Protein AF-A0A352Z6Q2-F1 (afdb_monomer_lite)

Structure (mmCIF, N/CA/C/O backbone):
data_AF-A0A352Z6Q2-F1
#
_entry.id   AF-A0A352Z6Q2-F1
#
loop_
_atom_site.group_PDB
_atom_site.id
_atom_site.type_symbol
_atom_site.label_atom_id
_atom_site.label_alt_id
_atom_site.label_comp_id
_atom_site.label_asym_id
_atom_site.label_entity_id
_atom_site.label_seq_id
_atom_site.pdbx_PDB_ins_code
_atom_site.Cartn_x
_atom_site.Cartn_y
_atom_site.Cartn_z
_atom_site.occupancy
_atom_site.B_iso_or_equiv
_atom_site.auth_seq_id
_atom_site.auth_comp_id
_atom_site.auth_asym_id
_atom_site.auth_atom_id
_atom_site.pdbx_PDB_model_num
ATOM 1 N N . MET A 1 1 ? 33.307 3.683 -34.546 1.00 83.19 1 MET A N 1
ATOM 2 C CA . MET A 1 1 ? 32.969 3.056 -33.263 1.00 83.19 1 MET A CA 1
ATOM 3 C C . MET A 1 1 ? 31.679 3.659 -32.751 1.00 83.19 1 MET A C 1
ATOM 5 O O . MET A 1 1 ? 31.590 4.873 -32.621 1.00 83.19 1 MET A O 1
ATOM 9 N N . SER A 1 2 ? 30.677 2.824 -32.515 1.00 89.19 2 SER A N 1
ATOM 10 C CA . SER A 1 2 ? 29.418 3.243 -31.893 1.00 89.19 2 SER A CA 1
ATOM 11 C C . SER A 1 2 ? 29.536 3.167 -30.368 1.00 89.19 2 SER A C 1
ATOM 13 O O . SER A 1 2 ? 30.314 2.363 -29.847 1.00 89.19 2 SER A O 1
ATOM 15 N N . ALA A 1 3 ? 28.764 3.975 -29.651 1.00 94.12 3 ALA A N 1
ATOM 16 C CA . ALA A 1 3 ? 28.702 4.002 -28.196 1.00 94.12 3 ALA A CA 1
ATOM 17 C C . ALA A 1 3 ? 27.255 4.154 -27.725 1.00 94.12 3 ALA A C 1
ATOM 19 O O . ALA A 1 3 ? 26.456 4.836 -28.367 1.00 94.12 3 ALA A O 1
ATOM 20 N N . ILE A 1 4 ? 26.941 3.520 -26.598 1.00 97.00 4 ILE A N 1
ATOM 21 C CA . ILE A 1 4 ? 25.665 3.678 -25.910 1.00 97.00 4 ILE A CA 1
ATOM 22 C C . ILE A 1 4 ? 25.861 3.560 -24.402 1.00 97.00 4 ILE A C 1
ATOM 24 O O . ILE A 1 4 ? 26.670 2.750 -23.943 1.00 97.00 4 ILE A O 1
ATOM 28 N N . LEU A 1 5 ? 25.111 4.354 -23.646 1.00 97.94 5 LEU A N 1
ATOM 29 C CA . LEU A 1 5 ? 25.008 4.263 -22.196 1.00 97.94 5 LEU A CA 1
ATOM 30 C C . LEU A 1 5 ? 23.563 4.533 -21.774 1.00 97.94 5 LEU A C 1
ATOM 32 O O . LEU A 1 5 ? 23.086 5.659 -21.895 1.00 97.94 5 LEU A O 1
ATOM 36 N N . ILE A 1 6 ? 22.877 3.515 -21.253 1.00 97.88 6 ILE A N 1
ATOM 37 C CA . ILE A 1 6 ? 21.560 3.693 -20.638 1.00 97.88 6 ILE A CA 1
ATOM 38 C C . ILE A 1 6 ? 21.746 4.472 -19.333 1.00 97.88 6 ILE A C 1
ATOM 40 O O . ILE A 1 6 ? 22.473 4.042 -18.437 1.00 97.88 6 ILE A O 1
ATOM 44 N N . ARG A 1 7 ? 21.081 5.623 -19.224 1.00 95.81 7 ARG A N 1
ATOM 45 C CA . ARG A 1 7 ? 21.057 6.455 -18.015 1.00 95.81 7 ARG A CA 1
ATOM 46 C C . ARG A 1 7 ? 19.914 6.053 -17.094 1.00 95.81 7 ARG A C 1
ATOM 48 O O . ARG A 1 7 ? 20.094 6.010 -15.879 1.00 95.81 7 ARG A O 1
ATOM 55 N N . LYS A 1 8 ? 18.744 5.760 -17.666 1.00 93.12 8 LYS A N 1
ATOM 56 C CA . LYS A 1 8 ? 17.529 5.446 -16.911 1.00 93.12 8 LYS A CA 1
ATOM 57 C C . LYS A 1 8 ? 16.537 4.670 -17.771 1.00 93.12 8 LYS A C 1
ATOM 59 O O . LYS A 1 8 ? 16.432 4.911 -18.965 1.00 93.12 8 LYS A O 1
ATOM 64 N N . ALA A 1 9 ? 15.759 3.792 -17.151 1.00 94.00 9 ALA A N 1
ATOM 65 C CA . ALA A 1 9 ? 14.580 3.193 -17.767 1.00 94.00 9 ALA A CA 1
ATOM 66 C C . ALA A 1 9 ? 13.431 3.194 -16.756 1.00 94.00 9 ALA A C 1
ATOM 68 O O . ALA A 1 9 ? 13.629 2.861 -15.586 1.00 94.00 9 ALA A O 1
ATOM 69 N N . ARG A 1 10 ? 12.244 3.633 -17.180 1.00 92.50 10 ARG A N 1
ATOM 70 C CA . ARG A 1 10 ? 11.051 3.731 -16.323 1.00 92.50 10 ARG A CA 1
ATOM 71 C C . ARG A 1 10 ? 9.778 3.647 -17.150 1.00 92.50 10 ARG A C 1
ATOM 73 O O . ARG A 1 10 ? 9.796 3.949 -18.340 1.00 92.50 10 ARG A O 1
ATOM 80 N N . MET A 1 11 ? 8.669 3.290 -16.514 1.00 92.88 11 MET A N 1
ATOM 81 C CA . MET A 1 11 ? 7.361 3.465 -17.141 1.00 92.88 11 MET A CA 1
ATOM 82 C C . MET A 1 11 ? 7.107 4.959 -17.339 1.00 92.88 11 MET A C 1
ATOM 84 O O . MET A 1 11 ? 7.291 5.749 -16.413 1.00 92.88 11 MET A O 1
ATOM 88 N N . VAL A 1 12 ? 6.740 5.334 -18.560 1.00 91.19 12 VAL A N 1
ATOM 89 C CA . VAL A 1 12 ? 6.422 6.720 -18.945 1.00 91.19 12 VAL A CA 1
ATOM 90 C C . VAL A 1 12 ? 4.980 6.873 -19.410 1.00 91.19 12 VAL A C 1
ATOM 92 O O . VAL A 1 12 ? 4.495 7.986 -19.518 1.00 91.19 12 VAL A O 1
ATOM 95 N N . LEU A 1 13 ? 4.306 5.756 -19.682 1.00 91.25 13 LEU A N 1
ATOM 96 C CA . LEU A 1 13 ? 2.865 5.619 -19.888 1.00 91.25 13 LEU A CA 1
ATOM 97 C C . LEU A 1 13 ? 2.448 4.266 -19.298 1.00 91.25 13 LEU A C 1
ATOM 99 O O . LEU A 1 13 ? 3.320 3.419 -19.095 1.00 91.25 13 LEU A O 1
ATOM 103 N N . PRO A 1 14 ? 1.148 3.986 -19.093 1.00 91.94 14 PRO A N 1
ATOM 104 C CA . PRO A 1 14 ? 0.707 2.701 -18.557 1.00 91.94 14 PRO A CA 1
ATOM 105 C C . PRO A 1 14 ? 1.245 1.488 -19.321 1.00 91.94 14 PRO A C 1
ATOM 107 O O . PRO A 1 14 ? 1.466 0.460 -18.705 1.00 91.94 14 PRO A O 1
ATOM 110 N N . THR A 1 15 ? 1.494 1.594 -20.629 1.00 94.69 15 THR A N 1
ATOM 111 C CA . THR A 1 15 ? 1.946 0.480 -21.481 1.00 94.69 15 THR A CA 1
ATOM 112 C C . THR A 1 15 ? 3.366 0.637 -22.023 1.00 94.69 15 THR A C 1
ATOM 114 O O . THR A 1 15 ? 3.835 -0.246 -22.738 1.00 94.69 15 THR A O 1
ATOM 117 N N . VAL A 1 16 ? 4.057 1.741 -21.718 1.00 94.88 16 VAL A N 1
ATOM 118 C CA . VAL A 1 16 ? 5.328 2.095 -22.366 1.00 94.88 16 VAL A CA 1
ATOM 119 C C . VAL A 1 16 ? 6.435 2.262 -21.336 1.00 94.88 16 VAL A C 1
ATOM 121 O O . VAL A 1 16 ? 6.352 3.112 -20.445 1.00 94.88 16 VAL A O 1
ATOM 124 N N . LEU A 1 17 ? 7.504 1.489 -21.514 1.00 95.19 17 LEU A N 1
ATOM 125 C CA . LEU A 1 17 ? 8.783 1.696 -20.849 1.00 95.19 17 LEU A CA 1
ATOM 126 C C . LEU A 1 17 ? 9.616 2.661 -21.700 1.00 95.19 17 LEU A C 1
ATOM 128 O O . LEU A 1 17 ? 9.941 2.337 -22.840 1.00 95.19 17 LEU A O 1
ATOM 132 N N . GLY A 1 18 ? 9.942 3.834 -21.161 1.00 94.94 18 GLY A N 1
ATOM 133 C CA . GLY A 1 18 ? 10.827 4.819 -21.782 1.00 94.94 18 GLY A CA 1
ATOM 134 C C . GLY A 1 18 ? 12.268 4.642 -21.308 1.00 94.94 18 GLY A C 1
ATOM 135 O O . GLY A 1 18 ? 12.503 4.307 -20.141 1.00 94.94 18 GLY A O 1
ATOM 136 N N . ILE A 1 19 ? 13.220 4.851 -22.215 1.00 96.06 19 ILE A N 1
ATOM 137 C CA . ILE A 1 19 ? 14.650 4.667 -21.980 1.00 96.06 19 ILE A CA 1
ATOM 138 C C . ILE A 1 19 ? 15.366 5.987 -22.264 1.00 96.06 19 ILE A C 1
ATOM 140 O O . ILE A 1 19 ? 15.330 6.487 -23.385 1.00 96.06 19 ILE A O 1
ATOM 144 N N . ASP A 1 20 ? 16.064 6.496 -21.254 1.00 96.00 20 ASP A N 1
ATOM 145 C CA . ASP A 1 20 ? 16.974 7.626 -21.381 1.00 96.00 20 ASP A CA 1
ATOM 146 C C . ASP A 1 20 ? 18.387 7.084 -21.629 1.00 96.00 20 ASP A C 1
ATOM 148 O O . ASP A 1 20 ? 18.885 6.262 -20.846 1.00 96.00 20 ASP A O 1
ATOM 152 N N . ALA A 1 21 ? 19.047 7.517 -22.703 1.00 97.44 21 ALA A N 1
ATOM 153 C CA . ALA A 1 21 ? 20.374 7.021 -23.062 1.00 97.44 21 ALA A CA 1
ATOM 154 C C . ALA A 1 21 ? 21.241 8.063 -23.773 1.00 97.44 21 ALA A C 1
ATOM 156 O O . ALA A 1 21 ? 20.760 8.889 -24.546 1.00 97.44 21 ALA A O 1
ATOM 157 N N . GLU A 1 22 ? 22.549 7.956 -23.565 1.00 97.44 22 GLU A N 1
ATOM 158 C CA . GLU A 1 22 ? 23.548 8.604 -24.410 1.00 97.44 22 GLU A CA 1
ATOM 159 C C . GLU A 1 22 ? 23.894 7.681 -25.568 1.00 97.44 22 GLU A C 1
ATOM 161 O O . GLU A 1 22 ? 24.211 6.511 -25.352 1.00 97.44 22 GLU A O 1
ATOM 166 N N . VAL A 1 23 ? 23.846 8.199 -26.792 1.00 96.00 23 VAL A N 1
ATOM 167 C CA . VAL A 1 23 ? 24.106 7.431 -28.011 1.00 96.00 23 VAL A CA 1
ATOM 168 C C . VAL A 1 23 ? 25.077 8.207 -28.887 1.00 96.00 23 VAL A C 1
ATOM 170 O O . VAL A 1 23 ? 24.869 9.390 -29.138 1.00 96.00 23 VAL A O 1
ATOM 173 N N . GLY A 1 24 ? 26.131 7.550 -29.373 1.00 93.62 24 GLY A N 1
ATOM 174 C CA . GLY A 1 24 ? 27.141 8.187 -30.217 1.00 93.62 24 GLY A CA 1
ATOM 175 C C . GLY A 1 24 ? 27.662 7.287 -31.331 1.00 93.62 24 GLY A C 1
ATOM 176 O O . GLY A 1 24 ? 27.724 6.064 -31.195 1.00 93.62 24 GLY A O 1
ATOM 177 N N . PHE A 1 25 ? 28.065 7.899 -32.445 1.00 90.38 25 PHE A N 1
ATOM 178 C CA . PHE A 1 25 ? 28.589 7.195 -33.620 1.00 90.38 25 PHE A CA 1
ATOM 179 C C . PHE A 1 25 ? 29.856 7.884 -34.141 1.00 90.38 25 PHE A C 1
ATOM 181 O O . PHE A 1 25 ? 29.796 8.794 -34.965 1.00 90.38 25 PHE A O 1
ATOM 188 N N . PHE A 1 26 ? 31.023 7.423 -33.689 1.00 82.88 26 PHE A N 1
ATOM 189 C CA . PHE A 1 26 ? 32.322 8.021 -34.005 1.00 82.88 26 PHE A CA 1
ATOM 190 C C . PHE A 1 26 ? 32.936 7.388 -35.259 1.00 82.88 26 PHE A C 1
ATOM 192 O O . PHE A 1 26 ? 33.360 6.232 -35.226 1.00 82.88 26 PHE A O 1
ATOM 199 N N . HIS A 1 27 ? 33.027 8.116 -36.367 1.00 69.31 27 HIS A N 1
ATOM 200 C CA . HIS A 1 27 ? 33.820 7.696 -37.525 1.00 69.31 27 HIS A CA 1
ATOM 201 C C . HIS A 1 27 ? 34.501 8.903 -38.178 1.00 69.31 27 HIS A C 1
ATOM 203 O O . HIS A 1 27 ? 34.038 10.030 -38.027 1.00 69.31 27 HIS A O 1
ATOM 209 N N . SER A 1 28 ? 35.607 8.659 -38.884 1.00 55.22 28 SER A N 1
ATOM 210 C CA . SER A 1 28 ? 36.425 9.681 -39.553 1.00 55.22 28 SER A CA 1
ATOM 211 C C . SER A 1 28 ? 35.853 10.171 -40.890 1.00 55.22 28 SER A C 1
ATOM 213 O O . SER A 1 28 ? 36.372 11.136 -41.439 1.00 55.22 28 SER A O 1
ATOM 215 N N . GLU A 1 29 ? 34.798 9.538 -41.417 1.00 52.66 29 GLU A N 1
ATOM 216 C CA . GLU A 1 29 ? 34.097 9.988 -42.626 1.00 52.66 29 GLU A CA 1
ATOM 217 C C . GLU A 1 29 ? 32.654 10.434 -42.312 1.00 52.66 29 GLU A C 1
ATOM 219 O O . GLU A 1 29 ? 31.918 9.694 -41.656 1.00 52.66 29 GLU A O 1
ATOM 224 N N . PRO A 1 30 ? 32.208 11.601 -42.818 1.00 57.59 30 PRO A N 1
ATOM 225 C CA . PRO A 1 30 ? 30.941 12.252 -42.463 1.00 57.59 30 PRO A CA 1
ATOM 226 C C . PRO A 1 30 ? 29.698 11.658 -43.150 1.00 57.59 30 PRO A C 1
ATOM 228 O O . PRO A 1 30 ? 28.664 12.320 -43.223 1.00 57.59 30 PRO A O 1
ATOM 231 N N . LYS A 1 31 ? 29.763 10.444 -43.712 1.00 61.84 31 LYS A N 1
ATOM 232 C CA . LYS A 1 31 ? 28.645 9.927 -44.514 1.00 61.84 31 LYS A CA 1
ATOM 233 C C . LYS A 1 31 ? 27.431 9.634 -43.634 1.00 61.84 31 LYS A C 1
ATOM 235 O O . LYS A 1 31 ? 27.479 8.806 -42.722 1.00 61.84 31 LYS A O 1
ATOM 240 N N . GLU A 1 32 ? 26.326 10.308 -43.940 1.00 66.69 32 GLU A N 1
ATOM 241 C CA . GLU A 1 32 ? 25.013 9.944 -43.427 1.00 66.69 32 GLU A CA 1
ATOM 242 C C . GLU A 1 32 ? 24.686 8.504 -43.830 1.00 66.69 32 GLU A C 1
ATOM 244 O O . GLU A 1 32 ? 24.854 8.095 -44.977 1.00 66.69 32 GLU A O 1
ATOM 249 N N . GLY A 1 33 ? 24.266 7.708 -42.854 1.00 79.12 33 GLY A N 1
ATOM 250 C CA . GLY A 1 33 ? 23.955 6.300 -43.032 1.00 79.12 33 GLY A CA 1
ATOM 251 C C . GLY A 1 33 ? 23.054 5.827 -41.899 1.00 79.12 33 GLY A C 1
ATOM 252 O O . GLY A 1 33 ? 22.996 6.489 -40.859 1.00 79.12 33 GLY A O 1
ATOM 253 N N . PRO A 1 34 ? 22.336 4.711 -42.083 1.00 89.44 34 PRO A N 1
ATOM 254 C CA . PRO A 1 34 ? 21.351 4.263 -41.114 1.00 89.44 34 PRO A CA 1
ATOM 255 C C . PRO A 1 34 ? 22.017 3.887 -39.785 1.00 89.44 34 PRO A C 1
ATOM 257 O O . PRO A 1 34 ? 23.014 3.160 -39.751 1.00 89.44 34 PRO A O 1
ATOM 260 N N . ARG A 1 35 ? 21.455 4.393 -38.687 1.00 92.00 35 ARG A N 1
ATOM 261 C CA . ARG A 1 35 ? 21.899 4.161 -37.308 1.00 92.00 35 ARG A CA 1
ATOM 262 C C . ARG A 1 35 ? 20.748 3.562 -36.520 1.00 92.00 35 ARG A C 1
ATOM 264 O O . ARG A 1 35 ? 19.605 3.997 -36.671 1.00 92.00 35 ARG A O 1
ATOM 271 N N . TYR A 1 36 ? 21.053 2.593 -35.671 1.00 95.81 36 TYR A N 1
ATOM 272 C CA . TYR A 1 36 ? 20.055 1.888 -34.879 1.00 95.81 36 TYR A CA 1
ATOM 273 C C . TYR A 1 36 ? 20.491 1.774 -33.426 1.00 95.81 36 TYR A C 1
ATOM 275 O O . TYR A 1 36 ? 21.682 1.665 -33.134 1.00 95.81 36 TYR A O 1
ATOM 283 N N . VAL A 1 37 ? 19.503 1.730 -32.543 1.00 97.38 37 VAL A N 1
ATOM 284 C CA . VAL A 1 37 ? 19.633 1.218 -31.182 1.00 97.38 37 VAL A CA 1
ATOM 285 C C . VAL A 1 37 ? 18.770 -0.028 -31.078 1.00 97.38 37 VAL A C 1
ATOM 287 O O . VAL A 1 37 ? 17.604 -0.017 -31.459 1.00 97.38 37 VAL A O 1
ATOM 290 N N . GLU A 1 38 ? 19.356 -1.108 -30.592 1.00 98.19 38 GLU A N 1
ATOM 291 C CA . GLU A 1 38 ? 18.676 -2.361 -30.302 1.00 98.19 38 GLU A CA 1
ATOM 292 C C . GLU A 1 38 ? 18.503 -2.482 -28.789 1.00 98.19 38 GLU A C 1
ATOM 294 O O . GLU A 1 38 ? 19.484 -2.344 -28.061 1.00 98.19 38 GLU A O 1
ATOM 299 N N . LEU A 1 39 ? 17.275 -2.703 -28.322 1.00 98.31 39 LEU A N 1
ATOM 300 C CA . LEU A 1 39 ? 16.926 -2.898 -26.916 1.00 98.31 39 LEU A CA 1
ATOM 301 C C . LEU A 1 39 ? 16.496 -4.346 -26.691 1.00 98.31 39 LEU A C 1
ATOM 303 O O . LEU A 1 39 ? 15.625 -4.838 -27.408 1.00 98.31 39 LEU A O 1
ATOM 307 N N . LYS A 1 40 ? 17.060 -5.005 -25.677 1.00 98.31 40 LYS A N 1
ATOM 308 C CA . LYS A 1 40 ? 16.773 -6.399 -25.314 1.00 98.31 40 LYS A CA 1
ATOM 309 C C . LYS A 1 40 ? 16.423 -6.533 -23.846 1.00 98.31 40 LYS A C 1
ATOM 311 O O . LYS A 1 40 ? 17.122 -5.991 -22.993 1.00 98.31 40 LYS A O 1
ATOM 316 N N . ALA A 1 41 ? 15.375 -7.291 -23.553 1.00 98.25 41 ALA A N 1
ATOM 317 C CA . ALA A 1 41 ? 14.992 -7.640 -22.189 1.00 98.25 41 ALA A CA 1
ATOM 318 C C . ALA A 1 41 ? 14.197 -8.952 -22.163 1.00 98.25 41 ALA A C 1
ATOM 320 O O . ALA A 1 41 ? 13.660 -9.387 -23.178 1.00 98.25 41 ALA A O 1
ATOM 321 N N . THR A 1 42 ? 14.085 -9.569 -20.988 1.00 97.94 42 THR A N 1
ATOM 322 C CA . THR A 1 42 ? 13.052 -10.579 -20.710 1.00 97.94 42 THR A CA 1
ATOM 323 C C . THR A 1 42 ? 12.132 -10.018 -19.638 1.00 97.94 42 THR A C 1
ATOM 325 O O . THR A 1 42 ? 12.540 -9.882 -18.488 1.00 97.94 42 THR A O 1
ATOM 328 N N . ILE A 1 43 ? 10.909 -9.659 -20.018 1.00 97.38 43 ILE A N 1
ATOM 329 C CA . ILE A 1 43 ? 9.944 -8.975 -19.152 1.00 97.38 43 ILE A CA 1
ATOM 330 C C . ILE A 1 43 ? 8.785 -9.930 -18.895 1.00 97.38 43 ILE A C 1
ATOM 332 O O . ILE A 1 43 ? 8.162 -10.412 -19.839 1.00 97.38 43 ILE A O 1
ATOM 336 N N . ASN A 1 44 ? 8.498 -10.223 -17.624 1.00 94.75 44 ASN A N 1
ATOM 337 C CA . ASN A 1 44 ? 7.463 -11.183 -17.226 1.00 94.75 44 ASN A CA 1
ATOM 338 C C . ASN A 1 44 ? 7.596 -12.546 -17.949 1.00 94.75 44 ASN A C 1
ATOM 340 O O . ASN A 1 44 ? 6.628 -13.108 -18.458 1.00 94.75 44 ASN A O 1
ATOM 344 N N . GLY A 1 45 ? 8.838 -13.034 -18.073 1.00 93.94 45 GLY A N 1
ATOM 345 C CA . GLY A 1 45 ? 9.173 -14.285 -18.762 1.00 93.94 45 GLY A CA 1
ATOM 346 C C . GLY A 1 45 ? 9.146 -14.224 -20.295 1.00 93.94 45 GLY A C 1
ATOM 347 O O . GLY A 1 45 ? 9.442 -15.231 -20.935 1.00 93.94 45 GLY A O 1
ATOM 348 N N . GLN A 1 46 ? 8.827 -13.073 -20.893 1.00 97.06 46 GLN A N 1
ATOM 349 C CA . GLN A 1 46 ? 8.735 -12.915 -22.340 1.00 97.06 46 GLN A CA 1
ATOM 350 C C . GLN A 1 46 ? 9.926 -12.125 -22.910 1.00 97.06 46 GLN A C 1
ATOM 352 O O . GLN A 1 46 ? 10.189 -11.012 -22.446 1.00 97.06 46 GLN A O 1
ATOM 357 N N . PRO A 1 47 ? 10.650 -12.662 -23.911 1.00 97.38 47 PRO A N 1
ATOM 358 C CA . PRO A 1 47 ? 11.744 -11.944 -24.551 1.00 97.38 47 PRO A CA 1
ATOM 359 C C . PRO A 1 47 ? 11.222 -10.797 -25.424 1.00 97.38 47 PRO A C 1
ATOM 361 O O . PRO A 1 47 ? 10.226 -10.935 -26.135 1.00 97.38 47 PRO A O 1
ATOM 364 N N . VAL A 1 48 ? 11.935 -9.677 -25.379 1.00 97.56 48 VAL A N 1
ATOM 365 C CA . VAL A 1 48 ? 11.687 -8.450 -26.139 1.00 97.56 48 VAL A CA 1
ATOM 366 C C . VAL A 1 48 ? 12.960 -8.061 -26.874 1.00 97.56 48 VAL A C 1
ATOM 368 O O . VAL A 1 48 ? 14.028 -8.031 -26.261 1.00 97.56 48 VAL A O 1
ATOM 371 N N . GLU A 1 49 ? 12.833 -7.716 -28.156 1.00 97.38 49 GLU A N 1
ATOM 372 C CA . GLU A 1 49 ? 13.921 -7.181 -28.981 1.00 97.38 49 GLU A CA 1
ATOM 373 C C . GLU A 1 49 ? 13.406 -6.052 -29.887 1.00 97.38 49 GLU A C 1
ATOM 375 O O . GLU A 1 49 ? 12.786 -6.294 -30.922 1.00 97.38 49 GLU A O 1
ATOM 380 N N . GLU A 1 50 ? 13.646 -4.799 -29.501 1.00 96.62 50 GLU A N 1
ATOM 381 C CA . GLU A 1 50 ? 13.246 -3.622 -30.279 1.00 96.62 50 GLU A CA 1
ATOM 382 C C . GLU A 1 50 ? 14.435 -3.041 -31.033 1.00 96.62 50 GLU A C 1
ATOM 384 O O . GLU A 1 50 ? 15.422 -2.635 -30.425 1.00 96.62 50 GLU A O 1
ATOM 389 N N . LYS A 1 51 ? 14.325 -2.931 -32.359 1.00 96.62 51 LYS A N 1
ATOM 390 C CA . LYS A 1 51 ? 15.322 -2.262 -33.199 1.00 96.62 51 LYS A CA 1
ATOM 391 C C . LYS A 1 51 ? 14.795 -0.909 -33.659 1.00 96.62 51 LYS A C 1
ATOM 393 O O . LYS A 1 51 ? 13.912 -0.829 -34.510 1.00 96.62 51 LYS A O 1
ATOM 398 N N . ILE A 1 52 ? 15.370 0.156 -33.118 1.00 96.50 52 ILE A N 1
ATOM 399 C CA . ILE A 1 52 ? 14.864 1.522 -33.237 1.00 96.50 52 ILE A CA 1
ATOM 400 C C . ILE A 1 52 ? 15.818 2.343 -34.114 1.00 96.50 52 ILE A C 1
ATOM 402 O O . ILE A 1 52 ? 17.006 2.433 -33.797 1.00 96.50 52 ILE A O 1
ATOM 406 N N . PRO A 1 53 ? 15.347 2.944 -35.221 1.00 95.31 53 PRO A N 1
ATOM 407 C CA . PRO A 1 53 ? 16.169 3.841 -36.026 1.00 95.31 53 PRO A CA 1
ATOM 408 C C . PRO A 1 53 ? 16.423 5.162 -35.285 1.00 95.31 53 PRO A C 1
ATOM 410 O O . PRO A 1 53 ? 15.494 5.780 -34.767 1.00 95.31 53 PRO A O 1
ATOM 413 N N . VAL A 1 54 ? 17.684 5.604 -35.269 1.00 94.00 54 VAL A N 1
ATOM 414 C CA . VAL A 1 54 ? 18.130 6.830 -34.577 1.00 94.00 54 VAL A CA 1
ATOM 415 C C . VAL A 1 54 ? 18.944 7.781 -35.460 1.00 94.00 54 VAL A C 1
ATOM 417 O O . VAL A 1 54 ? 19.615 8.684 -34.968 1.00 94.00 54 VAL A O 1
ATOM 420 N N . THR A 1 55 ? 18.908 7.574 -36.776 1.00 91.88 55 THR A N 1
ATOM 421 C CA . THR A 1 55 ? 19.716 8.316 -37.757 1.00 91.88 55 THR A CA 1
ATOM 422 C C . THR A 1 55 ? 19.549 9.831 -37.660 1.00 91.88 55 THR A C 1
ATOM 424 O O . THR A 1 55 ? 20.534 10.557 -37.714 1.00 91.88 55 THR A O 1
ATOM 427 N N . ASP A 1 56 ? 18.319 10.297 -37.494 1.00 91.00 56 ASP A N 1
ATOM 428 C CA . ASP A 1 56 ? 17.937 11.709 -37.411 1.00 91.00 56 ASP A CA 1
ATOM 429 C C . ASP A 1 56 ? 18.002 12.275 -35.982 1.00 91.00 56 ASP A C 1
ATOM 431 O O . ASP A 1 56 ? 17.711 13.447 -35.774 1.00 91.00 56 ASP A O 1
ATOM 435 N N . MET A 1 57 ? 18.381 11.453 -34.999 1.00 90.38 57 MET A N 1
ATOM 436 C CA . MET A 1 57 ? 18.512 11.860 -33.596 1.00 90.38 57 MET A CA 1
ATOM 437 C C . MET A 1 57 ? 19.968 12.038 -33.155 1.00 90.38 57 MET A C 1
ATOM 439 O O . MET A 1 57 ? 20.220 12.668 -32.133 1.00 90.38 57 MET A O 1
ATOM 443 N N . VAL A 1 58 ? 20.927 11.472 -33.895 1.00 89.12 58 VAL A N 1
ATOM 444 C CA . VAL A 1 58 ? 22.348 11.487 -33.521 1.00 89.12 58 VAL A CA 1
ATOM 445 C C . VAL A 1 58 ? 23.202 11.763 -34.747 1.00 89.12 58 VAL A C 1
ATOM 447 O O . VAL A 1 58 ? 23.294 10.896 -35.616 1.00 89.12 58 VAL A O 1
ATOM 450 N N . SER A 1 59 ? 23.849 12.926 -34.826 1.00 86.88 59 SER A N 1
ATOM 451 C CA . SER A 1 59 ? 24.754 13.268 -35.932 1.00 86.88 59 SER A CA 1
ATOM 452 C C . SER A 1 59 ? 26.034 12.413 -35.913 1.00 86.88 59 SER A C 1
ATOM 454 O O . SER A 1 59 ? 26.455 11.939 -34.852 1.00 86.88 59 SER A O 1
ATOM 456 N N . PRO A 1 60 ? 26.708 12.207 -37.065 1.00 84.44 60 PRO A N 1
ATOM 457 C CA . PRO A 1 60 ? 28.046 11.616 -37.078 1.00 84.44 60 PRO A CA 1
ATOM 458 C C . PRO A 1 60 ? 29.019 12.393 -36.182 1.00 84.44 60 PRO A C 1
ATOM 460 O O . PRO A 1 60 ? 29.085 13.615 -36.258 1.00 84.44 60 PRO A O 1
ATOM 463 N N . GLY A 1 61 ? 29.817 11.682 -35.384 1.00 85.19 61 GLY A N 1
ATOM 464 C CA . GLY A 1 61 ? 30.850 12.286 -34.534 1.00 85.19 61 GLY A CA 1
ATOM 465 C C . GLY A 1 61 ? 30.344 12.905 -33.227 1.00 85.19 61 GLY A C 1
ATOM 466 O O . GLY A 1 61 ? 31.167 13.303 -32.407 1.00 85.19 61 GLY A O 1
ATOM 467 N N . GLU A 1 62 ? 29.032 12.930 -32.997 1.00 88.00 62 GLU A N 1
ATOM 468 C CA . GLU A 1 62 ? 28.420 13.477 -31.785 1.00 88.00 62 GLU A CA 1
ATOM 469 C C . GLU A 1 62 ? 27.919 12.370 -30.847 1.00 88.00 62 GLU A C 1
ATOM 471 O O . GLU A 1 62 ? 27.668 11.233 -31.260 1.00 88.00 62 GLU A O 1
ATOM 476 N N . ILE A 1 63 ? 27.775 12.725 -29.567 1.00 91.94 63 ILE A N 1
ATOM 477 C CA . ILE A 1 63 ? 26.985 11.973 -28.588 1.00 91.94 63 ILE A CA 1
ATOM 478 C C . ILE A 1 63 ? 25.712 12.775 -28.350 1.00 91.94 63 ILE A C 1
ATOM 480 O O . ILE A 1 63 ? 25.785 13.926 -27.921 1.00 91.94 63 ILE A O 1
ATOM 484 N N . ALA A 1 64 ? 24.559 12.167 -28.599 1.00 93.31 64 ALA A N 1
ATOM 485 C CA . ALA A 1 64 ? 23.269 12.744 -28.263 1.00 93.31 64 ALA A CA 1
ATOM 486 C C . ALA A 1 64 ? 22.745 12.132 -26.963 1.00 93.31 64 ALA A C 1
ATOM 488 O O . ALA A 1 64 ? 22.824 10.918 -26.760 1.00 93.31 64 ALA A O 1
ATOM 489 N N . LEU A 1 65 ? 22.174 12.979 -26.111 1.00 95.44 65 LEU A N 1
ATOM 490 C CA . LEU A 1 65 ? 21.388 12.563 -24.959 1.00 95.44 65 LEU A CA 1
ATOM 491 C C . LEU A 1 65 ? 19.921 12.465 -25.389 1.00 95.44 65 LEU A C 1
ATOM 493 O O . LEU A 1 65 ? 19.297 13.469 -25.733 1.00 95.44 65 LEU A O 1
ATOM 497 N N . LEU A 1 66 ? 19.393 11.246 -25.417 1.00 94.50 66 LEU A N 1
ATOM 498 C CA . LEU A 1 66 ? 18.009 10.958 -25.775 1.00 94.50 66 LEU A CA 1
ATOM 499 C C . LEU A 1 66 ? 17.232 10.737 -24.478 1.00 94.50 66 LEU A C 1
ATOM 501 O O . LEU A 1 66 ? 17.398 9.698 -23.846 1.00 94.50 66 LEU A O 1
ATOM 505 N N . GLU A 1 67 ? 16.434 11.724 -24.069 1.00 91.88 67 GLU A N 1
ATOM 506 C CA . GLU A 1 67 ? 15.718 11.733 -22.785 1.00 91.88 67 GLU A CA 1
ATOM 507 C C . GLU A 1 67 ? 14.220 11.993 -22.945 1.00 91.88 67 GLU A C 1
ATOM 509 O O . GLU A 1 67 ? 13.789 12.875 -23.694 1.00 91.88 67 GLU A O 1
ATOM 514 N N . TRP A 1 68 ? 13.414 11.271 -22.173 1.00 85.56 68 TRP A N 1
ATOM 515 C CA . TRP A 1 68 ? 11.975 11.487 -22.078 1.00 85.56 68 TRP A CA 1
ATOM 516 C C . TRP A 1 68 ? 11.634 12.745 -21.255 1.00 85.56 68 TRP A C 1
ATOM 518 O O . TRP A 1 68 ? 12.211 12.930 -20.179 1.00 85.56 68 TRP A O 1
ATOM 528 N N . PRO A 1 69 ? 10.642 13.570 -21.659 1.00 83.00 69 PRO A N 1
ATOM 529 C CA . PRO A 1 69 ? 9.734 13.402 -22.804 1.00 83.00 69 PRO A CA 1
ATOM 530 C C . PRO A 1 69 ? 10.225 14.046 -24.109 1.00 83.00 69 PRO A C 1
ATOM 532 O O . PRO A 1 69 ? 9.498 14.041 -25.097 1.00 83.00 69 PRO A O 1
ATOM 535 N N . LEU A 1 70 ? 11.424 14.634 -24.123 1.00 84.56 70 LEU A N 1
ATOM 536 C CA . LEU A 1 70 ? 11.930 15.401 -25.265 1.00 84.56 70 LEU A CA 1
ATOM 537 C C . LEU A 1 70 ? 12.204 14.516 -26.488 1.00 84.56 70 LEU A C 1
ATOM 539 O O . LEU A 1 70 ? 12.042 14.968 -27.619 1.00 84.56 70 LEU A O 1
ATOM 543 N N . GLN A 1 71 ? 12.613 13.268 -26.261 1.00 85.38 71 GLN A N 1
ATOM 544 C CA . GLN A 1 71 ? 12.857 12.258 -27.287 1.00 85.38 71 GLN A CA 1
ATOM 545 C C . GLN A 1 71 ? 12.148 10.956 -26.910 1.00 85.38 71 GLN A C 1
ATOM 547 O O . GLN A 1 71 ? 12.576 10.216 -26.029 1.00 85.38 71 GLN A O 1
ATOM 552 N N . ASP A 1 72 ? 11.048 10.666 -27.602 1.00 84.75 72 ASP A N 1
ATOM 553 C CA . ASP A 1 72 ? 10.088 9.624 -27.226 1.00 84.75 72 ASP A CA 1
ATOM 554 C C . ASP A 1 72 ? 10.306 8.275 -27.949 1.00 84.75 72 ASP A C 1
ATOM 556 O O . ASP A 1 72 ? 9.485 7.355 -27.857 1.00 84.75 72 ASP A O 1
ATOM 560 N N . ARG A 1 73 ? 11.398 8.163 -28.718 1.00 91.94 73 ARG A N 1
ATOM 561 C CA . ARG A 1 73 ? 11.639 7.033 -29.625 1.00 91.94 73 ARG A CA 1
ATOM 562 C C . ARG A 1 73 ? 12.311 5.834 -28.981 1.00 91.94 73 ARG A C 1
ATOM 564 O O . ARG A 1 73 ? 12.028 4.715 -29.402 1.00 91.94 73 ARG A O 1
ATOM 571 N N . LEU A 1 74 ? 13.167 6.032 -27.979 1.00 95.19 74 LEU A N 1
ATOM 572 C CA . LEU A 1 74 ? 13.749 4.922 -27.225 1.00 95.19 74 LEU A CA 1
ATOM 573 C C . LEU A 1 74 ? 12.723 4.388 -26.222 1.00 95.19 74 LEU A C 1
ATOM 575 O O . LEU A 1 74 ? 12.642 4.841 -25.079 1.00 95.19 74 LEU A O 1
ATOM 579 N N . LYS A 1 75 ? 11.903 3.436 -26.677 1.00 95.81 75 LYS A N 1
ATOM 580 C CA . LYS A 1 75 ? 10.821 2.854 -25.881 1.00 95.81 75 LYS A CA 1
ATOM 581 C C . LYS A 1 75 ? 10.551 1.389 -26.200 1.00 95.81 75 LYS A C 1
ATOM 583 O O . LYS A 1 75 ? 10.805 0.927 -27.310 1.00 95.81 75 LYS A O 1
ATOM 588 N N . ILE A 1 76 ? 9.971 0.692 -25.229 1.00 97.25 76 ILE A N 1
ATOM 589 C CA . ILE A 1 76 ? 9.376 -0.638 -25.381 1.00 97.25 76 ILE A CA 1
ATOM 590 C C . ILE A 1 76 ? 7.878 -0.516 -25.085 1.00 97.25 76 ILE A C 1
ATOM 592 O O . ILE A 1 76 ? 7.493 -0.094 -23.993 1.00 97.25 76 ILE A O 1
ATOM 596 N N . ASP A 1 77 ? 7.037 -0.896 -26.048 1.00 96.81 77 ASP A N 1
ATOM 597 C CA . ASP A 1 77 ? 5.585 -1.000 -25.862 1.00 96.81 77 ASP A CA 1
ATOM 598 C C . ASP A 1 77 ? 5.222 -2.414 -25.400 1.00 96.81 77 ASP A C 1
ATOM 600 O O . ASP A 1 77 ? 5.316 -3.382 -26.156 1.00 96.81 77 ASP A O 1
ATOM 604 N N . LEU A 1 78 ? 4.792 -2.542 -24.149 1.00 97.56 78 LEU A N 1
ATOM 605 C CA . LEU A 1 78 ? 4.507 -3.833 -23.531 1.00 97.56 78 LEU A CA 1
ATOM 606 C C . LEU A 1 78 ? 3.333 -4.561 -24.208 1.00 97.56 78 LEU A C 1
ATOM 608 O O . LEU A 1 78 ? 3.339 -5.791 -24.294 1.00 97.56 78 LEU A O 1
ATOM 612 N N . THR A 1 79 ? 2.355 -3.817 -24.734 1.00 96.75 79 THR A N 1
ATOM 613 C CA . THR A 1 79 ? 1.187 -4.398 -25.412 1.00 96.75 79 THR A CA 1
ATOM 614 C C . THR A 1 79 ? 1.534 -4.911 -26.798 1.00 96.75 79 THR A C 1
ATOM 616 O O . THR A 1 79 ? 1.090 -5.999 -27.162 1.00 96.75 79 THR A O 1
ATOM 619 N N . LYS A 1 80 ? 2.391 -4.191 -27.537 1.00 97.00 80 LYS A N 1
ATOM 620 C CA . LYS A 1 80 ? 2.929 -4.638 -28.832 1.00 97.00 80 LYS A CA 1
ATOM 621 C C . LYS A 1 80 ? 3.611 -5.998 -28.703 1.00 97.00 80 LYS A C 1
ATOM 623 O O . LYS A 1 80 ? 3.455 -6.848 -29.575 1.00 97.00 80 LYS A O 1
ATOM 628 N N . TRP A 1 81 ? 4.339 -6.207 -27.607 1.00 97.25 81 TRP A N 1
ATOM 629 C CA . TRP A 1 81 ? 4.995 -7.480 -27.323 1.00 97.25 81 TRP A CA 1
ATOM 630 C C . TRP A 1 81 ? 4.067 -8.528 -26.719 1.00 97.25 81 TRP A C 1
ATOM 632 O O . TRP A 1 81 ? 4.499 -9.653 -26.535 1.00 97.25 81 TRP A O 1
ATOM 642 N N . GLY A 1 82 ? 2.802 -8.230 -26.421 1.00 96.75 82 GLY A N 1
ATOM 643 C CA . GLY A 1 82 ? 1.894 -9.197 -25.799 1.00 96.75 82 GLY A CA 1
ATOM 644 C C . GLY A 1 82 ? 2.277 -9.567 -24.362 1.00 96.75 82 GLY A C 1
ATOM 645 O O . GLY A 1 82 ? 1.836 -10.602 -23.859 1.00 96.75 82 GLY A O 1
ATOM 646 N N . ILE A 1 83 ? 3.069 -8.724 -23.691 1.00 97.62 83 ILE A N 1
ATOM 647 C CA . ILE A 1 83 ? 3.463 -8.933 -22.298 1.00 97.62 83 ILE A CA 1
ATOM 648 C C . ILE A 1 83 ? 2.212 -8.840 -21.432 1.00 97.62 83 ILE A C 1
ATOM 650 O O . ILE A 1 83 ? 1.480 -7.848 -21.473 1.00 97.62 83 ILE A O 1
ATOM 654 N N . LYS A 1 84 ? 1.966 -9.867 -20.616 1.00 97.38 84 LYS A N 1
ATOM 655 C CA . LYS A 1 84 ? 0.846 -9.860 -19.669 1.00 97.38 84 LYS A CA 1
ATOM 656 C C . LYS A 1 84 ? 1.057 -8.798 -18.592 1.00 97.38 84 LYS A C 1
ATOM 658 O O . LYS A 1 84 ? 2.179 -8.602 -18.121 1.00 97.38 84 LYS A O 1
ATOM 663 N N . ARG A 1 85 ? -0.045 -8.175 -18.166 1.00 97.44 85 ARG A N 1
ATOM 664 C CA . ARG A 1 85 ? -0.071 -7.232 -17.039 1.00 97.44 85 ARG A CA 1
ATOM 665 C C . ARG A 1 85 ? 0.515 -7.864 -15.776 1.00 97.44 85 ARG A C 1
ATOM 667 O O . ARG A 1 85 ? 0.359 -9.062 -15.542 1.00 97.44 85 ARG A O 1
ATOM 674 N N . PHE A 1 86 ? 1.183 -7.050 -14.970 1.00 97.31 86 PHE A N 1
ATOM 675 C CA . PHE A 1 86 ? 2.021 -7.539 -13.877 1.00 97.31 86 PHE A CA 1
ATOM 676 C C . PHE A 1 86 ? 1.208 -7.894 -12.634 1.00 97.31 86 PHE A C 1
ATOM 678 O O . PHE A 1 86 ? 0.498 -7.054 -12.087 1.00 97.31 86 PHE A O 1
ATOM 685 N N . THR A 1 87 ? 1.320 -9.132 -12.164 1.00 96.81 87 THR A N 1
ATOM 686 C CA . THR A 1 87 ? 0.724 -9.579 -10.893 1.00 96.81 87 THR A CA 1
ATOM 687 C C . THR A 1 87 ? 1.673 -9.418 -9.707 1.00 96.81 87 THR A C 1
ATOM 689 O O . THR A 1 87 ? 1.237 -9.539 -8.568 1.00 96.81 87 THR A O 1
ATOM 692 N N . GLU A 1 88 ? 2.948 -9.140 -9.983 1.00 95.31 88 GLU A N 1
ATOM 693 C CA . GLU A 1 88 ? 4.046 -8.969 -9.031 1.00 95.31 88 GLU A CA 1
ATOM 694 C C . GLU A 1 88 ? 4.975 -7.850 -9.522 1.00 95.31 88 GLU A C 1
ATOM 696 O O . GLU A 1 88 ? 4.970 -7.514 -10.713 1.00 95.31 88 GLU A O 1
ATOM 701 N N . ASP A 1 89 ? 5.802 -7.306 -8.627 1.00 93.88 89 ASP A N 1
ATOM 702 C CA . ASP A 1 89 ? 6.901 -6.409 -8.998 1.00 93.88 89 ASP A CA 1
ATOM 703 C C . ASP A 1 89 ? 7.771 -7.056 -10.088 1.00 93.88 89 ASP A C 1
ATOM 705 O O . ASP A 1 89 ? 8.125 -8.232 -10.002 1.00 93.88 89 ASP A O 1
ATOM 709 N N . GLN A 1 90 ? 8.144 -6.284 -11.106 1.00 94.38 90 GLN A N 1
ATOM 710 C CA . GLN A 1 90 ? 9.041 -6.757 -12.158 1.00 94.38 90 GLN A CA 1
ATOM 711 C C . GLN A 1 90 ? 10.452 -6.235 -11.925 1.00 94.38 90 GLN A C 1
ATOM 713 O O . GLN A 1 90 ? 10.645 -5.034 -11.733 1.00 94.38 90 GLN A O 1
ATOM 718 N N . VAL A 1 91 ? 11.429 -7.136 -11.995 1.00 94.69 91 VAL A N 1
ATOM 719 C CA . VAL A 1 91 ? 12.861 -6.824 -11.980 1.00 94.69 91 VAL A CA 1
ATOM 720 C C . VAL A 1 91 ? 13.515 -7.588 -13.125 1.00 94.69 91 VAL A C 1
ATOM 722 O O . VAL A 1 91 ? 13.363 -8.806 -13.215 1.00 94.69 91 VAL A O 1
ATOM 725 N N . PHE A 1 92 ? 14.198 -6.885 -14.024 1.00 96.81 92 PHE A N 1
ATOM 726 C CA . PHE A 1 92 ? 14.843 -7.492 -15.189 1.00 96.81 92 PHE A CA 1
ATOM 727 C C . PHE A 1 92 ? 16.037 -6.667 -15.670 1.00 96.81 92 PHE A C 1
ATOM 729 O O . PHE A 1 92 ? 16.122 -5.467 -15.425 1.00 96.81 92 PHE A O 1
ATOM 736 N N . ALA A 1 93 ? 16.952 -7.308 -16.395 1.00 98.19 93 ALA A N 1
ATOM 737 C CA . ALA A 1 93 ? 18.024 -6.615 -17.097 1.00 98.19 93 ALA A CA 1
ATOM 738 C C . ALA A 1 93 ? 17.515 -6.078 -18.444 1.00 98.19 93 ALA A C 1
ATOM 740 O O . ALA A 1 93 ? 16.898 -6.813 -19.221 1.00 98.19 93 ALA A O 1
ATOM 741 N N . LEU A 1 94 ? 17.794 -4.806 -18.716 1.00 98.50 94 LEU A N 1
ATOM 742 C CA . LEU A 1 94 ? 17.618 -4.172 -20.017 1.00 98.50 94 LEU A CA 1
ATOM 743 C C . LEU A 1 94 ? 18.995 -3.917 -20.619 1.00 98.50 94 LEU A C 1
ATOM 745 O O . LEU A 1 94 ? 19.807 -3.214 -20.018 1.00 98.50 94 LEU A O 1
ATOM 749 N N . THR A 1 95 ? 19.224 -4.441 -21.816 1.00 98.56 95 THR A N 1
ATOM 750 C CA . THR A 1 95 ? 20.469 -4.279 -22.565 1.00 98.56 95 THR A CA 1
ATOM 751 C C . THR A 1 95 ? 20.225 -3.456 -23.820 1.00 98.56 95 THR A C 1
ATOM 753 O O . THR A 1 95 ? 19.234 -3.668 -24.517 1.00 98.56 95 THR A O 1
ATOM 756 N N . ALA A 1 96 ? 21.135 -2.536 -24.130 1.00 98.44 96 ALA A N 1
ATOM 757 C CA . ALA A 1 96 ? 21.107 -1.744 -25.348 1.00 98.44 96 ALA A CA 1
ATOM 758 C C . ALA A 1 96 ? 22.419 -1.844 -26.134 1.00 98.44 96 ALA A C 1
ATOM 760 O O . ALA A 1 96 ? 23.509 -1.837 -25.554 1.00 98.44 96 ALA A O 1
ATOM 761 N N . VAL A 1 97 ? 22.308 -1.883 -27.464 1.00 98.06 97 VAL A N 1
ATOM 762 C CA . VAL A 1 97 ? 23.435 -1.857 -28.407 1.00 98.06 97 VAL A CA 1
ATOM 763 C C . VAL A 1 97 ? 23.159 -0.829 -29.497 1.00 98.06 97 VAL A C 1
ATOM 765 O O . VAL A 1 97 ? 22.149 -0.904 -30.192 1.00 98.06 97 VAL A O 1
ATOM 768 N N . ALA A 1 98 ? 24.069 0.125 -29.685 1.00 96.75 98 ALA A N 1
ATOM 769 C CA . ALA A 1 98 ? 24.035 1.037 -30.822 1.00 96.75 98 ALA A CA 1
ATOM 770 C C . ALA A 1 98 ? 24.831 0.447 -31.988 1.00 96.75 98 ALA A C 1
ATOM 772 O O . ALA A 1 98 ? 25.950 -0.032 -31.807 1.00 96.75 98 ALA A O 1
ATOM 773 N N . SER A 1 99 ? 24.294 0.503 -33.203 1.00 94.38 99 SER A N 1
ATOM 774 C CA . SER A 1 99 ? 24.981 -0.007 -34.390 1.00 94.38 99 SER A CA 1
ATOM 775 C C . SER A 1 99 ? 24.771 0.870 -35.619 1.00 94.38 99 SER A C 1
ATOM 777 O O . SER A 1 99 ? 23.725 1.494 -35.810 1.00 94.38 99 SER A O 1
ATOM 779 N N . SER A 1 100 ? 25.789 0.916 -36.475 1.00 91.25 100 SER A N 1
ATOM 780 C CA . SER A 1 100 ? 25.671 1.430 -37.838 1.00 91.25 100 SER A CA 1
ATOM 781 C C . SER A 1 100 ? 26.613 0.662 -38.769 1.00 91.25 100 SER A C 1
ATOM 783 O O . SER A 1 100 ? 27.640 0.154 -38.305 1.00 91.25 100 SER A O 1
ATOM 785 N N . PRO A 1 101 ? 26.323 0.589 -40.081 1.00 87.50 101 PRO A N 1
ATOM 786 C CA . PRO A 1 101 ? 27.214 -0.070 -41.037 1.00 87.50 101 PRO A CA 1
ATOM 787 C C . PRO A 1 101 ? 28.637 0.511 -41.051 1.00 87.50 101 PRO A C 1
ATOM 789 O O . PRO A 1 101 ? 29.595 -0.227 -41.245 1.00 87.50 101 PRO A O 1
ATOM 792 N N . ALA A 1 102 ? 28.780 1.821 -40.819 1.00 84.00 102 ALA A N 1
ATOM 793 C CA . ALA A 1 102 ? 30.068 2.517 -40.863 1.00 84.00 102 ALA A CA 1
ATOM 794 C C . ALA A 1 102 ? 30.861 2.432 -39.544 1.00 84.00 102 ALA A C 1
ATOM 796 O O . ALA A 1 102 ? 32.089 2.399 -39.553 1.00 84.00 102 ALA A O 1
ATOM 797 N N . SER A 1 103 ? 30.174 2.402 -38.398 1.00 80.31 103 SER A N 1
ATOM 798 C CA . SER A 1 103 ? 30.812 2.471 -37.075 1.00 80.31 103 SER A CA 1
ATOM 799 C C . SER A 1 103 ? 30.893 1.131 -36.346 1.00 80.31 103 SER A C 1
ATOM 801 O O . SER A 1 103 ? 31.556 1.077 -35.303 1.00 80.31 103 SER A O 1
ATOM 803 N N . GLY A 1 104 ? 30.252 0.085 -36.878 1.00 87.50 104 GLY A N 1
ATOM 804 C CA . GLY A 1 104 ? 30.086 -1.210 -36.223 1.00 87.50 104 GLY A CA 1
ATOM 805 C C . GLY A 1 104 ? 29.110 -1.143 -35.045 1.00 87.50 104 GLY A C 1
ATOM 806 O O . GLY A 1 104 ? 28.413 -0.140 -34.848 1.00 87.50 104 GLY A O 1
ATOM 807 N N . SER A 1 105 ? 29.063 -2.210 -34.249 1.00 93.19 105 SER A N 1
ATOM 808 C CA . SER A 1 105 ? 28.285 -2.249 -33.007 1.00 93.19 105 SER A CA 1
ATOM 809 C C . SER A 1 105 ? 29.070 -1.670 -31.832 1.00 93.19 105 SER A C 1
ATOM 811 O O . SER A 1 105 ? 30.296 -1.776 -31.763 1.00 93.19 105 SER A O 1
ATOM 813 N N . SER A 1 106 ? 28.355 -1.049 -30.903 1.00 94.56 106 SER A N 1
ATOM 814 C CA . SER A 1 106 ? 28.886 -0.635 -29.612 1.00 94.56 106 SER A CA 1
ATOM 815 C C . SER A 1 106 ? 29.098 -1.845 -28.705 1.00 94.56 106 SER A C 1
ATOM 817 O O . SER A 1 106 ? 28.636 -2.952 -28.982 1.00 94.56 106 SER A O 1
ATOM 819 N N . ARG A 1 107 ? 29.749 -1.612 -27.564 1.00 96.25 107 ARG A N 1
ATOM 820 C CA . ARG A 1 107 ? 29.588 -2.503 -26.411 1.00 96.25 107 ARG A CA 1
ATOM 821 C C . ARG A 1 107 ? 28.146 -2.431 -25.904 1.00 96.25 107 ARG A C 1
ATOM 823 O O . ARG A 1 107 ? 27.473 -1.418 -26.104 1.00 96.25 107 ARG A O 1
ATOM 830 N N . GLU A 1 108 ? 27.709 -3.499 -25.254 1.00 97.56 108 GLU A N 1
ATOM 831 C CA . GLU A 1 108 ? 26.428 -3.541 -24.555 1.00 97.56 108 GLU A CA 1
ATOM 832 C C . GLU A 1 108 ? 26.430 -2.569 -23.371 1.00 97.56 108 GLU A C 1
ATOM 834 O O . GLU A 1 108 ? 27.394 -2.502 -22.604 1.00 97.56 108 GLU A O 1
ATOM 839 N N . SER A 1 109 ? 25.336 -1.829 -23.218 1.00 98.25 109 SER A N 1
ATOM 840 C CA . SER A 1 109 ? 25.010 -1.120 -21.984 1.00 98.25 109 SER A CA 1
ATOM 841 C C . SER A 1 109 ? 23.840 -1.832 -21.324 1.00 98.25 109 SER A C 1
ATOM 843 O O . SER A 1 109 ? 22.789 -1.965 -21.944 1.00 98.25 109 SER A O 1
ATOM 845 N N . THR A 1 110 ? 24.027 -2.292 -20.089 1.00 98.19 110 THR A N 1
ATOM 846 C CA . THR A 1 110 ? 23.009 -3.042 -19.348 1.00 98.19 110 THR A CA 1
ATOM 847 C C . THR A 1 110 ? 22.695 -2.345 -18.035 1.00 98.19 110 THR A C 1
ATOM 849 O O . THR A 1 110 ? 23.608 -1.948 -17.311 1.00 98.19 110 THR A O 1
ATOM 852 N N . VAL A 1 111 ? 21.408 -2.225 -17.720 1.00 97.56 111 VAL A N 1
ATOM 853 C CA . VAL A 1 111 ? 20.910 -1.721 -16.434 1.00 97.56 111 VAL A CA 1
ATOM 854 C C . VAL A 1 111 ? 19.837 -2.653 -15.884 1.00 97.56 111 VAL A C 1
ATOM 856 O O . VAL A 1 111 ? 19.100 -3.281 -16.644 1.00 97.56 111 VAL A O 1
ATOM 859 N N . GLU A 1 112 ? 19.734 -2.737 -14.560 1.00 96.31 112 GLU A N 1
ATOM 860 C CA . GLU A 1 112 ? 18.581 -3.359 -13.914 1.00 96.31 112 GLU A CA 1
ATOM 861 C C . GLU A 1 112 ? 17.403 -2.383 -13.939 1.00 96.31 112 GLU A C 1
ATOM 863 O O . GLU A 1 112 ? 17.532 -1.209 -13.585 1.00 96.31 112 GLU A O 1
ATOM 868 N N . VAL A 1 113 ? 16.247 -2.873 -14.371 1.00 95.12 113 VAL A N 1
ATOM 869 C CA . VAL A 1 113 ? 14.996 -2.127 -14.413 1.00 95.12 113 VAL A CA 1
ATOM 870 C C . VAL A 1 113 ? 14.040 -2.738 -13.414 1.00 95.12 113 VAL A C 1
ATOM 872 O O . VAL A 1 113 ? 13.806 -3.947 -13.417 1.00 95.12 113 VAL A O 1
ATOM 875 N N . ARG A 1 114 ? 13.445 -1.871 -12.595 1.00 92.62 114 ARG A N 1
ATOM 876 C CA . ARG A 1 114 ? 12.397 -2.233 -11.653 1.00 92.62 114 ARG A CA 1
ATOM 877 C C . ARG A 1 114 ? 11.098 -1.516 -11.989 1.00 92.62 114 ARG A C 1
ATOM 8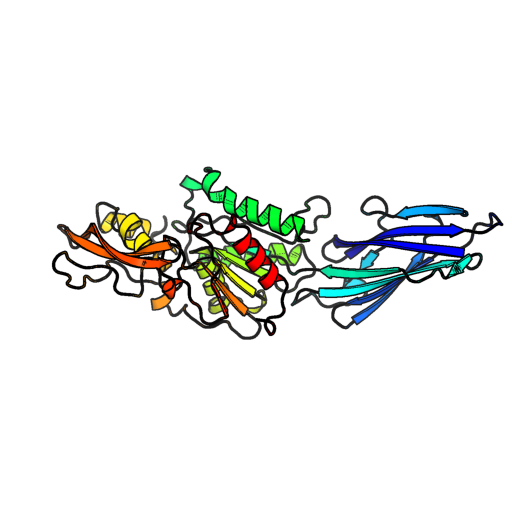79 O O . ARG A 1 114 ? 11.076 -0.290 -12.090 1.00 92.62 114 ARG A O 1
ATOM 886 N N . ILE A 1 115 ? 10.011 -2.274 -12.087 1.00 93.19 115 ILE A N 1
ATOM 887 C CA . ILE A 1 115 ? 8.651 -1.750 -12.221 1.00 93.19 115 ILE A CA 1
ATOM 888 C C . ILE A 1 115 ? 7.836 -2.274 -11.033 1.00 93.19 115 ILE A C 1
ATOM 890 O O . ILE A 1 115 ? 7.440 -3.443 -11.044 1.00 93.19 115 ILE A O 1
ATOM 894 N N . PRO A 1 116 ? 7.617 -1.456 -9.988 1.00 94.19 116 PRO A N 1
ATOM 895 C CA . PRO A 1 116 ? 6.833 -1.883 -8.840 1.00 94.19 116 PRO A CA 1
ATOM 896 C C . PRO A 1 116 ? 5.342 -1.945 -9.185 1.00 94.19 116 PRO A C 1
ATOM 898 O O . PRO A 1 116 ? 4.860 -1.181 -10.031 1.00 94.19 116 PRO A O 1
ATOM 901 N N . LEU A 1 117 ? 4.594 -2.798 -8.483 1.00 96.31 117 LEU A N 1
ATOM 902 C CA . LEU A 1 117 ? 3.136 -2.700 -8.480 1.00 96.31 117 LEU A CA 1
ATOM 903 C C . LEU A 1 117 ? 2.684 -1.357 -7.876 1.00 96.31 117 LEU A C 1
ATOM 905 O O . LEU A 1 117 ? 3.341 -0.834 -6.967 1.00 96.31 117 LEU A O 1
ATOM 909 N N . PRO A 1 118 ? 1.544 -0.809 -8.330 1.00 96.62 118 PRO A N 1
ATOM 910 C CA . PRO A 1 118 ? 0.929 0.353 -7.707 1.00 96.62 118 PRO A CA 1
ATOM 911 C C . PRO A 1 118 ? 0.587 0.091 -6.235 1.00 96.62 118 PRO A C 1
ATOM 913 O O . PRO A 1 118 ? 0.185 -1.011 -5.857 1.00 96.62 118 PRO A O 1
ATOM 916 N N . VAL A 1 119 ? 0.719 1.129 -5.414 1.00 97.44 119 VAL A N 1
ATOM 917 C CA . VAL A 1 119 ? 0.443 1.112 -3.976 1.00 97.44 119 VAL A CA 1
ATOM 918 C C . VAL A 1 119 ? -0.770 1.985 -3.676 1.00 97.44 119 VAL A C 1
ATOM 920 O O . VAL A 1 119 ? -0.807 3.144 -4.080 1.00 97.44 119 VAL A O 1
ATOM 923 N N . ILE A 1 120 ? -1.734 1.453 -2.929 1.00 97.50 120 ILE A N 1
ATOM 924 C CA . ILE A 1 120 ? -2.865 2.202 -2.372 1.00 97.50 120 ILE A CA 1
ATOM 925 C C . ILE A 1 120 ? -2.643 2.374 -0.870 1.00 97.50 120 ILE A C 1
ATOM 927 O O . ILE A 1 120 ? -2.568 1.387 -0.140 1.00 97.50 120 ILE A O 1
ATOM 931 N N . ILE A 1 121 ? -2.547 3.612 -0.391 1.00 97.44 121 ILE A N 1
ATOM 932 C CA . ILE A 1 121 ? -2.420 3.928 1.033 1.00 97.44 121 ILE A CA 1
ATOM 933 C C . ILE A 1 121 ? -3.801 4.288 1.583 1.00 97.44 121 ILE A C 1
ATOM 935 O O . ILE A 1 121 ? -4.361 5.331 1.251 1.00 97.44 121 ILE A O 1
ATOM 939 N N . VAL A 1 122 ? -4.334 3.422 2.442 1.00 97.12 122 VAL A N 1
ATOM 940 C CA . VAL A 1 122 ? -5.645 3.572 3.080 1.00 97.12 122 VAL A CA 1
ATOM 941 C C . VAL A 1 122 ? -5.443 4.091 4.498 1.00 97.12 122 VAL A C 1
ATOM 943 O O . VAL A 1 122 ? -4.818 3.434 5.338 1.00 97.12 122 VAL A O 1
ATOM 946 N N . HIS A 1 123 ? -5.955 5.291 4.761 1.00 95.38 123 HIS A N 1
ATOM 947 C CA . HIS A 1 123 ? -5.795 5.940 6.056 1.00 95.38 123 HIS A CA 1
ATOM 948 C C . HIS A 1 123 ? -6.628 5.273 7.161 1.00 95.38 123 HIS A C 1
ATOM 950 O O . HIS A 1 123 ? -7.604 4.568 6.909 1.00 95.38 123 HIS A O 1
ATOM 956 N N . GLY A 1 124 ? -6.223 5.519 8.407 1.00 93.31 124 GLY A N 1
ATOM 957 C CA . GLY A 1 124 ? -6.943 5.089 9.604 1.00 93.31 124 GLY A CA 1
ATOM 958 C C . GLY A 1 124 ? -8.152 5.959 9.934 1.00 93.31 124 GLY A C 1
ATOM 959 O O . GLY A 1 124 ? -8.764 6.570 9.062 1.00 93.31 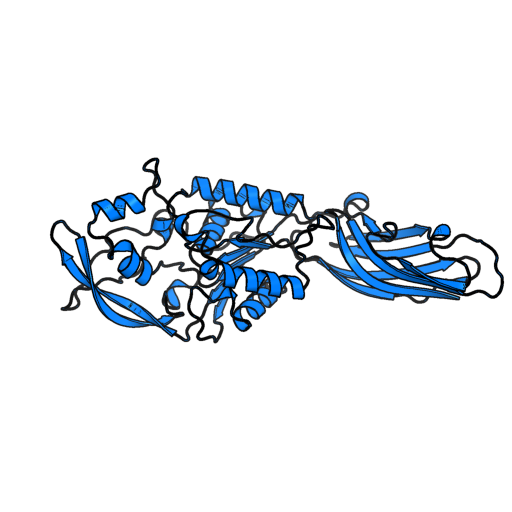124 GLY A O 1
ATOM 960 N N . THR A 1 125 ? -8.493 6.041 11.217 1.00 91.44 125 THR A N 1
ATOM 961 C CA . THR A 1 125 ? -9.628 6.848 11.674 1.00 91.44 125 THR A CA 1
ATOM 962 C C . THR A 1 125 ? -9.344 8.342 11.528 1.00 91.44 125 THR A C 1
ATOM 964 O O . THR A 1 125 ? -8.710 8.947 12.390 1.00 91.44 125 THR A O 1
ATOM 967 N N . ILE A 1 126 ? -9.834 8.935 10.440 1.00 88.62 126 ILE A N 1
ATOM 968 C CA . ILE A 1 126 ? -9.859 10.380 10.211 1.00 88.62 126 ILE A CA 1
ATOM 969 C C . ILE A 1 126 ? -11.294 10.741 9.839 1.00 88.62 126 ILE A C 1
ATOM 971 O O . ILE A 1 126 ? -11.794 10.333 8.792 1.00 88.62 126 ILE A O 1
ATOM 975 N N . ILE A 1 127 ? -11.972 11.459 10.730 1.00 86.00 127 ILE A N 1
ATOM 976 C CA . ILE A 1 127 ? -13.336 11.941 10.493 1.00 86.00 127 ILE A CA 1
ATOM 977 C C . ILE A 1 127 ? -13.305 13.215 9.648 1.00 86.00 127 ILE A C 1
ATOM 979 O O . ILE A 1 127 ? -12.273 13.888 9.558 1.00 86.00 127 ILE A O 1
ATOM 983 N N . LYS A 1 128 ? -14.431 13.541 9.016 1.00 86.19 128 LYS A N 1
ATOM 984 C CA . LYS A 1 128 ? -14.524 14.618 8.024 1.00 86.19 128 LYS A CA 1
ATOM 985 C C . LYS A 1 128 ? -14.096 15.980 8.574 1.00 86.19 128 LYS A C 1
ATOM 987 O O . LYS A 1 128 ? -13.434 16.751 7.888 1.00 86.19 128 LYS A O 1
ATOM 992 N N . GLU A 1 129 ? -14.396 16.245 9.838 1.00 88.50 129 GLU A N 1
ATOM 993 C CA . GLU A 1 129 ? -14.047 17.469 10.566 1.00 88.50 129 GLU A CA 1
ATOM 994 C C . GLU A 1 129 ? -12.531 17.653 10.743 1.00 88.50 129 GLU A C 1
ATOM 996 O O . GLU A 1 129 ? -12.063 18.724 11.136 1.00 88.50 129 GLU A O 1
ATOM 1001 N N . TRP A 1 130 ? -11.744 16.601 10.507 1.00 87.31 130 TRP A N 1
ATOM 1002 C CA . TRP A 1 130 ? -10.289 16.612 10.642 1.00 87.31 130 TRP A CA 1
ATOM 1003 C C . TRP A 1 130 ? -9.568 16.681 9.296 1.00 87.31 130 TRP A C 1
ATOM 1005 O O . TRP A 1 130 ? -8.341 16.761 9.281 1.00 87.31 130 TRP A O 1
ATOM 1015 N N . TRP A 1 131 ? -10.287 16.676 8.170 1.00 88.44 131 TRP A N 1
ATOM 1016 C CA . TRP A 1 131 ? -9.665 16.679 6.843 1.00 88.44 131 TRP A CA 1
ATOM 1017 C C . TRP A 1 131 ? -8.843 17.938 6.566 1.00 88.44 131 TRP A C 1
ATOM 1019 O O . TRP A 1 131 ? -7.785 17.830 5.954 1.00 88.44 131 TRP A O 1
ATOM 1029 N N . ASP A 1 132 ? -9.246 19.091 7.099 1.00 86.88 132 ASP A N 1
ATOM 1030 C CA . ASP A 1 132 ? -8.501 20.348 6.939 1.00 86.88 132 ASP A CA 1
ATOM 1031 C C . ASP A 1 132 ? -7.335 20.497 7.939 1.00 86.88 132 ASP A C 1
ATOM 1033 O O . ASP A 1 132 ? -6.638 21.511 7.957 1.00 86.88 132 ASP A O 1
ATOM 1037 N N . GLN A 1 133 ? -7.103 19.500 8.802 1.00 86.19 133 GLN A N 1
ATOM 1038 C CA . GLN A 1 133 ? -6.041 19.533 9.806 1.00 86.19 133 GLN A CA 1
ATOM 1039 C C . GLN A 1 133 ? -4.796 18.786 9.311 1.00 86.19 133 GLN A C 1
ATOM 1041 O O . GLN A 1 133 ? -4.654 17.574 9.488 1.00 86.19 133 GLN A O 1
ATOM 1046 N N . ASP A 1 134 ? -3.838 19.539 8.763 1.00 83.75 134 ASP A N 1
ATOM 1047 C CA . ASP A 1 134 ? -2.588 19.018 8.180 1.00 83.75 134 ASP A CA 1
ATOM 1048 C C . ASP A 1 134 ? -1.804 18.051 9.084 1.00 83.75 134 ASP A C 1
ATOM 1050 O O . ASP A 1 134 ? -1.101 17.163 8.593 1.00 83.75 134 ASP A O 1
ATOM 1054 N N . LEU A 1 135 ? -1.918 18.189 10.409 1.00 87.19 135 LEU A N 1
ATOM 1055 C CA . LEU A 1 135 ? -1.194 17.349 11.363 1.00 87.19 135 LEU A CA 1
ATOM 1056 C C . LEU A 1 135 ? -1.519 15.852 11.202 1.00 87.19 135 LEU A C 1
ATOM 1058 O O . LEU A 1 135 ? -0.610 15.033 11.348 1.00 87.19 135 LEU A O 1
ATOM 1062 N N . TYR A 1 136 ? -2.765 15.490 10.873 1.00 86.00 136 TYR A N 1
ATOM 1063 C CA . TYR A 1 136 ? -3.165 14.085 10.695 1.00 86.00 136 TYR A CA 1
ATOM 1064 C C . TYR A 1 136 ? -2.657 13.484 9.383 1.00 86.00 136 TYR A C 1
ATOM 1066 O O . TYR A 1 136 ? -2.426 12.279 9.300 1.00 86.00 136 TYR A O 1
ATOM 1074 N N . TRP A 1 137 ? -2.424 14.322 8.374 1.00 92.50 137 TRP A N 1
ATOM 1075 C CA . TRP A 1 137 ? -1.953 13.893 7.059 1.00 92.50 137 TRP A CA 1
ATOM 1076 C C . TRP A 1 137 ? -0.431 13.874 6.940 1.00 92.50 137 TRP A C 1
ATOM 1078 O O . TRP A 1 137 ? 0.118 13.120 6.136 1.00 92.50 137 TRP A O 1
ATOM 1088 N N . LYS A 1 138 ? 0.273 14.650 7.773 1.00 93.75 138 LYS A N 1
ATOM 1089 C CA . LYS A 1 138 ? 1.737 14.767 7.754 1.00 93.75 138 LYS A CA 1
ATOM 1090 C C . LYS A 1 138 ? 2.484 13.418 7.742 1.00 93.75 138 LYS A C 1
ATOM 1092 O O . LYS A 1 138 ? 3.421 13.295 6.953 1.00 93.75 138 LYS A O 1
ATOM 1097 N N . PRO A 1 139 ? 2.109 12.390 8.533 1.00 95.25 139 PRO A N 1
ATOM 1098 C CA . PRO A 1 139 ? 2.776 11.083 8.479 1.00 95.25 139 PRO A CA 1
ATOM 1099 C C . PRO A 1 139 ? 2.629 10.385 7.123 1.00 95.25 139 PRO A C 1
ATOM 1101 O O . PRO A 1 139 ? 3.571 9.761 6.643 1.00 95.25 139 PRO A O 1
ATOM 1104 N N . TYR A 1 140 ? 1.472 10.525 6.478 1.00 95.25 140 TYR A N 1
ATOM 1105 C CA . TYR A 1 140 ? 1.215 9.955 5.158 1.00 95.25 140 TYR A CA 1
ATOM 1106 C C . TYR A 1 140 ? 1.996 10.689 4.065 1.00 95.25 140 TYR A C 1
ATOM 1108 O O . TYR A 1 140 ? 2.583 10.043 3.200 1.00 95.25 140 TYR A O 1
ATOM 1116 N N . TYR A 1 141 ? 2.068 12.024 4.130 1.00 93.38 141 TYR A N 1
ATOM 1117 C CA . TYR A 1 141 ? 2.913 12.811 3.226 1.00 93.38 141 TYR A CA 1
ATOM 1118 C C . TYR A 1 141 ? 4.392 12.440 3.375 1.00 93.38 141 TYR A C 1
ATOM 1120 O O . TYR A 1 141 ? 5.085 12.257 2.378 1.00 93.38 141 TYR A O 1
ATOM 1128 N N . SER A 1 142 ? 4.855 12.225 4.610 1.00 95.44 142 SER A N 1
ATOM 1129 C CA . SER A 1 142 ? 6.214 11.744 4.863 1.00 95.44 142 SER A CA 1
ATOM 1130 C C . SER A 1 142 ? 6.473 10.376 4.221 1.00 95.44 142 SER A C 1
ATOM 1132 O O . SER A 1 142 ? 7.510 10.196 3.583 1.00 95.44 142 SER A O 1
ATOM 1134 N N . LEU A 1 143 ? 5.525 9.435 4.316 1.00 96.12 143 LEU A N 1
ATOM 1135 C CA . LEU A 1 143 ? 5.632 8.148 3.624 1.00 96.12 143 LEU A CA 1
ATOM 1136 C C . LEU A 1 143 ? 5.646 8.318 2.097 1.00 96.12 143 LEU A C 1
ATOM 1138 O O . LEU A 1 143 ? 6.456 7.678 1.433 1.00 96.12 143 LEU A O 1
ATOM 1142 N N . HIS A 1 144 ? 4.792 9.176 1.532 1.00 92.88 144 HIS A N 1
ATOM 1143 C CA . HIS A 1 144 ? 4.784 9.465 0.091 1.00 92.88 144 HIS A CA 1
ATOM 1144 C C . HIS A 1 144 ? 6.146 9.966 -0.391 1.00 92.88 144 HIS A C 1
ATOM 1146 O O . HIS A 1 144 ? 6.693 9.431 -1.352 1.00 92.88 144 HIS A O 1
ATOM 1152 N N . GLU A 1 145 ? 6.719 10.959 0.292 1.00 92.88 145 GLU A N 1
ATOM 1153 C CA . GLU A 1 145 ? 8.044 11.488 -0.036 1.00 92.88 145 GLU A CA 1
ATOM 1154 C C . GLU A 1 145 ? 9.132 10.418 0.081 1.00 92.88 145 GLU A C 1
ATOM 1156 O O . GLU A 1 145 ? 10.038 10.350 -0.755 1.00 92.88 145 GLU A O 1
ATOM 1161 N N . PHE A 1 146 ? 9.052 9.571 1.109 1.00 95.94 146 PHE A N 1
ATOM 1162 C CA . PHE A 1 146 ? 9.980 8.463 1.293 1.00 95.94 146 PHE A CA 1
ATOM 1163 C C . PHE A 1 146 ? 9.884 7.452 0.144 1.00 95.94 146 PHE A C 1
ATOM 1165 O O . PHE A 1 146 ? 10.907 7.095 -0.438 1.00 95.94 146 PHE A O 1
ATOM 1172 N N . LEU A 1 147 ? 8.676 7.018 -0.225 1.00 94.81 147 LEU A N 1
ATOM 1173 C CA . LEU A 1 147 ? 8.462 6.084 -1.331 1.00 94.81 147 LEU A CA 1
ATOM 1174 C C . LEU A 1 147 ? 8.904 6.698 -2.670 1.00 94.81 147 LEU A C 1
ATOM 1176 O O . LEU A 1 147 ? 9.585 6.026 -3.447 1.00 94.81 147 LEU A O 1
ATOM 1180 N N . ALA A 1 148 ? 8.625 7.983 -2.905 1.00 90.81 148 ALA A N 1
ATOM 1181 C CA . ALA A 1 148 ? 9.053 8.702 -4.106 1.00 90.81 148 ALA A CA 1
ATOM 1182 C C . ALA A 1 148 ? 10.574 8.708 -4.287 1.00 90.81 148 ALA A C 1
ATOM 1184 O O . ALA A 1 148 ? 11.075 8.416 -5.375 1.00 90.81 148 ALA A O 1
ATOM 1185 N N . LYS A 1 149 ? 11.325 8.939 -3.204 1.00 91.44 149 LYS A N 1
ATOM 1186 C CA . LYS A 1 149 ? 12.796 8.842 -3.208 1.00 91.44 149 LYS A CA 1
ATOM 1187 C C . LYS A 1 149 ? 13.311 7.424 -3.481 1.00 91.44 149 LYS A C 1
ATOM 1189 O O . LYS A 1 149 ? 14.469 7.272 -3.851 1.00 91.44 149 LYS A O 1
ATOM 1194 N N . ASN A 1 150 ? 12.465 6.407 -3.325 1.00 92.06 150 ASN A N 1
ATOM 1195 C CA . ASN A 1 150 ? 12.796 4.991 -3.485 1.00 92.06 150 ASN A CA 1
ATOM 1196 C C . ASN A 1 150 ? 12.116 4.345 -4.710 1.00 92.06 150 ASN A C 1
ATOM 1198 O O . ASN A 1 150 ? 11.890 3.138 -4.736 1.00 92.06 150 ASN A O 1
ATOM 1202 N N . GLY A 1 151 ? 11.807 5.137 -5.743 1.00 86.94 151 GLY A N 1
ATOM 1203 C CA . GLY A 1 151 ? 11.378 4.626 -7.053 1.00 86.94 151 GLY A CA 1
ATOM 1204 C C . GLY A 1 151 ? 9.868 4.477 -7.241 1.00 86.94 151 GLY A C 1
ATOM 1205 O O . GLY A 1 151 ? 9.430 4.000 -8.288 1.00 86.94 151 GLY A O 1
ATOM 1206 N N . TYR A 1 152 ? 9.064 4.917 -6.272 1.00 90.19 152 TYR A N 1
ATOM 1207 C CA . TYR A 1 152 ? 7.615 4.983 -6.414 1.00 90.19 152 TYR A CA 1
ATOM 1208 C C . TYR A 1 152 ? 7.166 6.357 -6.928 1.00 90.19 152 TYR A C 1
ATOM 1210 O O . TYR A 1 152 ? 6.993 7.301 -6.164 1.00 90.19 152 TYR A O 1
ATOM 1218 N N . TYR A 1 153 ? 6.984 6.481 -8.238 1.00 81.00 153 TYR A N 1
ATOM 1219 C CA . TYR A 1 153 ? 6.682 7.757 -8.879 1.00 81.00 153 TYR A CA 1
ATOM 1220 C C . TYR A 1 153 ? 5.284 8.294 -8.530 1.00 81.00 153 TYR A C 1
ATOM 1222 O O . TYR A 1 153 ? 4.265 7.616 -8.681 1.00 81.00 153 TYR A O 1
ATOM 1230 N N . ILE A 1 154 ? 5.254 9.560 -8.119 1.00 71.31 154 ILE A N 1
ATOM 1231 C CA . ILE A 1 154 ? 4.059 10.403 -8.029 1.00 71.31 154 ILE A CA 1
ATOM 1232 C C . ILE A 1 154 ? 4.234 11.459 -9.124 1.00 71.31 154 ILE A C 1
ATOM 1234 O O . ILE A 1 154 ? 4.622 12.588 -8.841 1.00 71.31 154 ILE A O 1
ATOM 1238 N N . ASP A 1 155 ? 4.129 11.046 -10.387 1.00 65.00 155 ASP A N 1
ATOM 1239 C CA . ASP A 1 155 ? 4.434 11.916 -11.522 1.00 65.00 155 ASP A CA 1
ATOM 1240 C C . ASP A 1 155 ? 3.192 12.176 -12.374 1.00 65.00 155 ASP A C 1
ATOM 1242 O O . ASP A 1 155 ? 2.818 11.383 -13.237 1.00 65.00 155 ASP A O 1
ATOM 1246 N N . ASP A 1 156 ? 2.583 13.338 -12.150 1.00 61.34 156 ASP A N 1
ATOM 1247 C CA . ASP A 1 156 ? 1.469 13.824 -12.964 1.00 61.34 156 ASP A CA 1
ATOM 1248 C C . ASP A 1 156 ? 1.917 14.172 -14.401 1.00 61.34 156 ASP A C 1
ATOM 1250 O O . ASP A 1 156 ? 1.089 14.227 -15.308 1.00 61.34 156 ASP A O 1
ATOM 1254 N N . THR A 1 157 ? 3.222 14.369 -14.642 1.00 61.88 157 THR A N 1
ATOM 1255 C CA . THR A 1 157 ? 3.778 14.817 -15.934 1.00 61.88 157 THR A CA 1
ATOM 1256 C C . THR A 1 157 ? 3.825 13.697 -16.967 1.00 61.88 157 THR A C 1
ATOM 1258 O O . THR A 1 157 ? 3.481 13.910 -18.128 1.00 61.88 157 THR A O 1
ATOM 1261 N N . SER A 1 158 ? 4.262 12.498 -16.570 1.00 64.56 158 SER A N 1
ATOM 1262 C CA . SER A 1 158 ? 4.235 11.312 -17.440 1.00 64.56 158 SER A CA 1
ATOM 1263 C C . SER A 1 158 ? 2.868 10.624 -17.454 1.00 64.56 158 SER A C 1
ATOM 1265 O O . SER A 1 158 ? 2.603 9.782 -18.306 1.00 64.56 158 SER A O 1
ATOM 1267 N N . GLY A 1 159 ? 1.986 10.959 -16.508 1.00 66.19 159 GLY A N 1
ATOM 1268 C CA . GLY A 1 159 ? 0.718 10.261 -16.306 1.00 66.19 159 GLY A CA 1
ATOM 1269 C C . GLY A 1 159 ? 0.886 8.842 -15.749 1.00 66.19 159 GLY A C 1
ATOM 1270 O O . GLY A 1 159 ? -0.115 8.168 -15.508 1.00 66.19 159 GLY A O 1
ATOM 1271 N N . TYR A 1 160 ? 2.124 8.380 -15.519 1.00 80.00 160 TYR A N 1
ATOM 1272 C CA . TYR A 1 160 ? 2.399 7.139 -14.807 1.00 80.00 160 TYR A CA 1
ATOM 1273 C C . TYR A 1 160 ? 2.602 7.424 -13.322 1.00 80.00 160 TYR A C 1
ATOM 1275 O O . TYR A 1 160 ? 3.538 8.103 -12.897 1.00 80.00 160 TYR A O 1
ATOM 1283 N N . ARG A 1 161 ? 1.741 6.818 -12.514 1.00 86.38 161 ARG A N 1
ATOM 1284 C CA . ARG A 1 161 ? 1.731 6.953 -11.065 1.00 86.38 161 ARG A CA 1
ATOM 1285 C C . ARG A 1 161 ? 1.793 5.571 -10.437 1.00 86.38 161 ARG A C 1
ATOM 1287 O O . ARG A 1 161 ? 1.145 4.655 -10.926 1.00 86.38 161 ARG A O 1
ATOM 1294 N N . SER A 1 162 ? 2.553 5.400 -9.360 1.00 88.88 162 SER A N 1
ATOM 1295 C CA . SER A 1 162 ? 2.622 4.119 -8.643 1.00 88.88 162 SER A CA 1
ATOM 1296 C C . SER A 1 162 ? 2.189 4.196 -7.181 1.00 88.88 162 SER A C 1
ATOM 1298 O O . SER A 1 162 ? 2.258 3.183 -6.492 1.00 88.88 162 SER A O 1
ATOM 1300 N N . VAL A 1 163 ? 1.719 5.350 -6.693 1.00 92.75 163 VAL A N 1
ATOM 1301 C CA . VAL A 1 163 ? 1.230 5.504 -5.309 1.00 92.75 163 VAL A CA 1
ATOM 1302 C C . VAL A 1 163 ? 0.004 6.398 -5.247 1.00 92.75 163 VAL A C 1
ATOM 1304 O O . VAL A 1 163 ? 0.080 7.568 -5.614 1.00 92.75 163 VAL A O 1
ATOM 1307 N N . TRP A 1 164 ? -1.085 5.882 -4.690 1.00 92.31 164 TRP A N 1
ATOM 1308 C CA . TRP A 1 164 ? -2.297 6.607 -4.314 1.00 92.31 164 TRP A CA 1
ATOM 1309 C C . TRP A 1 164 ? -2.367 6.691 -2.800 1.00 92.31 164 TRP A C 1
ATOM 1311 O O . TRP A 1 164 ? -2.000 5.738 -2.115 1.00 92.31 164 TRP A O 1
ATOM 1321 N N . GLY A 1 165 ? -2.831 7.813 -2.267 1.00 86.19 165 GLY A N 1
ATOM 1322 C CA . GLY A 1 165 ? -2.914 7.967 -0.820 1.00 86.19 165 GLY A CA 1
ATOM 1323 C C . GLY A 1 165 ? -3.911 9.028 -0.404 1.00 86.19 165 GLY A C 1
ATOM 1324 O O . GLY A 1 165 ? -4.872 9.262 -1.127 1.00 86.19 165 GLY A O 1
ATOM 1325 N N . PRO A 1 166 ? -3.726 9.679 0.751 1.00 77.06 166 PRO A N 1
ATOM 1326 C CA . PRO A 1 166 ? -4.827 10.328 1.455 1.00 77.06 166 PRO A CA 1
ATOM 1327 C C . PRO A 1 166 ? -5.519 11.467 0.702 1.00 77.06 166 PRO A C 1
ATOM 1329 O O . PRO A 1 166 ? -6.629 11.813 1.059 1.00 77.06 166 PRO A O 1
ATOM 1332 N N . ARG A 1 167 ? -4.913 12.069 -0.331 1.00 78.06 167 ARG A N 1
ATOM 1333 C CA . ARG A 1 167 ? -5.613 13.070 -1.162 1.00 78.06 167 ARG A CA 1
ATOM 1334 C C . ARG A 1 167 ? -6.511 12.450 -2.236 1.00 78.06 167 ARG A C 1
ATOM 1336 O O . ARG A 1 167 ? -7.432 13.107 -2.702 1.00 78.06 167 ARG A O 1
ATOM 1343 N N . ASP A 1 168 ? -6.246 11.206 -2.616 1.00 83.31 168 ASP A N 1
ATOM 1344 C CA . ASP A 1 168 ? -7.017 10.434 -3.601 1.00 83.31 168 ASP A CA 1
ATOM 1345 C C . ASP A 1 168 ? -7.992 9.465 -2.926 1.00 83.31 168 ASP A C 1
ATOM 1347 O O . ASP A 1 168 ? -9.002 9.068 -3.505 1.00 83.31 168 ASP A O 1
ATOM 1351 N N . ILE A 1 169 ? -7.643 9.074 -1.701 1.00 87.38 169 ILE A N 1
ATOM 1352 C CA . ILE A 1 169 ? -8.281 8.059 -0.880 1.00 87.38 169 ILE A CA 1
ATOM 1353 C C . ILE A 1 169 ? -8.820 8.764 0.361 1.00 87.38 169 ILE A C 1
ATOM 1355 O O . ILE A 1 169 ? -8.096 8.939 1.338 1.00 87.38 169 ILE A O 1
ATOM 1359 N N . LEU A 1 170 ? -10.076 9.199 0.307 1.00 90.94 170 LEU A N 1
ATOM 1360 C CA . LEU A 1 170 ? -10.747 9.874 1.414 1.00 90.94 170 LEU A CA 1
ATOM 1361 C C . LEU A 1 170 ? -12.050 9.166 1.734 1.00 90.94 170 LEU A C 1
ATOM 1363 O O . LEU A 1 170 ? -12.933 9.068 0.885 1.00 90.94 170 LEU A O 1
ATOM 1367 N N . PHE A 1 171 ? -12.186 8.738 2.983 1.00 92.75 171 PHE A N 1
ATOM 1368 C CA . PHE A 1 171 ? -13.452 8.281 3.535 1.00 92.75 171 PHE A CA 1
ATOM 1369 C C . PHE A 1 171 ? -13.589 8.744 4.981 1.00 92.75 171 PHE A C 1
ATOM 1371 O O . PHE A 1 171 ? -12.609 9.029 5.664 1.00 92.75 171 PHE A O 1
ATOM 1378 N N . SER A 1 172 ? -14.824 8.817 5.461 1.00 93.19 172 SER A N 1
ATOM 1379 C CA . SER A 1 172 ? -15.111 9.044 6.873 1.00 93.19 172 SER A CA 1
ATOM 1380 C C . SER A 1 172 ? -15.627 7.735 7.466 1.00 93.19 172 SER A C 1
ATOM 1382 O O . SER A 1 172 ? -16.656 7.236 7.008 1.00 93.19 172 SER A O 1
ATOM 1384 N N . PRO A 1 173 ? -14.965 7.165 8.487 1.00 92.38 173 PRO A N 1
ATOM 1385 C CA . PRO A 1 173 ? -15.452 5.968 9.173 1.00 92.38 173 PRO A CA 1
ATOM 1386 C C . PRO A 1 173 ? -16.834 6.117 9.815 1.00 92.38 173 PRO A C 1
ATOM 1388 O O . PRO A 1 173 ? -17.482 5.110 10.087 1.00 92.38 173 PRO A O 1
ATOM 1391 N N . GLN A 1 174 ? -17.259 7.356 10.090 1.00 92.50 174 GLN A N 1
ATOM 1392 C CA . GLN A 1 174 ? -18.580 7.673 10.638 1.00 92.50 174 GLN A CA 1
ATOM 1393 C C . GLN A 1 174 ? -19.675 7.639 9.566 1.00 92.50 174 GLN A C 1
ATOM 1395 O O . GLN A 1 174 ? -20.817 7.284 9.854 1.00 92.50 174 GLN A O 1
ATOM 1400 N N . ASP A 1 175 ? -19.320 7.975 8.328 1.00 93.56 175 ASP A N 1
ATOM 1401 C CA . ASP A 1 175 ? -20.278 8.065 7.227 1.00 93.56 175 ASP A CA 1
ATOM 1402 C C . ASP A 1 175 ? -20.335 6.767 6.412 1.00 93.56 175 ASP A C 1
ATOM 1404 O O . ASP A 1 175 ? -21.390 6.403 5.888 1.00 93.56 175 ASP A O 1
ATOM 1408 N N . ALA A 1 176 ? -19.207 6.058 6.314 1.00 95.56 176 ALA A N 1
ATOM 1409 C CA . ALA A 1 176 ? -19.058 4.882 5.472 1.00 95.56 176 ALA A CA 1
ATOM 1410 C C . ALA A 1 176 ? -19.609 3.611 6.132 1.00 95.56 176 ALA A C 1
ATOM 1412 O O . ALA A 1 176 ? -19.209 3.227 7.238 1.00 95.56 176 ALA A O 1
ATOM 1413 N N . THR A 1 177 ? -20.471 2.911 5.398 1.00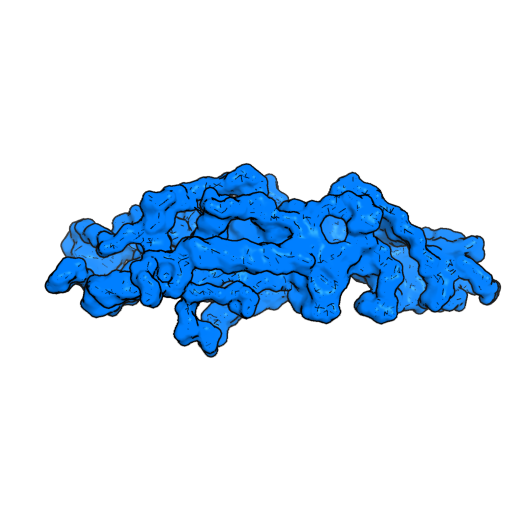 96.88 177 THR A N 1
ATOM 1414 C CA . THR A 1 177 ? -20.780 1.498 5.649 1.00 96.88 177 THR A CA 1
ATOM 1415 C C . THR A 1 177 ? -19.696 0.589 5.059 1.00 96.88 177 THR A C 1
ATOM 1417 O O . THR A 1 177 ? -18.826 1.028 4.299 1.00 96.88 177 THR A O 1
ATOM 1420 N N . SER A 1 178 ? -19.758 -0.703 5.379 1.00 95.56 178 SER A N 1
ATOM 1421 C CA . SER A 1 178 ? -18.954 -1.741 4.723 1.00 95.56 178 SER A CA 1
ATOM 1422 C C . SER A 1 178 ? -19.129 -1.742 3.200 1.00 95.56 178 SER A C 1
ATOM 1424 O O . SER A 1 178 ? -18.170 -1.850 2.443 1.00 95.56 178 SER A O 1
ATOM 1426 N N . GLU A 1 179 ? -20.351 -1.582 2.716 1.00 94.62 179 GLU A N 1
ATOM 1427 C CA . GLU A 1 179 ? -20.663 -1.610 1.292 1.00 94.62 179 GLU A CA 1
ATOM 1428 C C . GLU A 1 179 ? -20.133 -0.357 0.585 1.00 94.62 179 GLU A C 1
ATOM 1430 O O . GLU A 1 179 ? -19.644 -0.434 -0.545 1.00 94.62 179 GLU A O 1
ATOM 1435 N N . ASP A 1 180 ? -20.191 0.798 1.254 1.00 95.56 180 ASP A N 1
ATOM 1436 C CA . ASP A 1 180 ? -19.641 2.047 0.725 1.00 95.56 180 ASP A CA 1
ATOM 1437 C C . ASP A 1 180 ? -18.121 1.983 0.618 1.00 95.56 180 ASP A C 1
ATOM 1439 O O . ASP A 1 180 ? -17.561 2.460 -0.373 1.00 95.56 180 ASP A O 1
ATOM 1443 N N . ILE A 1 181 ? -17.444 1.392 1.612 1.00 94.62 181 ILE A N 1
ATOM 1444 C CA . ILE A 1 181 ? -15.982 1.318 1.597 1.00 94.62 181 ILE A CA 1
ATOM 1445 C C . ILE A 1 181 ? -15.473 0.355 0.528 1.00 94.62 181 ILE A C 1
ATOM 1447 O O . ILE A 1 181 ? -14.470 0.645 -0.115 1.00 94.62 181 ILE A O 1
ATOM 1451 N N . VAL A 1 182 ? -16.194 -0.734 0.252 1.00 94.88 182 VAL A N 1
ATOM 1452 C CA . VAL A 1 182 ? -15.855 -1.654 -0.841 1.00 94.88 182 VAL A CA 1
ATOM 1453 C C . VAL A 1 182 ? -15.960 -0.972 -2.197 1.00 94.88 182 VAL A C 1
ATOM 1455 O O . VAL A 1 182 ? -15.019 -1.051 -2.981 1.00 94.88 182 VAL A O 1
ATOM 1458 N N . LYS A 1 183 ? -17.049 -0.240 -2.461 1.00 94.94 183 LYS A N 1
ATOM 1459 C CA . LYS A 1 183 ? -17.204 0.514 -3.717 1.00 94.94 183 LYS A CA 1
ATOM 1460 C C . LYS A 1 183 ? -16.101 1.553 -3.894 1.00 94.94 183 LYS A C 1
ATOM 1462 O O . LYS A 1 183 ? -15.598 1.743 -4.997 1.00 94.94 183 LYS A O 1
ATOM 1467 N N . GLN A 1 184 ? -15.729 2.239 -2.815 1.00 94.62 184 GLN A N 1
ATOM 1468 C CA . GLN A 1 184 ? -14.636 3.209 -2.840 1.00 94.62 184 GLN A CA 1
ATOM 1469 C C . GLN A 1 184 ? -13.291 2.532 -3.119 1.00 94.62 184 GLN A C 1
ATOM 1471 O O . GLN A 1 184 ? -12.588 2.953 -4.035 1.00 94.62 184 GLN A O 1
ATOM 1476 N N . MET A 1 185 ? -12.976 1.448 -2.407 1.00 96.81 185 MET A N 1
ATOM 1477 C CA . MET A 1 185 ? -11.767 0.652 -2.629 1.00 96.81 185 MET A CA 1
ATOM 1478 C C . MET A 1 185 ? -11.672 0.134 -4.064 1.00 96.81 185 MET A C 1
ATOM 1480 O O . MET A 1 185 ? -10.618 0.279 -4.679 1.00 96.81 185 MET A O 1
ATOM 1484 N N . ASP A 1 186 ? -12.761 -0.400 -4.616 1.00 96.44 186 ASP A 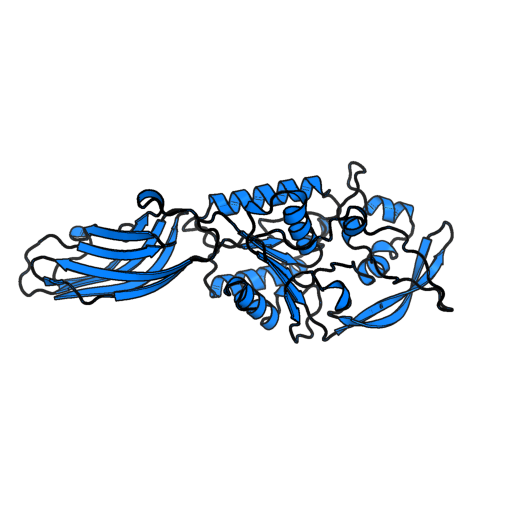N 1
ATOM 1485 C CA . ASP A 1 186 ? -12.806 -0.903 -5.990 1.00 96.44 186 ASP A CA 1
ATOM 1486 C C . ASP A 1 186 ? -12.509 0.211 -7.000 1.00 96.44 186 ASP A C 1
ATOM 1488 O O . ASP A 1 186 ? -11.635 0.064 -7.850 1.00 96.44 186 ASP A O 1
ATOM 1492 N N . ASN A 1 187 ? -13.131 1.384 -6.835 1.00 95.94 187 ASN A N 1
ATOM 1493 C CA . ASN A 1 187 ? -12.869 2.546 -7.687 1.00 95.94 187 ASN A CA 1
ATOM 1494 C C . ASN A 1 187 ? -11.411 3.020 -7.601 1.00 95.94 187 ASN A C 1
ATOM 1496 O O . ASN A 1 187 ? -10.805 3.371 -8.616 1.00 95.94 187 ASN A O 1
ATOM 1500 N N . TRP A 1 188 ? -10.838 3.054 -6.398 1.00 95.94 188 TRP A N 1
ATOM 1501 C CA . TRP A 1 188 ? -9.452 3.470 -6.192 1.00 95.94 188 TRP A CA 1
ATOM 1502 C C . TRP A 1 188 ? -8.462 2.487 -6.818 1.00 95.94 188 TRP A C 1
ATOM 1504 O O . TRP A 1 188 ? -7.514 2.905 -7.488 1.00 95.94 188 TRP A O 1
ATOM 1514 N N . ILE A 1 189 ? -8.703 1.188 -6.639 1.00 97.38 189 ILE A N 1
ATOM 1515 C CA . ILE A 1 189 ? -7.899 0.113 -7.217 1.00 97.38 189 ILE A CA 1
ATOM 1516 C C . ILE A 1 189 ? -8.020 0.126 -8.739 1.00 97.38 189 ILE A C 1
ATOM 1518 O O . ILE A 1 189 ? -7.000 0.136 -9.422 1.00 97.38 189 ILE A O 1
ATOM 1522 N N . ASP A 1 190 ? -9.231 0.206 -9.285 1.00 96.44 190 ASP A N 1
ATOM 1523 C CA . ASP A 1 190 ? -9.454 0.248 -10.731 1.00 96.44 190 ASP A CA 1
ATOM 1524 C C . ASP A 1 190 ? -8.814 1.474 -11.369 1.00 96.44 190 ASP A C 1
ATOM 1526 O O . ASP A 1 190 ? -8.220 1.373 -12.445 1.00 96.44 190 ASP A O 1
ATOM 1530 N N . ASN A 1 191 ? -8.849 2.624 -10.694 1.00 93.75 191 ASN A N 1
ATOM 1531 C CA . ASN A 1 191 ? -8.126 3.803 -11.147 1.00 93.75 191 ASN A CA 1
ATOM 1532 C C . ASN A 1 191 ? -6.607 3.559 -11.168 1.00 93.75 191 ASN A C 1
ATOM 1534 O O . ASN A 1 191 ? -5.944 3.891 -12.151 1.00 93.75 191 ASN A O 1
ATOM 1538 N N . ALA A 1 192 ? -6.041 2.940 -10.131 1.00 94.69 192 ALA A N 1
ATOM 1539 C CA . ALA A 1 192 ? -4.614 2.632 -10.093 1.00 94.69 192 ALA A CA 1
ATOM 1540 C C . ALA A 1 192 ? -4.193 1.614 -11.158 1.00 94.69 192 ALA A C 1
ATOM 1542 O O . ALA A 1 192 ? -3.186 1.797 -11.848 1.00 94.69 192 ALA A O 1
ATOM 1543 N N . LEU A 1 193 ? -4.993 0.568 -11.356 1.00 95.56 193 LEU A N 1
ATOM 1544 C CA . LEU A 1 193 ? -4.767 -0.416 -12.405 1.00 95.56 193 LEU A CA 1
ATOM 1545 C C . LEU A 1 193 ? -4.914 0.233 -13.785 1.00 95.56 193 LEU A C 1
ATOM 1547 O O . LEU A 1 193 ? -4.085 0.004 -14.654 1.00 95.56 193 LEU A O 1
ATOM 1551 N N . LYS A 1 194 ? -5.898 1.101 -14.024 1.00 92.75 194 LYS A N 1
ATOM 1552 C CA . LYS A 1 194 ? -6.052 1.784 -15.320 1.00 92.75 194 LYS A CA 1
ATOM 1553 C C . LYS A 1 194 ? -4.837 2.645 -15.693 1.00 92.75 194 LYS A C 1
ATOM 1555 O O . LYS A 1 194 ? -4.502 2.729 -16.872 1.00 92.75 194 LYS A O 1
ATOM 1560 N N . ASN A 1 195 ? -4.180 3.257 -14.707 1.00 91.19 195 ASN A N 1
ATOM 1561 C CA . ASN A 1 195 ? -3.028 4.141 -14.911 1.00 91.19 195 ASN A CA 1
ATOM 1562 C C . ASN A 1 195 ? -1.667 3.420 -14.842 1.00 91.19 195 ASN A C 1
ATOM 1564 O O . ASN A 1 195 ? -0.623 4.067 -14.891 1.00 91.19 195 ASN A O 1
ATOM 1568 N N . THR A 1 196 ? -1.652 2.087 -14.756 1.00 94.00 196 THR A N 1
ATOM 1569 C CA . THR A 1 196 ? -0.420 1.283 -14.717 1.00 94.00 196 THR A CA 1
ATOM 1570 C C . THR A 1 196 ? -0.528 0.024 -15.577 1.00 94.00 196 THR A C 1
ATOM 1572 O O . THR A 1 196 ? -1.612 -0.372 -16.001 1.00 94.00 196 THR A O 1
ATOM 1575 N N . TYR A 1 197 ? 0.597 -0.658 -15.817 1.00 95.69 197 TYR A N 1
ATOM 1576 C CA . TYR A 1 197 ? 0.585 -1.978 -16.466 1.00 95.69 197 TYR A CA 1
ATOM 1577 C C . TYR A 1 197 ? 0.303 -3.139 -15.501 1.00 95.69 197 TYR A C 1
ATOM 1579 O O . TYR A 1 197 ? 0.437 -4.309 -15.862 1.00 95.69 197 TYR A O 1
ATOM 1587 N N . ALA A 1 198 ? -0.053 -2.850 -14.251 1.00 97.12 198 ALA A N 1
ATOM 1588 C CA . ALA A 1 198 ? -0.261 -3.870 -13.236 1.00 97.12 198 ALA A CA 1
ATOM 1589 C C . ALA A 1 198 ? -1.636 -4.533 -13.367 1.00 97.12 198 ALA A C 1
ATOM 1591 O O . ALA A 1 198 ? -2.588 -3.914 -13.819 1.00 97.12 198 ALA A O 1
ATOM 1592 N N . ALA A 1 199 ? -1.756 -5.796 -12.982 1.00 97.94 199 ALA A N 1
ATOM 1593 C CA . ALA A 1 199 ? -3.019 -6.505 -12.778 1.00 97.94 199 ALA A CA 1
ATOM 1594 C C . ALA A 1 199 ? -3.431 -6.529 -11.296 1.00 97.94 199 ALA A C 1
ATOM 1596 O O . ALA A 1 199 ? -4.584 -6.812 -10.988 1.00 97.94 199 ALA A O 1
ATOM 1597 N N . LYS A 1 200 ? -2.491 -6.236 -10.391 1.00 98.50 200 LYS A N 1
ATOM 1598 C CA . LYS A 1 200 ? -2.696 -6.209 -8.944 1.00 98.50 200 LYS A CA 1
ATOM 1599 C C . LYS A 1 200 ? -2.097 -4.954 -8.316 1.00 98.50 200 LYS A C 1
ATOM 1601 O O . LYS A 1 200 ? -1.181 -4.354 -8.873 1.00 98.50 200 LYS A O 1
ATOM 1606 N N . VAL A 1 201 ? -2.585 -4.597 -7.134 1.00 98.44 201 VAL A N 1
ATOM 1607 C CA . VAL A 1 201 ? -2.036 -3.533 -6.288 1.00 98.44 201 VAL A CA 1
ATOM 1608 C C . VAL A 1 201 ? -1.418 -4.110 -5.014 1.00 98.44 201 VAL A C 1
ATOM 1610 O O . VAL A 1 201 ? -1.776 -5.200 -4.556 1.00 98.44 201 VAL A O 1
ATOM 1613 N N . ASN A 1 202 ? -0.539 -3.336 -4.391 1.00 98.62 202 ASN A N 1
ATOM 1614 C CA . ASN A 1 202 ? -0.224 -3.466 -2.975 1.00 98.62 202 ASN A CA 1
ATOM 1615 C C . ASN A 1 202 ? -1.070 -2.459 -2.186 1.00 98.62 202 ASN A C 1
ATOM 1617 O O . ASN A 1 202 ? -1.267 -1.329 -2.627 1.00 98.62 202 ASN A O 1
ATOM 1621 N N . ILE A 1 203 ? -1.545 -2.837 -1.005 1.00 98.62 203 ILE A N 1
ATOM 1622 C CA . ILE A 1 203 ? -2.285 -1.951 -0.105 1.00 98.62 203 ILE A CA 1
ATOM 1623 C C . ILE A 1 203 ? -1.438 -1.712 1.141 1.00 98.62 203 ILE A C 1
ATOM 1625 O O . ILE A 1 203 ? -0.941 -2.662 1.740 1.00 98.62 203 ILE A O 1
ATOM 1629 N N . ILE A 1 204 ? -1.297 -0.455 1.554 1.00 98.69 204 ILE A N 1
ATOM 1630 C CA . ILE A 1 204 ? -0.800 -0.074 2.877 1.00 98.69 204 ILE A CA 1
ATOM 1631 C C . ILE A 1 204 ? -1.998 0.447 3.666 1.00 98.69 204 ILE A C 1
ATOM 1633 O O . ILE A 1 204 ? -2.460 1.559 3.432 1.00 98.69 204 ILE A O 1
ATOM 1637 N N . GLY A 1 205 ? -2.519 -0.363 4.582 1.00 98.00 205 GLY A N 1
ATOM 1638 C CA . GLY A 1 205 ? -3.646 0.010 5.431 1.00 98.00 205 GLY A CA 1
ATOM 1639 C C . GLY A 1 205 ? -3.168 0.388 6.825 1.00 98.00 205 GLY A C 1
ATOM 1640 O O . GLY A 1 205 ? -2.471 -0.394 7.467 1.00 98.00 205 GLY A O 1
ATOM 1641 N N . VAL A 1 206 ? -3.535 1.574 7.305 1.00 97.50 206 VAL A N 1
ATOM 1642 C CA . VAL A 1 206 ? -3.079 2.081 8.609 1.00 97.50 206 VAL A CA 1
ATOM 1643 C C . VAL A 1 206 ? -4.215 2.079 9.608 1.00 97.50 206 VAL A C 1
ATOM 1645 O O . VAL A 1 206 ? -5.277 2.617 9.311 1.00 97.50 206 VAL A O 1
ATOM 1648 N N . SER A 1 207 ? -3.998 1.534 10.809 1.00 97.00 207 SER A N 1
ATOM 1649 C CA . SER A 1 207 ? -5.040 1.470 11.844 1.00 97.00 207 SER A CA 1
ATOM 1650 C C . SER A 1 207 ? -6.336 0.861 11.265 1.00 97.00 207 SER A C 1
ATOM 1652 O O . SER A 1 207 ? -6.283 -0.212 10.664 1.00 97.00 207 SER A O 1
ATOM 1654 N N . LEU A 1 208 ? -7.484 1.540 11.351 1.00 97.25 208 LEU A N 1
ATOM 1655 C CA . LEU A 1 208 ? -8.738 1.121 10.703 1.00 97.25 208 LEU A CA 1
ATOM 1656 C C . LEU A 1 208 ? -8.602 0.815 9.195 1.00 97.25 208 LEU A C 1
ATOM 1658 O O . LEU A 1 208 ? -9.244 -0.109 8.701 1.00 97.25 208 LEU A O 1
ATOM 1662 N N . GLY A 1 209 ? -7.754 1.537 8.457 1.00 97.31 209 GLY A N 1
ATOM 1663 C CA . GLY A 1 209 ? -7.550 1.333 7.019 1.00 97.31 209 GLY A CA 1
ATOM 1664 C C . GLY A 1 209 ? -7.007 -0.056 6.672 1.00 97.31 209 GLY A C 1
ATOM 1665 O O . GLY A 1 209 ? -7.243 -0.569 5.580 1.00 97.31 209 GLY A O 1
ATOM 1666 N N . GLY A 1 210 ? -6.333 -0.717 7.618 1.00 97.88 210 GLY A N 1
ATOM 1667 C CA . GLY A 1 210 ? -5.970 -2.124 7.485 1.00 97.88 210 GLY A CA 1
ATOM 1668 C C . GLY A 1 210 ? -7.169 -3.058 7.502 1.00 97.88 210 GLY A C 1
ATOM 1669 O O . GLY A 1 210 ? -7.241 -3.954 6.668 1.00 97.88 210 GLY A O 1
ATOM 1670 N N . LEU A 1 211 ? -8.131 -2.822 8.399 1.00 98.44 211 LEU A N 1
ATOM 1671 C CA . LEU A 1 211 ? -9.381 -3.587 8.453 1.00 98.44 211 LEU A CA 1
ATOM 1672 C C . LEU A 1 211 ? -10.207 -3.385 7.180 1.00 98.44 211 LEU A C 1
ATOM 1674 O O . LEU A 1 211 ? -10.763 -4.347 6.662 1.00 98.44 211 LEU A O 1
ATOM 1678 N N . VAL A 1 212 ? -10.208 -2.170 6.620 1.00 98.25 212 VAL A N 1
ATOM 1679 C CA . VAL A 1 212 ? -10.790 -1.886 5.297 1.00 98.25 212 VAL A CA 1
ATOM 1680 C C . VAL A 1 212 ? -10.149 -2.750 4.209 1.00 98.25 212 VAL A C 1
ATOM 1682 O O . VAL A 1 212 ? -10.859 -3.409 3.452 1.00 98.25 212 VAL A O 1
ATOM 1685 N N . GLY A 1 213 ? -8.814 -2.796 4.156 1.00 97.94 213 GLY A N 1
ATOM 1686 C CA . GLY A 1 213 ? -8.092 -3.647 3.209 1.00 97.94 213 GLY A CA 1
ATOM 1687 C C . GLY A 1 213 ? -8.405 -5.134 3.393 1.00 97.94 213 GLY A C 1
ATOM 1688 O O . GLY A 1 213 ? -8.646 -5.832 2.410 1.00 97.94 213 GLY A O 1
ATOM 1689 N N . ARG A 1 214 ? -8.462 -5.616 4.641 1.00 97.88 214 ARG A N 1
ATOM 1690 C CA . ARG A 1 214 ? -8.836 -7.006 4.949 1.00 97.88 214 ARG A CA 1
ATOM 1691 C C . ARG A 1 214 ? -10.253 -7.319 4.475 1.00 97.88 214 ARG A C 1
ATOM 1693 O O . ARG A 1 214 ? -10.426 -8.299 3.764 1.00 97.88 214 ARG A O 1
ATOM 1700 N N . TYR A 1 215 ? -11.224 -6.470 4.811 1.00 97.94 215 TYR A N 1
ATOM 1701 C CA . TYR A 1 215 ? -12.621 -6.637 4.411 1.00 97.94 215 TYR A CA 1
ATOM 1702 C C . TYR A 1 215 ? -12.775 -6.709 2.887 1.00 97.94 215 TYR A C 1
ATOM 1704 O O . TYR A 1 215 ? -13.418 -7.619 2.371 1.00 97.94 215 TYR A O 1
ATOM 1712 N N . TYR A 1 216 ? -12.120 -5.801 2.155 1.00 98.25 216 TYR A N 1
ATOM 1713 C CA . TYR A 1 216 ? -12.128 -5.812 0.692 1.00 98.25 216 TYR A CA 1
ATOM 1714 C C . TYR A 1 216 ? -11.589 -7.134 0.119 1.00 98.25 216 TYR A C 1
ATOM 1716 O O . TYR A 1 216 ? -12.167 -7.702 -0.805 1.00 98.25 216 TYR A O 1
ATOM 1724 N N . ILE A 1 217 ? -10.492 -7.647 0.677 1.00 97.69 217 ILE A N 1
ATOM 1725 C CA . ILE A 1 217 ? -9.857 -8.882 0.204 1.00 97.69 217 ILE A CA 1
ATOM 1726 C C . ILE A 1 217 ? -10.719 -10.111 0.509 1.00 97.69 217 ILE A C 1
ATOM 1728 O O . ILE A 1 217 ? -10.824 -10.998 -0.336 1.00 97.69 217 ILE A O 1
ATOM 1732 N N . THR A 1 218 ? -11.304 -10.204 1.705 1.00 94.69 218 THR A N 1
ATOM 1733 C CA . THR A 1 218 ? -11.996 -11.426 2.144 1.00 94.69 218 THR A CA 1
ATOM 1734 C C . THR A 1 218 ? -13.446 -11.495 1.690 1.00 94.69 218 THR A C 1
ATOM 1736 O O . THR A 1 218 ? -13.950 -12.598 1.480 1.00 94.69 218 THR A O 1
ATOM 1739 N N . GLU A 1 219 ? -14.111 -10.349 1.530 1.00 94.88 219 GLU A N 1
ATOM 1740 C CA . GLU A 1 219 ? -15.546 -10.294 1.231 1.00 94.88 219 GLU A CA 1
ATOM 1741 C C . GLU A 1 219 ? -15.873 -9.750 -0.164 1.00 94.88 219 GLU A C 1
ATOM 1743 O O . GLU A 1 219 ? -17.034 -9.810 -0.566 1.00 94.88 219 GLU A O 1
ATOM 1748 N N . TYR A 1 220 ? -14.892 -9.227 -0.910 1.00 95.50 220 TYR A N 1
ATOM 1749 C CA . TYR A 1 220 ? -15.147 -8.639 -2.227 1.00 95.50 220 TYR A CA 1
ATOM 1750 C C . TYR A 1 220 ? -14.232 -9.168 -3.335 1.00 95.50 220 TYR A C 1
ATOM 1752 O O . TYR A 1 220 ? -14.665 -10.024 -4.105 1.00 95.50 220 TYR A O 1
ATOM 1760 N N . ASP A 1 221 ? -12.988 -8.687 -3.448 1.00 96.31 221 ASP A N 1
ATOM 1761 C CA . ASP A 1 221 ? -12.127 -9.038 -4.585 1.00 96.31 221 ASP A CA 1
ATOM 1762 C C . ASP A 1 221 ? -10.634 -9.111 -4.234 1.00 96.31 221 ASP A C 1
ATOM 1764 O O . ASP A 1 221 ? -9.850 -8.172 -4.400 1.00 96.31 221 ASP A O 1
ATOM 1768 N N . ALA A 1 222 ? -10.210 -10.302 -3.821 1.00 97.06 222 ALA A N 1
ATOM 1769 C CA . ALA A 1 222 ? -8.806 -10.634 -3.616 1.00 97.06 222 ALA A CA 1
ATOM 1770 C C . ALA A 1 222 ? -7.968 -10.640 -4.908 1.00 97.06 222 ALA A C 1
ATOM 1772 O O . ALA A 1 222 ? -6.742 -10.528 -4.844 1.00 97.06 222 ALA A O 1
ATOM 1773 N N . SER A 1 223 ? -8.585 -10.796 -6.086 1.00 97.44 223 SER A N 1
ATOM 1774 C CA . SER A 1 223 ? -7.855 -11.015 -7.341 1.00 97.44 223 SER A CA 1
ATOM 1775 C C . SER A 1 223 ? -7.065 -9.786 -7.790 1.00 97.44 223 SER A C 1
ATOM 1777 O O . SER A 1 223 ? -6.064 -9.930 -8.492 1.00 97.44 223 SER A O 1
ATOM 1779 N N . LYS A 1 224 ? -7.456 -8.596 -7.318 1.00 98.06 224 LYS A N 1
ATOM 1780 C CA . LYS A 1 224 ? -6.793 -7.316 -7.597 1.00 98.06 224 LYS A CA 1
ATOM 1781 C C . LYS A 1 224 ? -5.704 -6.950 -6.586 1.00 98.06 224 LYS A C 1
ATOM 1783 O O . LYS A 1 224 ? -5.061 -5.915 -6.740 1.00 98.06 224 LYS A O 1
ATOM 1788 N N . VAL A 1 225 ? -5.465 -7.765 -5.558 1.00 98.50 225 VAL A N 1
ATOM 1789 C CA . VAL A 1 225 ? -4.505 -7.459 -4.486 1.00 98.50 225 VAL A CA 1
ATOM 1790 C C . VAL A 1 225 ? -3.378 -8.487 -4.467 1.00 98.50 225 VAL A C 1
ATOM 1792 O O . VAL A 1 225 ? -3.591 -9.683 -4.672 1.00 98.50 225 VAL A O 1
ATOM 1795 N N . TYR A 1 226 ? -2.151 -8.017 -4.252 1.00 98.44 226 TYR A N 1
ATOM 1796 C CA . TYR A 1 226 ? -0.979 -8.868 -4.048 1.00 98.44 226 TYR A CA 1
ATOM 1797 C C . TYR A 1 226 ? -0.537 -8.872 -2.583 1.00 98.44 226 TYR A C 1
ATOM 1799 O O . TYR A 1 226 ? -0.434 -9.932 -1.966 1.00 98.44 226 TYR A O 1
ATOM 1807 N N . LYS A 1 227 ? -0.340 -7.689 -1.992 1.00 98.50 227 LYS A N 1
ATOM 1808 C CA . LYS A 1 227 ? 0.033 -7.537 -0.580 1.00 98.50 227 LYS A CA 1
ATOM 1809 C C . LYS A 1 227 ? -0.920 -6.602 0.146 1.00 98.50 227 LYS A C 1
ATOM 1811 O O . LYS A 1 227 ? -1.297 -5.565 -0.395 1.00 98.50 227 LYS A O 1
ATOM 1816 N N . LEU A 1 228 ? -1.217 -6.927 1.399 1.00 98.69 228 LEU A N 1
ATOM 1817 C CA . LEU A 1 228 ? -1.772 -6.002 2.380 1.00 98.69 228 LEU A CA 1
ATOM 1818 C C . LEU A 1 228 ? -0.752 -5.803 3.506 1.00 98.69 228 LEU A C 1
ATOM 1820 O O . LEU A 1 228 ? -0.500 -6.699 4.312 1.00 98.69 228 LEU A O 1
ATOM 1824 N N . ILE A 1 229 ? -0.176 -4.607 3.550 1.00 98.75 229 ILE A N 1
ATOM 1825 C CA . ILE A 1 229 ? 0.753 -4.143 4.575 1.00 98.75 229 ILE A CA 1
ATOM 1826 C C . ILE A 1 229 ? -0.055 -3.345 5.598 1.00 98.75 229 ILE A C 1
ATOM 1828 O O . ILE A 1 229 ? -0.436 -2.197 5.381 1.00 98.75 229 ILE A O 1
ATOM 1832 N N . MET A 1 230 ? -0.347 -3.987 6.713 1.00 98.69 230 MET A N 1
ATOM 1833 C CA . MET A 1 230 ? -1.073 -3.451 7.850 1.00 98.69 230 MET A CA 1
ATOM 1834 C C . MET A 1 230 ? -0.109 -2.717 8.773 1.00 98.69 230 MET A C 1
ATOM 1836 O O . MET A 1 230 ? 0.721 -3.347 9.416 1.00 98.69 230 MET A O 1
ATOM 1840 N N . VAL A 1 231 ? -0.217 -1.396 8.875 1.00 98.62 231 VAL A N 1
ATOM 1841 C CA . VAL A 1 231 ? 0.596 -0.604 9.804 1.00 98.62 231 VAL A CA 1
ATOM 1842 C C . VAL A 1 231 ? -0.234 -0.255 11.033 1.00 98.62 231 VAL A C 1
ATOM 1844 O O . VAL A 1 231 ? -1.244 0.441 10.922 1.00 98.62 231 VAL A O 1
ATOM 1847 N N . THR A 1 232 ? 0.178 -0.777 12.192 1.00 97.75 232 THR A N 1
ATOM 1848 C CA . THR A 1 232 ? -0.493 -0.595 13.495 1.00 97.75 232 THR A CA 1
ATOM 1849 C C . THR A 1 232 ? -2.004 -0.815 13.434 1.00 97.75 232 THR A C 1
ATOM 1851 O O . THR A 1 232 ? -2.793 -0.019 13.936 1.00 97.75 232 THR A O 1
ATOM 1854 N N . VAL A 1 233 ? -2.422 -1.882 12.758 1.00 98.25 233 VAL A N 1
ATOM 1855 C CA . VAL A 1 233 ? -3.836 -2.213 12.537 1.00 98.25 233 VAL A CA 1
ATOM 1856 C C . VAL A 1 233 ? -4.378 -2.953 13.741 1.00 98.25 233 VAL A C 1
ATOM 1858 O O . VAL A 1 233 ? -3.862 -4.006 14.094 1.00 98.25 233 VAL A O 1
ATOM 1861 N N . VAL A 1 234 ? -5.425 -2.413 14.352 1.00 96.50 234 VAL A N 1
ATOM 1862 C CA . VAL A 1 234 ? -6.045 -2.957 15.565 1.00 96.50 234 VAL A CA 1
ATOM 1863 C C . VAL A 1 234 ? -6.971 -4.132 15.229 1.00 96.50 234 VAL A C 1
ATOM 1865 O O . VAL A 1 234 ? -8.191 -4.013 15.281 1.00 96.50 234 VAL A O 1
ATOM 1868 N N . ASN A 1 235 ? -6.388 -5.266 14.834 1.00 97.38 235 ASN A N 1
ATOM 1869 C CA . ASN A 1 235 ? -7.113 -6.473 14.429 1.00 97.38 235 ASN A CA 1
ATOM 1870 C C . ASN A 1 235 ? -8.065 -6.985 15.513 1.00 97.38 235 ASN A C 1
ATOM 1872 O O . ASN A 1 235 ? -9.135 -7.462 15.164 1.00 97.38 235 ASN A O 1
ATOM 1876 N N . GLU A 1 236 ? -7.730 -6.843 16.796 1.00 96.69 236 GLU A N 1
ATOM 1877 C CA . GLU A 1 236 ? -8.600 -7.232 17.923 1.00 96.69 236 GLU A CA 1
ATOM 1878 C C . GLU A 1 236 ? -9.331 -6.029 18.555 1.00 96.69 236 GLU A C 1
ATOM 1880 O O . GLU A 1 236 ? -9.855 -6.120 19.664 1.00 96.69 236 GLU A O 1
ATOM 1885 N N . GLY A 1 237 ? -9.350 -4.878 17.875 1.00 96.38 237 GLY A N 1
ATOM 1886 C CA . GLY A 1 237 ? -9.900 -3.626 18.394 1.00 96.38 237 GLY A CA 1
ATOM 1887 C C . GLY A 1 237 ? -8.976 -2.890 19.370 1.00 96.38 237 GLY A C 1
ATOM 1888 O O . GLY A 1 237 ? -7.834 -3.289 19.615 1.00 96.38 237 GLY A O 1
ATOM 1889 N N . SER A 1 238 ? -9.458 -1.764 19.900 1.00 95.81 238 SER A N 1
ATOM 1890 C CA . SER A 1 238 ? -8.681 -0.857 20.752 1.00 95.81 238 SER A CA 1
ATOM 1891 C C . SER A 1 238 ? -9.446 -0.464 22.012 1.00 95.81 238 SER A C 1
ATOM 1893 O O . SER A 1 238 ? -10.487 0.194 21.957 1.00 95.81 238 SER A O 1
ATOM 1895 N N . SER A 1 239 ? -8.882 -0.802 23.171 1.00 95.19 239 SER A N 1
ATOM 1896 C CA . SER A 1 239 ? -9.372 -0.349 24.481 1.00 95.19 239 SER A CA 1
ATOM 1897 C C . SER A 1 239 ? -9.406 1.173 24.568 1.00 95.19 239 SER A C 1
ATOM 1899 O O . SER A 1 239 ? -10.341 1.735 25.124 1.00 95.19 239 SER A O 1
ATOM 1901 N N . LEU A 1 240 ? -8.417 1.868 23.997 1.00 92.94 240 LEU A N 1
ATOM 1902 C CA . LEU A 1 240 ? -8.394 3.328 24.002 1.00 92.94 240 LEU A CA 1
ATOM 1903 C C . LEU A 1 240 ? -9.457 3.942 23.091 1.00 92.94 240 LEU A C 1
ATOM 1905 O O . LEU A 1 240 ? -10.002 4.986 23.451 1.00 92.94 240 LEU A O 1
ATOM 1909 N N . PHE A 1 241 ? -9.784 3.311 21.960 1.00 94.12 241 PHE A N 1
ATOM 1910 C CA . PHE A 1 241 ? -10.939 3.723 21.162 1.00 94.12 241 PHE A CA 1
ATOM 1911 C C . PHE A 1 241 ? -12.228 3.613 21.985 1.00 94.12 241 PHE A C 1
ATOM 1913 O O . PHE A 1 241 ? -12.937 4.603 22.161 1.00 94.12 241 PHE A O 1
ATOM 1920 N N . GLU A 1 242 ? -12.494 2.445 22.565 1.00 95.25 242 GLU A N 1
ATOM 1921 C CA . GLU A 1 242 ? -13.682 2.240 23.392 1.00 95.25 242 GLU A CA 1
ATOM 1922 C C . GLU A 1 242 ? -13.724 3.210 24.582 1.00 95.25 242 GLU A C 1
ATOM 1924 O O . GLU A 1 242 ? -14.702 3.927 24.771 1.00 95.25 242 GLU A O 1
ATOM 1929 N N . GLY A 1 243 ? -12.644 3.304 25.352 1.00 92.44 243 GLY A N 1
ATOM 1930 C CA . GLY A 1 243 ? -12.598 4.091 26.577 1.00 92.44 243 GLY A CA 1
ATOM 1931 C C . GLY A 1 243 ? -12.575 5.602 26.376 1.00 92.44 243 GLY A C 1
ATOM 1932 O O . GLY A 1 243 ? -13.347 6.325 27.003 1.00 92.44 243 GLY A O 1
ATOM 1933 N N . LYS A 1 244 ? -11.670 6.111 25.533 1.00 87.38 244 LYS A N 1
ATOM 1934 C CA . LYS A 1 244 ? -11.494 7.564 25.375 1.00 87.38 244 LYS A CA 1
ATOM 1935 C C . LYS A 1 244 ? -12.467 8.161 24.375 1.00 87.38 244 LYS A C 1
ATOM 1937 O O . LYS A 1 244 ? -12.917 9.283 24.587 1.00 87.38 244 LYS A O 1
ATOM 1942 N N . TYR A 1 245 ? -12.768 7.443 23.295 1.00 90.31 245 TYR A N 1
ATOM 1943 C CA . TYR A 1 245 ? -13.595 7.980 22.220 1.00 90.31 245 TYR A CA 1
ATOM 1944 C C . TYR A 1 245 ? -15.076 7.668 22.432 1.00 90.31 245 TYR A C 1
ATOM 1946 O O . TYR A 1 245 ? -15.892 8.583 22.408 1.00 90.31 245 TYR A O 1
ATOM 1954 N N 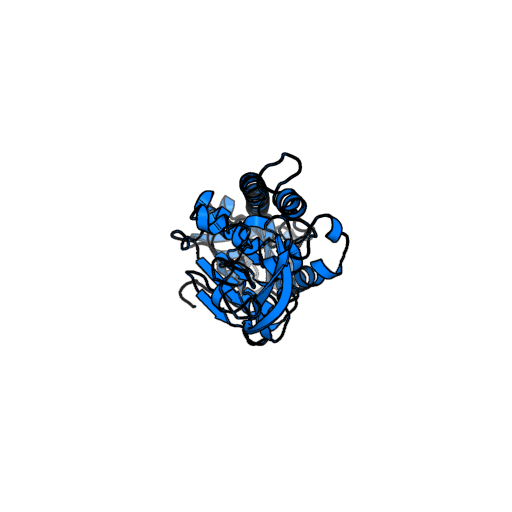. ILE A 1 246 ? -15.428 6.408 22.705 1.00 94.62 246 ILE A N 1
ATOM 1955 C CA . ILE A 1 246 ? -16.835 6.001 22.834 1.00 94.62 246 ILE A CA 1
ATOM 1956 C C . ILE A 1 246 ? -17.388 6.282 24.234 1.00 94.62 246 ILE A C 1
ATOM 1958 O O . ILE A 1 246 ? -18.382 6.991 24.368 1.00 94.62 246 ILE A O 1
ATOM 1962 N N . LEU A 1 247 ? -16.740 5.802 25.295 1.00 94.12 247 LEU A N 1
ATOM 1963 C CA . LEU A 1 247 ? -17.189 6.029 26.677 1.00 94.12 247 LEU A CA 1
ATOM 1964 C C . LEU A 1 247 ? -16.953 7.469 27.166 1.00 94.12 247 LEU A C 1
ATOM 1966 O O . LEU A 1 247 ? -17.498 7.878 28.192 1.00 94.12 247 LEU A O 1
ATOM 1970 N N . GLY A 1 248 ? -16.178 8.262 26.419 1.00 91.00 248 GLY A N 1
ATOM 1971 C CA . GLY A 1 248 ? -16.086 9.712 26.601 1.00 91.00 248 GLY A CA 1
ATOM 1972 C C . GLY A 1 248 ? -17.376 10.452 26.220 1.00 91.00 248 GLY A C 1
ATOM 1973 O O . GLY A 1 248 ? -17.592 11.581 26.667 1.00 91.00 248 GLY A O 1
ATOM 1974 N N . ILE A 1 249 ? -18.258 9.822 25.437 1.00 92.56 249 ILE A N 1
ATOM 1975 C CA . ILE A 1 249 ? -19.545 10.391 25.034 1.00 92.56 249 ILE A CA 1
ATOM 1976 C C . ILE A 1 249 ? -20.519 10.339 26.226 1.00 92.56 249 ILE A C 1
ATOM 1978 O O . ILE A 1 249 ? -20.591 9.323 26.922 1.00 92.56 249 ILE A O 1
ATOM 1982 N N . PRO A 1 250 ? -21.305 11.403 26.494 1.00 90.50 250 PRO A N 1
ATOM 1983 C CA . PRO A 1 250 ? -22.089 11.492 27.726 1.00 90.50 250 PRO A CA 1
ATOM 1984 C C . PRO A 1 250 ? -23.118 10.377 27.940 1.00 90.50 250 PRO A C 1
ATOM 1986 O O . PRO A 1 250 ? -23.356 10.013 29.095 1.00 90.50 250 PRO A O 1
ATOM 1989 N N . THR A 1 251 ? -23.722 9.862 26.862 1.00 92.12 251 THR A N 1
ATOM 1990 C CA . THR A 1 251 ? -24.817 8.881 26.915 1.00 92.12 251 THR A CA 1
ATOM 1991 C C . THR A 1 251 ? -24.658 7.773 25.878 1.00 92.12 251 THR A C 1
ATOM 1993 O O . THR A 1 251 ? -24.110 8.001 24.796 1.00 92.12 251 THR A O 1
ATOM 1996 N N . ARG A 1 252 ? -25.240 6.604 26.179 1.00 93.56 252 ARG A N 1
ATOM 1997 C CA . ARG A 1 252 ? -25.323 5.460 25.262 1.00 93.56 252 ARG A CA 1
ATOM 1998 C C . ARG A 1 252 ? -25.982 5.813 23.937 1.00 93.56 252 ARG A C 1
ATOM 2000 O O . ARG A 1 252 ? -25.445 5.493 22.888 1.00 93.56 252 ARG A O 1
ATOM 2007 N N . MET A 1 253 ? -27.110 6.515 23.996 1.00 93.44 253 MET A N 1
ATOM 2008 C CA . MET A 1 253 ? -27.879 6.912 22.816 1.00 93.44 253 MET A CA 1
ATOM 2009 C C . MET A 1 253 ? -27.047 7.780 21.859 1.00 93.44 253 MET A C 1
ATOM 2011 O O . MET A 1 253 ? -27.086 7.584 20.649 1.00 93.44 253 MET A O 1
ATOM 2015 N N . THR A 1 254 ? -26.256 8.721 22.387 1.00 93.50 254 THR A N 1
ATOM 2016 C CA . THR A 1 254 ? -25.370 9.556 21.560 1.00 93.50 254 THR A CA 1
ATOM 2017 C C . THR A 1 254 ? -24.218 8.744 20.965 1.00 93.50 254 THR A C 1
ATOM 2019 O O . THR A 1 254 ? -23.850 8.967 19.815 1.00 93.50 254 THR A O 1
ATOM 2022 N N . ALA A 1 255 ? -23.665 7.784 21.712 1.00 94.50 255 ALA A N 1
ATOM 2023 C CA . ALA A 1 255 ? -22.642 6.885 21.185 1.00 94.50 255 ALA A CA 1
ATOM 2024 C C . ALA A 1 255 ? -23.194 5.974 20.078 1.00 94.50 255 ALA A C 1
ATOM 2026 O O . ALA A 1 255 ? -22.579 5.860 19.022 1.00 94.50 255 ALA A O 1
ATOM 2027 N N . GLU A 1 256 ? -24.384 5.402 20.271 1.00 95.12 256 GLU A N 1
ATOM 2028 C CA . GLU A 1 256 ? -25.093 4.609 19.258 1.00 95.12 256 GLU A CA 1
ATOM 2029 C C . GLU A 1 256 ? -25.366 5.408 17.983 1.00 95.12 256 GLU A C 1
ATOM 2031 O O . GLU A 1 256 ? -25.244 4.866 16.885 1.00 95.12 256 GLU A O 1
ATOM 2036 N N . ALA A 1 257 ? -25.698 6.695 18.116 1.00 95.00 257 ALA A N 1
ATOM 2037 C CA . ALA A 1 257 ? -25.903 7.575 16.973 1.00 95.00 257 ALA A CA 1
ATOM 2038 C C . ALA A 1 257 ? -24.617 7.772 16.152 1.00 95.00 257 ALA A C 1
ATOM 2040 O O . ALA A 1 257 ? -24.690 7.767 14.932 1.00 95.00 257 ALA A O 1
ATOM 2041 N N . ILE A 1 258 ? -23.445 7.880 16.791 1.00 94.31 258 ILE A N 1
ATOM 2042 C CA . ILE A 1 258 ? -22.145 8.022 16.100 1.00 94.31 258 ILE A CA 1
ATOM 2043 C C . ILE A 1 258 ? -21.701 6.719 15.421 1.00 94.31 258 ILE A C 1
ATOM 2045 O O . ILE A 1 258 ? -20.921 6.748 14.473 1.00 94.31 258 ILE A O 1
ATOM 2049 N N . LEU A 1 259 ? -22.204 5.569 15.871 1.00 96.06 259 LEU A N 1
ATOM 2050 C CA . LEU A 1 259 ? -21.963 4.254 15.261 1.00 96.06 259 LEU A CA 1
ATOM 2051 C C . LEU A 1 259 ? -22.890 3.965 14.070 1.00 96.06 259 LEU A C 1
ATOM 2053 O O . LEU A 1 259 ? -22.888 2.854 13.524 1.00 96.06 259 LEU A O 1
ATOM 2057 N N . ARG A 1 260 ? -23.688 4.960 13.673 1.00 96.75 260 ARG A N 1
ATOM 2058 C CA . ARG A 1 260 ? -24.549 4.936 12.499 1.00 96.75 260 ARG A CA 1
ATOM 2059 C C . ARG A 1 260 ? -24.269 6.150 11.620 1.00 96.75 260 ARG A C 1
ATOM 2061 O O . ARG A 1 260 ? -23.948 7.223 12.116 1.00 96.75 260 ARG A O 1
ATOM 2068 N N . ASN A 1 261 ? -24.394 5.979 10.312 1.00 94.88 261 ASN A N 1
ATOM 2069 C CA . ASN A 1 261 ? -24.318 7.095 9.378 1.00 94.88 261 ASN A CA 1
ATOM 2070 C C . ASN A 1 261 ? -25.639 7.889 9.349 1.00 94.88 261 ASN A C 1
ATOM 2072 O O . ASN A 1 261 ? -26.609 7.560 10.038 1.00 94.88 261 ASN A O 1
ATOM 2076 N N . THR A 1 262 ? -25.701 8.924 8.512 1.00 92.56 262 THR A N 1
ATOM 2077 C CA . THR A 1 262 ? -26.879 9.799 8.363 1.00 92.56 262 THR A CA 1
ATOM 2078 C C . THR A 1 262 ? -28.141 9.080 7.869 1.00 92.56 262 THR A C 1
ATOM 2080 O O . THR A 1 262 ? -29.244 9.580 8.078 1.00 92.56 262 THR A O 1
ATOM 2083 N N . GLU A 1 263 ? -28.005 7.894 7.270 1.00 95.62 263 GLU A N 1
ATOM 2084 C CA . GLU A 1 263 ? -29.118 7.027 6.858 1.00 95.62 263 GLU A CA 1
ATOM 2085 C C . GLU A 1 263 ? -29.539 6.030 7.956 1.00 95.62 263 GLU A C 1
ATOM 2087 O O . GLU A 1 263 ? -30.414 5.191 7.740 1.00 95.62 263 GLU A O 1
ATOM 2092 N N . GLY A 1 264 ? -28.907 6.072 9.133 1.00 95.81 264 GLY A N 1
ATOM 2093 C CA . GLY A 1 264 ? -29.159 5.152 10.244 1.00 95.81 264 GLY A CA 1
ATOM 2094 C C . GLY A 1 264 ? -28.515 3.768 10.084 1.00 95.81 264 GLY A C 1
ATOM 2095 O O . GLY A 1 264 ? -28.738 2.887 10.925 1.00 95.81 264 GLY A O 1
ATOM 2096 N N . LYS A 1 265 ? -27.704 3.554 9.041 1.00 97.12 265 LYS A N 1
ATOM 2097 C CA . LYS A 1 265 ? -26.974 2.299 8.814 1.00 97.12 265 LYS A CA 1
ATOM 2098 C C . LYS A 1 265 ? -25.727 2.245 9.679 1.00 97.12 265 LYS A C 1
ATOM 2100 O O . LYS A 1 265 ? -25.098 3.263 9.931 1.00 97.12 265 LYS A O 1
ATOM 2105 N N . VAL A 1 266 ? -25.367 1.046 10.119 1.00 96.94 266 VAL A N 1
ATOM 2106 C CA . VAL A 1 266 ? -24.159 0.803 10.914 1.00 96.94 266 VAL A CA 1
ATOM 2107 C C . VAL A 1 266 ? -22.921 1.184 10.102 1.00 96.94 266 VAL A C 1
ATOM 2109 O O . VAL A 1 266 ? -22.764 0.734 8.969 1.00 96.94 266 VAL A O 1
ATOM 2112 N N . ASN A 1 267 ? -22.046 1.995 10.690 1.00 97.00 267 ASN A N 1
ATOM 2113 C CA . ASN A 1 267 ? -20.793 2.404 10.064 1.00 97.00 267 ASN A CA 1
ATOM 2114 C C . ASN A 1 267 ? -19.599 1.571 10.562 1.00 97.00 267 ASN A C 1
ATOM 2116 O O . ASN A 1 267 ? -19.693 0.792 11.521 1.00 97.00 267 ASN A O 1
ATOM 2120 N N . ILE A 1 268 ? -18.455 1.743 9.905 1.00 97.12 268 ILE A N 1
ATOM 2121 C CA . ILE A 1 268 ? -17.255 0.930 10.144 1.00 97.12 268 ILE A CA 1
ATOM 2122 C C . ILE A 1 268 ? -16.494 1.279 11.435 1.00 97.12 268 ILE A C 1
ATOM 2124 O O . ILE A 1 268 ? -15.556 0.567 11.787 1.00 97.12 268 ILE A O 1
ATOM 2128 N N . LEU A 1 269 ? -16.901 2.298 12.210 1.00 96.06 269 LEU A N 1
ATOM 2129 C CA . LEU A 1 269 ? -16.336 2.519 13.554 1.00 96.06 269 LEU A CA 1
ATOM 2130 C C . LEU A 1 269 ? -16.576 1.330 14.492 1.00 96.06 269 LEU A C 1
ATOM 2132 O O . LEU A 1 269 ? -15.770 1.078 15.387 1.00 96.06 269 LEU A O 1
ATOM 2136 N N . ASN A 1 270 ? -17.641 0.558 14.261 1.00 96.25 270 ASN A N 1
ATOM 2137 C CA . ASN A 1 270 ? -17.944 -0.645 15.038 1.00 96.25 270 ASN A CA 1
ATOM 2138 C C . ASN A 1 270 ? -16.877 -1.745 14.916 1.00 96.25 270 ASN A C 1
ATOM 2140 O O . ASN A 1 270 ? -16.887 -2.701 15.687 1.00 96.25 270 ASN A O 1
ATOM 2144 N N . TRP A 1 271 ? -15.953 -1.638 13.961 1.00 97.81 271 TRP A N 1
ATOM 2145 C CA . TRP A 1 271 ? -14.853 -2.589 13.793 1.00 97.81 271 TRP A CA 1
ATOM 2146 C C . TRP A 1 271 ? -13.725 -2.396 14.812 1.00 97.81 271 TRP A C 1
ATOM 2148 O O . TRP A 1 271 ? -12.847 -3.246 14.926 1.00 97.81 271 TRP A O 1
ATOM 2158 N N . LEU A 1 272 ? -13.735 -1.282 15.550 1.00 97.25 272 LEU A N 1
ATOM 2159 C CA . LEU A 1 272 ? -12.659 -0.890 16.461 1.00 97.25 272 LEU A CA 1
ATOM 2160 C C . LEU A 1 272 ? -12.907 -1.288 17.923 1.00 97.25 272 LEU A C 1
ATOM 2162 O O . LEU A 1 272 ? -12.019 -1.088 18.755 1.00 97.25 272 LEU A O 1
ATOM 2166 N N . PHE A 1 273 ? -14.080 -1.838 18.255 1.00 97.50 273 PHE A N 1
ATOM 2167 C CA . PHE A 1 273 ? -14.356 -2.321 19.611 1.00 97.50 273 PHE A CA 1
ATOM 2168 C C . PHE A 1 273 ? -13.450 -3.502 19.973 1.00 97.50 273 PHE A C 1
ATOM 2170 O O . PHE A 1 273 ? -13.213 -4.353 19.118 1.00 97.50 273 PHE A O 1
ATOM 2177 N N . PRO A 1 274 ? -12.930 -3.589 21.206 1.00 97.00 274 PRO A N 1
ATOM 2178 C CA . PRO A 1 274 ? -12.139 -4.737 21.626 1.00 97.00 274 PRO A CA 1
ATOM 2179 C C . PRO A 1 274 ? -12.906 -6.055 21.502 1.00 97.00 274 PRO A C 1
ATOM 2181 O O . PRO A 1 274 ? -14.096 -6.123 21.806 1.00 97.00 274 PRO A O 1
ATOM 2184 N N . THR A 1 275 ? -12.213 -7.113 21.092 1.00 96.62 275 THR A N 1
ATOM 2185 C CA . THR A 1 275 ? -12.695 -8.501 21.220 1.00 96.62 275 THR A CA 1
ATOM 2186 C C . THR A 1 275 ? -12.213 -9.171 22.507 1.00 96.62 275 THR A C 1
ATOM 2188 O O . THR A 1 275 ? -12.635 -10.278 22.833 1.00 96.62 275 THR A O 1
ATOM 2191 N N . TYR A 1 276 ? -11.330 -8.498 23.245 1.00 94.94 276 TYR A N 1
ATOM 2192 C CA . TYR A 1 276 ? -10.785 -8.927 24.525 1.00 94.94 276 TYR A CA 1
ATOM 2193 C C . TYR A 1 276 ? -11.364 -8.090 25.671 1.00 94.94 276 TYR A C 1
ATOM 2195 O O . TYR A 1 276 ? -11.603 -6.893 25.517 1.00 94.94 276 TYR A O 1
ATOM 2203 N N . GLN A 1 277 ? -11.492 -8.696 26.854 1.00 95.75 277 GLN A N 1
ATOM 2204 C CA . GLN A 1 277 ? -12.034 -8.039 28.043 1.00 95.75 277 GLN A CA 1
ATOM 2205 C C . GLN A 1 277 ? -11.167 -6.849 28.494 1.00 95.75 277 GLN A C 1
ATOM 2207 O O . GLN A 1 277 ? -10.093 -7.018 29.088 1.00 95.75 277 GLN A O 1
ATOM 2212 N N . SER A 1 278 ? -11.653 -5.632 28.242 1.00 95.50 278 SER A N 1
ATOM 2213 C CA . SER A 1 278 ? -10.916 -4.381 28.475 1.00 95.50 278 SER A CA 1
ATOM 2214 C C . SER A 1 278 ? -11.469 -3.550 29.642 1.00 95.50 278 SER A C 1
ATOM 2216 O O . SER A 1 278 ? -10.740 -2.722 30.188 1.00 95.50 278 SER A O 1
ATOM 2218 N N . LEU A 1 279 ? -12.727 -3.756 30.047 1.00 96.12 279 LEU A N 1
ATOM 2219 C CA . LEU A 1 279 ? -13.425 -2.900 31.010 1.00 96.12 279 LEU A CA 1
ATOM 2220 C C . LEU A 1 279 ? -13.584 -3.593 32.362 1.00 96.12 279 LEU A C 1
ATOM 2222 O O . LEU A 1 279 ? -13.966 -4.760 32.434 1.00 96.12 279 LEU A O 1
ATOM 2226 N N . TYR A 1 280 ? -13.295 -2.872 33.442 1.00 95.88 280 TYR A N 1
ATOM 2227 C CA . TYR A 1 280 ? -13.365 -3.407 34.799 1.00 95.88 280 TYR A CA 1
ATOM 2228 C C . TYR A 1 280 ? -13.925 -2.370 35.766 1.00 95.88 280 TYR A C 1
ATOM 2230 O O . TYR A 1 280 ? -13.692 -1.176 35.604 1.00 95.88 280 TYR A O 1
ATOM 2238 N N . THR A 1 281 ? -14.612 -2.809 36.810 1.00 94.44 281 THR A N 1
ATOM 2239 C CA . THR A 1 281 ? -14.950 -1.957 37.957 1.00 94.44 281 THR A CA 1
ATOM 2240 C C . THR A 1 281 ? -13.710 -1.678 38.824 1.00 94.44 281 THR A C 1
ATOM 2242 O O . THR A 1 281 ? -12.628 -2.247 38.621 1.00 94.44 281 THR A O 1
ATOM 2245 N N . SER A 1 282 ? -13.834 -0.783 39.809 1.00 92.19 282 SER A N 1
ATOM 2246 C CA . SER A 1 282 ? -12.729 -0.402 40.705 1.00 92.19 282 SER A CA 1
ATOM 2247 C C . SER A 1 282 ? -12.259 -1.542 41.618 1.00 92.19 282 SER A C 1
ATOM 2249 O O . SER A 1 282 ? -11.060 -1.655 41.875 1.00 92.19 282 SER A O 1
ATOM 2251 N N . ASP A 1 283 ? -13.164 -2.422 42.046 1.00 93.06 283 ASP A N 1
ATOM 2252 C CA . ASP A 1 283 ? -12.873 -3.677 42.755 1.00 93.06 283 ASP A CA 1
ATOM 2253 C C . ASP A 1 283 ? -12.315 -4.771 41.830 1.00 93.06 283 ASP A C 1
ATOM 2255 O O . ASP A 1 283 ? -11.606 -5.668 42.283 1.00 93.06 283 ASP A O 1
ATOM 2259 N N . GLY A 1 284 ? -12.481 -4.616 40.514 1.00 92.00 284 GLY A N 1
ATOM 2260 C CA . GLY A 1 284 ? -11.814 -5.426 39.502 1.00 92.00 284 GLY A CA 1
ATOM 2261 C C . GLY A 1 284 ? -12.662 -6.472 38.810 1.00 92.00 284 GLY A C 1
ATOM 2262 O O . GLY A 1 284 ? -12.082 -7.262 38.066 1.00 92.00 284 GLY A O 1
ATOM 2263 N N . GLU A 1 285 ? -13.973 -6.435 39.011 1.00 94.56 285 GLU A N 1
ATOM 2264 C CA . GLU A 1 285 ? -14.933 -7.254 38.284 1.00 94.56 285 GLU A CA 1
ATOM 2265 C C . GLU A 1 285 ? -14.985 -6.855 36.808 1.00 94.56 285 GLU A C 1
ATOM 2267 O O . GLU A 1 285 ? -14.808 -5.688 36.446 1.00 94.56 285 GLU A O 1
ATOM 2272 N N . GLU A 1 286 ? -15.201 -7.841 35.943 1.00 95.50 286 GLU A N 1
ATOM 2273 C CA . GLU A 1 286 ? -15.320 -7.644 34.500 1.00 95.50 286 GLU A CA 1
ATOM 2274 C C . GLU A 1 286 ? -16.637 -6.949 34.149 1.00 95.50 286 GLU A C 1
ATOM 2276 O O . GLU A 1 286 ? -17.704 -7.279 34.668 1.00 95.50 286 GLU A O 1
ATOM 2281 N N . VAL A 1 287 ? -16.562 -5.984 33.234 1.00 94.00 287 VAL A N 1
ATOM 2282 C CA . VAL A 1 287 ? -17.724 -5.244 32.735 1.00 94.00 287 VAL A CA 1
ATOM 2283 C C . VAL A 1 287 ? -17.887 -5.534 31.245 1.00 94.00 287 VAL A C 1
ATOM 2285 O O . VAL A 1 287 ? -16.913 -5.401 30.503 1.00 94.00 287 VAL A O 1
ATOM 2288 N N . PRO A 1 288 ? -19.085 -5.904 30.766 1.00 94.19 288 PRO A N 1
ATOM 2289 C CA . PRO A 1 288 ? -19.281 -6.178 29.349 1.00 94.19 288 PRO A CA 1
ATOM 2290 C C . PRO A 1 288 ? -19.064 -4.922 28.499 1.00 94.19 288 PRO A C 1
ATOM 2292 O O . PRO A 1 288 ? -19.422 -3.809 28.895 1.00 94.19 288 PRO A O 1
ATOM 2295 N N . HIS A 1 289 ? -18.537 -5.118 27.293 1.00 95.19 289 HIS A N 1
ATOM 2296 C CA . HIS A 1 289 ? -18.457 -4.062 26.289 1.00 95.19 289 HIS A CA 1
ATOM 2297 C C . HIS A 1 289 ? -19.867 -3.552 25.936 1.00 95.19 289 HIS A C 1
ATOM 2299 O O . HIS A 1 289 ? -20.775 -4.363 25.719 1.00 95.19 289 HIS A O 1
ATOM 2305 N N . PRO A 1 290 ? -20.093 -2.225 25.853 1.00 94.19 290 PRO A N 1
ATOM 2306 C CA . PRO A 1 290 ? -21.402 -1.670 25.501 1.00 94.19 290 PRO A CA 1
ATOM 2307 C C . PRO A 1 290 ? -21.818 -2.002 24.061 1.00 94.19 290 PRO A C 1
ATOM 2309 O O . PRO A 1 290 ? -23.015 -2.038 23.762 1.00 94.19 290 PRO A O 1
ATOM 2312 N N . PHE A 1 291 ? -20.840 -2.251 23.185 1.00 96.38 291 PHE A N 1
ATOM 2313 C CA . PHE A 1 291 ? -21.027 -2.585 21.778 1.00 96.38 291 PHE A CA 1
ATOM 2314 C C . PHE A 1 291 ? -20.112 -3.735 21.374 1.00 96.38 291 PHE A C 1
ATOM 2316 O O . PHE A 1 291 ? -19.057 -3.952 21.964 1.00 96.38 291 PHE A O 1
ATOM 2323 N N . LYS A 1 292 ? -20.531 -4.472 20.348 1.00 95.88 292 LYS A N 1
ATOM 2324 C CA . LYS A 1 292 ? -19.776 -5.599 19.803 1.00 95.88 292 LYS A CA 1
ATOM 2325 C C . LYS A 1 292 ? -18.817 -5.143 18.707 1.00 95.88 292 LYS A C 1
ATOM 2327 O O . LYS A 1 292 ? -19.124 -4.210 17.966 1.00 95.88 292 LYS A O 1
ATOM 2332 N N . ASN A 1 293 ? -17.718 -5.874 18.531 1.00 97.81 293 ASN A N 1
ATOM 2333 C CA . ASN A 1 293 ? -16.877 -5.734 17.347 1.00 97.81 293 ASN A CA 1
ATOM 2334 C C . ASN A 1 293 ? -17.538 -6.411 16.138 1.00 97.81 293 ASN A C 1
ATOM 2336 O O . ASN A 1 293 ? -17.494 -7.631 15.988 1.00 97.81 293 ASN A O 1
ATOM 2340 N N . LEU A 1 294 ? -18.115 -5.618 15.238 1.00 97.31 294 LEU A N 1
ATOM 2341 C CA . LEU A 1 294 ? -18.838 -6.167 14.088 1.00 97.31 294 LEU A CA 1
ATOM 2342 C C . LEU A 1 294 ? -17.934 -6.729 12.985 1.00 97.31 294 LEU A C 1
ATOM 2344 O O . LEU A 1 294 ? -18.422 -7.464 12.133 1.00 97.31 294 LEU A O 1
ATOM 2348 N N . PHE A 1 295 ? -16.633 -6.428 12.991 1.00 97.50 295 PHE A N 1
ATOM 2349 C CA . PHE A 1 295 ? -15.691 -7.067 12.070 1.00 97.50 295 PHE A CA 1
ATOM 2350 C C . PHE A 1 295 ? -15.543 -8.557 12.403 1.00 97.50 295 PHE A C 1
ATOM 2352 O O . PHE A 1 295 ? -15.587 -9.411 11.519 1.00 97.50 295 PHE A O 1
ATOM 2359 N N . HIS A 1 296 ? -15.438 -8.870 13.696 1.00 97.12 296 HIS A N 1
ATOM 2360 C CA . HIS A 1 296 ? -15.333 -10.241 14.195 1.00 97.12 296 HIS A CA 1
ATOM 2361 C C . HIS A 1 296 ? -16.672 -10.969 14.219 1.00 97.12 296 HIS A C 1
ATOM 2363 O O . HIS A 1 296 ? -16.743 -12.104 13.758 1.00 97.12 296 HIS A O 1
ATOM 2369 N N . GLU A 1 297 ? -17.745 -10.325 14.687 1.00 97.06 297 GLU A N 1
ATOM 2370 C CA . GLU A 1 297 ? -19.076 -10.958 14.755 1.00 97.06 297 GLU A CA 1
ATOM 2371 C C . GLU A 1 297 ? -19.594 -11.381 13.376 1.00 97.06 297 GLU A C 1
ATOM 2373 O O . GLU A 1 297 ? -20.249 -12.413 13.249 1.00 97.06 297 GLU A O 1
ATOM 2378 N N . ASN A 1 298 ? -19.265 -10.614 12.333 1.00 96.50 298 ASN A N 1
ATOM 2379 C CA . ASN A 1 298 ? -19.626 -10.952 10.958 1.00 96.50 298 ASN A CA 1
ATOM 2380 C C . ASN A 1 298 ? -18.621 -11.914 10.295 1.00 96.50 298 ASN A C 1
ATOM 2382 O O . ASN A 1 298 ? -18.787 -12.282 9.133 1.00 96.50 298 ASN A O 1
ATOM 2386 N N . GLY A 1 299 ? -17.581 -12.333 11.022 1.00 95.25 299 GLY A N 1
ATOM 2387 C CA . GLY A 1 299 ? -16.617 -13.334 10.585 1.00 95.25 299 GLY A CA 1
ATOM 2388 C C . GLY A 1 299 ? -15.581 -12.836 9.582 1.00 95.25 299 GLY A C 1
ATOM 2389 O O . GLY A 1 299 ? -15.001 -13.669 8.896 1.00 95.25 299 GLY A O 1
ATOM 2390 N N . TYR A 1 300 ? -15.323 -11.528 9.472 1.00 95.00 300 TYR A N 1
ATOM 2391 C CA . TYR A 1 300 ? -14.350 -10.966 8.516 1.00 95.00 300 TYR A CA 1
ATOM 2392 C C . TYR A 1 300 ? -12.886 -11.205 8.929 1.00 95.00 300 TYR A C 1
ATOM 2394 O O . TYR A 1 300 ? -11.960 -10.996 8.141 1.00 95.00 300 TYR A O 1
ATOM 2402 N N . ASP A 1 301 ? -12.654 -11.682 10.155 1.00 94.69 301 ASP A N 1
ATOM 2403 C CA . ASP A 1 301 ? -11.333 -12.053 10.659 1.00 94.69 301 ASP A CA 1
ATOM 2404 C C . ASP A 1 301 ? -10.853 -13.392 10.072 1.00 94.69 301 ASP A C 1
ATOM 2406 O O . ASP A 1 301 ? -10.834 -14.431 10.726 1.00 94.69 301 ASP A O 1
ATOM 2410 N N . LYS A 1 302 ? -10.482 -13.367 8.789 1.00 95.75 302 LYS A N 1
ATOM 2411 C CA . LYS A 1 302 ? -10.024 -14.539 8.029 1.00 95.75 302 LYS A CA 1
ATOM 2412 C C . LYS A 1 302 ? -8.542 -14.411 7.640 1.00 95.75 302 LYS A C 1
ATOM 2414 O O . LYS A 1 302 ? -8.034 -13.282 7.528 1.00 95.75 302 LYS A O 1
ATOM 2419 N N . PRO A 1 303 ? -7.840 -15.541 7.410 1.00 96.81 303 PRO A N 1
ATOM 2420 C CA . PRO A 1 303 ? -6.515 -15.533 6.797 1.00 96.81 303 PRO A CA 1
ATOM 2421 C C . PRO A 1 303 ? -6.561 -14.980 5.366 1.00 96.81 303 PRO A C 1
ATOM 2423 O O . PRO A 1 303 ? -7.621 -14.913 4.743 1.00 96.81 303 PRO A O 1
ATOM 2426 N N . ALA A 1 304 ? -5.398 -14.588 4.841 1.00 95.81 304 ALA A N 1
ATOM 2427 C CA . ALA A 1 304 ? -5.293 -14.135 3.459 1.00 95.81 304 ALA A CA 1
ATOM 2428 C C . ALA A 1 304 ? -5.679 -15.271 2.484 1.00 95.81 304 ALA A C 1
ATOM 2430 O O . ALA A 1 304 ? -5.231 -16.407 2.670 1.00 95.81 304 ALA A O 1
ATOM 2431 N N . PRO A 1 305 ? -6.493 -14.995 1.450 1.00 96.81 305 PRO A N 1
ATOM 2432 C CA . PRO A 1 305 ? -6.792 -15.974 0.411 1.00 96.81 305 PRO A CA 1
ATOM 2433 C C . PRO A 1 305 ? -5.544 -16.285 -0.441 1.00 96.81 305 PRO A C 1
ATOM 2435 O O . PRO A 1 305 ? -4.587 -15.505 -0.446 1.00 96.81 305 PRO A O 1
ATOM 2438 N N . PRO A 1 306 ? -5.533 -17.403 -1.195 1.00 95.69 306 PRO A N 1
ATOM 2439 C CA . PRO A 1 306 ? -4.395 -17.779 -2.031 1.00 95.69 306 PRO A CA 1
ATOM 2440 C C . PRO A 1 306 ? -3.951 -16.662 -2.986 1.00 95.69 306 PRO A C 1
ATOM 2442 O O . PRO A 1 306 ? -4.764 -16.066 -3.690 1.00 95.69 306 PRO A O 1
ATOM 2445 N N . GLY A 1 307 ? -2.642 -16.402 -3.033 1.00 94.81 307 GLY A N 1
ATOM 2446 C CA . GLY A 1 307 ? -2.053 -15.361 -3.883 1.00 94.81 307 GLY A CA 1
ATOM 2447 C C . GLY A 1 307 ? -2.169 -13.932 -3.336 1.00 94.81 307 GLY A C 1
ATOM 2448 O O . GLY A 1 307 ? -1.888 -12.989 -4.084 1.00 94.81 307 GLY A O 1
ATOM 2449 N N . VAL A 1 308 ? -2.580 -13.775 -2.071 1.00 97.69 308 VAL A N 1
ATOM 2450 C CA . VAL A 1 308 ? -2.533 -12.524 -1.303 1.00 97.69 308 VAL A CA 1
ATOM 2451 C C . VAL A 1 308 ? -1.696 -12.728 -0.041 1.00 97.69 308 VAL A C 1
ATOM 2453 O O . VAL A 1 308 ? -1.793 -13.763 0.616 1.00 97.69 308 VAL A O 1
ATOM 2456 N N . HIS A 1 309 ? -0.899 -11.725 0.329 1.00 97.88 309 HIS A N 1
ATOM 2457 C CA . HIS A 1 309 ? 0.021 -11.808 1.465 1.00 97.88 309 HIS A CA 1
ATOM 2458 C C . HIS A 1 309 ? -0.238 -10.702 2.489 1.00 97.88 309 HIS A C 1
ATOM 2460 O O . HIS A 1 309 ? -0.270 -9.517 2.150 1.00 97.88 309 HIS A O 1
ATOM 2466 N N . TYR A 1 310 ? -0.415 -11.089 3.753 1.00 98.25 310 TYR A N 1
ATOM 2467 C CA . TYR A 1 310 ? -0.623 -10.168 4.872 1.00 98.25 310 TYR A CA 1
ATOM 2468 C C . TYR A 1 310 ? 0.682 -9.933 5.633 1.00 98.25 310 TYR A C 1
ATOM 2470 O O . TYR A 1 310 ? 1.355 -10.882 6.035 1.00 98.25 310 TYR A O 1
ATOM 2478 N N . TYR A 1 311 ? 0.990 -8.663 5.889 1.00 98.50 311 TYR A N 1
ATOM 2479 C CA . TYR A 1 311 ? 2.112 -8.232 6.718 1.00 98.50 311 TYR A CA 1
ATOM 2480 C C . TYR A 1 311 ? 1.604 -7.244 7.756 1.00 98.50 311 TYR A C 1
ATOM 2482 O O . TYR A 1 311 ? 1.102 -6.192 7.384 1.00 98.50 311 TYR A O 1
ATOM 2490 N N . SER A 1 312 ? 1.742 -7.546 9.041 1.00 98.44 312 SER A N 1
ATOM 2491 C CA . SER A 1 312 ? 1.496 -6.590 10.118 1.00 98.44 312 SER A CA 1
ATOM 2492 C C . SER A 1 312 ? 2.804 -5.956 10.572 1.00 98.44 312 SER A C 1
ATOM 2494 O O . SER A 1 312 ? 3.732 -6.659 10.954 1.00 98.44 312 SER A O 1
ATOM 2496 N N . VAL A 1 313 ? 2.880 -4.631 10.527 1.00 98.62 313 VAL A N 1
ATOM 2497 C CA . VAL A 1 313 ? 4.021 -3.806 10.926 1.00 98.62 313 VAL A CA 1
ATOM 2498 C C . VAL A 1 313 ? 3.595 -2.965 12.126 1.00 98.62 313 VAL A C 1
ATOM 2500 O O . VAL A 1 313 ? 2.719 -2.108 12.012 1.00 98.62 313 VAL A O 1
ATOM 2503 N N . PHE A 1 314 ? 4.201 -3.194 13.288 1.00 98.31 314 PHE A N 1
ATOM 2504 C CA . PHE A 1 314 ? 3.806 -2.530 14.536 1.00 98.31 314 PHE A CA 1
ATOM 2505 C C . PHE A 1 314 ? 4.982 -2.340 15.496 1.00 98.31 314 PHE A C 1
ATOM 2507 O O . PHE A 1 314 ? 6.070 -2.858 15.264 1.00 98.31 314 PHE A O 1
ATOM 2514 N N . SER A 1 315 ? 4.766 -1.599 16.583 1.00 97.50 315 SER A N 1
ATOM 2515 C CA . SER A 1 315 ? 5.744 -1.424 17.663 1.00 97.50 315 SER A CA 1
ATOM 2516 C C . SER A 1 315 ? 5.241 -2.006 18.988 1.00 97.50 315 SER A C 1
ATOM 2518 O O . SER A 1 315 ? 4.037 -2.150 19.205 1.00 97.50 315 SER A O 1
ATOM 2520 N N . ALA A 1 316 ? 6.188 -2.335 19.868 1.00 96.50 316 ALA A N 1
ATOM 2521 C CA . ALA A 1 316 ? 5.976 -2.772 21.244 1.00 96.50 316 ALA A CA 1
ATOM 2522 C C . ALA A 1 316 ? 6.695 -1.879 22.277 1.00 96.50 316 ALA A C 1
ATOM 2524 O O . ALA A 1 316 ? 6.762 -2.229 23.454 1.00 96.50 316 ALA A O 1
ATOM 2525 N N . GLU A 1 317 ? 7.276 -0.751 21.863 1.00 96.88 317 GLU A N 1
ATOM 2526 C CA . GLU A 1 317 ? 8.185 0.028 22.717 1.00 96.88 317 GLU A CA 1
ATOM 2527 C C . GLU A 1 317 ? 7.463 0.966 23.701 1.00 96.88 317 GLU A C 1
ATOM 2529 O O . GLU A 1 317 ? 8.092 1.503 24.614 1.00 96.88 317 GLU A O 1
ATOM 2534 N N . ARG A 1 318 ? 6.143 1.161 23.559 1.00 95.69 318 ARG A N 1
ATOM 2535 C CA . ARG A 1 318 ? 5.346 2.062 24.408 1.00 95.69 318 ARG A CA 1
ATOM 2536 C C . ARG A 1 318 ? 4.466 1.307 25.385 1.00 95.69 318 ARG A C 1
ATOM 2538 O O . ARG A 1 318 ? 3.819 0.320 25.038 1.00 95.69 318 ARG A O 1
ATOM 2545 N N . GLU A 1 319 ? 4.359 1.854 26.590 1.00 95.19 319 GLU A N 1
ATOM 2546 C CA . GLU A 1 319 ? 3.297 1.479 27.518 1.00 95.19 319 GLU A CA 1
ATOM 2547 C C . GLU A 1 319 ? 1.942 1.915 26.962 1.00 95.19 319 GLU A C 1
ATOM 2549 O O . GLU A 1 319 ? 1.767 3.050 26.510 1.00 95.19 319 GLU A O 1
ATOM 2554 N N . THR A 1 320 ? 0.994 0.987 26.979 1.00 94.56 320 THR A N 1
ATOM 2555 C CA . THR A 1 320 ? -0.314 1.148 26.355 1.00 94.56 320 THR A CA 1
ATOM 2556 C C . THR A 1 320 ? -1.411 0.628 27.281 1.00 94.56 320 THR A C 1
ATOM 2558 O O . THR A 1 320 ? -1.366 -0.545 27.660 1.00 94.56 320 THR A O 1
ATOM 2561 N N . PRO A 1 321 ? -2.398 1.457 27.662 1.00 92.25 321 PRO A N 1
ATOM 2562 C CA . PRO A 1 321 ? -3.521 1.021 28.487 1.00 92.25 321 PRO A CA 1
ATOM 2563 C C . PRO A 1 321 ? -4.377 -0.028 27.777 1.00 92.25 321 PRO A C 1
ATOM 2565 O O . PRO A 1 321 ? -4.849 0.200 26.662 1.00 92.25 321 PRO A O 1
ATOM 2568 N N . TYR A 1 322 ? -4.622 -1.160 28.437 1.00 93.00 322 TYR A N 1
ATOM 2569 C CA . TYR A 1 322 ? -5.484 -2.219 27.891 1.00 93.00 322 TYR A CA 1
ATOM 2570 C C . TYR A 1 322 ? -6.594 -2.672 28.837 1.00 93.00 322 TYR A C 1
ATOM 2572 O O . TYR A 1 322 ? -7.589 -3.220 28.370 1.00 93.00 322 TYR A O 1
ATOM 2580 N N . ARG A 1 323 ? -6.457 -2.392 30.139 1.00 94.69 323 ARG A N 1
ATOM 2581 C CA . ARG A 1 323 ? -7.527 -2.555 31.130 1.00 94.69 323 ARG A CA 1
ATOM 2582 C C . ARG A 1 323 ? -7.916 -1.195 31.675 1.00 94.69 323 ARG A C 1
ATOM 2584 O O . ARG A 1 323 ? -7.092 -0.532 32.306 1.00 94.69 323 ARG A O 1
ATOM 2591 N N . LEU A 1 324 ? -9.159 -0.808 31.453 1.00 95.56 324 LEU A N 1
ATOM 2592 C CA . LEU A 1 324 ? -9.728 0.463 31.869 1.00 95.56 324 LEU A CA 1
ATOM 2593 C C . LEU A 1 324 ? -10.648 0.251 33.066 1.00 95.56 324 LEU A C 1
ATOM 2595 O O . LEU A 1 324 ? -11.407 -0.717 33.109 1.00 95.56 324 LEU A O 1
ATOM 2599 N N . VAL A 1 325 ? -10.575 1.166 34.028 1.00 95.69 325 VAL A N 1
ATOM 2600 C CA . VAL A 1 325 ? -11.506 1.214 35.154 1.00 95.69 325 VAL A CA 1
ATOM 2601 C C . VAL A 1 325 ? -12.699 2.064 34.753 1.00 95.69 325 VAL A C 1
ATOM 2603 O O . VAL A 1 325 ? -12.535 3.203 34.303 1.00 95.69 325 VAL A O 1
ATOM 2606 N N . VAL A 1 326 ? -13.896 1.513 34.921 1.00 95.56 326 VAL A N 1
ATOM 2607 C CA . VAL A 1 326 ? -15.155 2.175 34.613 1.00 95.56 326 VAL A CA 1
ATOM 2608 C C . VAL A 1 326 ? -16.095 2.191 35.811 1.00 95.56 326 VAL A C 1
ATOM 2610 O O . VAL A 1 326 ? -16.152 1.257 36.607 1.00 95.56 326 VAL A O 1
ATOM 2613 N N . GLU A 1 327 ? -16.878 3.259 35.906 1.00 94.06 327 GLU A N 1
ATOM 2614 C CA . GLU A 1 327 ? -18.017 3.373 36.813 1.00 94.06 327 GLU A CA 1
ATOM 2615 C C . GLU A 1 327 ? -19.316 3.324 36.011 1.00 94.06 327 GLU A C 1
ATOM 2617 O O . GLU A 1 327 ? -19.440 3.974 34.966 1.00 94.06 327 GLU A O 1
ATOM 2622 N N . LYS A 1 328 ? -20.298 2.564 36.504 1.00 88.12 328 LYS A N 1
ATOM 2623 C CA . LYS A 1 328 ? -21.637 2.532 35.917 1.00 88.12 328 LYS A CA 1
ATOM 2624 C C . LYS A 1 328 ? -22.349 3.856 36.213 1.00 88.12 328 LYS A C 1
ATOM 2626 O O . LYS A 1 328 ? -22.457 4.263 37.366 1.00 88.12 328 LYS A O 1
ATOM 2631 N N . LYS A 1 329 ? -22.836 4.518 35.168 1.00 83.94 329 LYS A N 1
ATOM 2632 C CA . LYS A 1 329 ? -23.783 5.633 35.257 1.00 83.94 329 LYS A CA 1
ATOM 2633 C C . LYS A 1 329 ? -25.219 5.110 35.193 1.00 83.94 329 LYS A C 1
ATOM 2635 O O . LYS A 1 329 ? -25.464 3.970 34.791 1.00 83.94 329 LYS A O 1
ATOM 2640 N N . ASP A 1 330 ? -26.167 5.982 35.514 1.00 75.94 330 ASP A N 1
ATOM 2641 C CA . ASP A 1 330 ? -27.585 5.752 35.234 1.00 75.94 330 ASP A CA 1
ATOM 2642 C C . ASP A 1 330 ? -27.802 5.393 33.745 1.00 75.94 330 ASP A C 1
ATOM 2644 O O . ASP A 1 330 ? -27.080 5.879 32.868 1.00 75.94 330 ASP A O 1
ATOM 2648 N N . ASN A 1 331 ? -28.803 4.550 33.457 1.00 70.38 331 ASN A N 1
ATOM 2649 C CA . ASN A 1 331 ? -29.180 4.080 32.109 1.00 70.38 331 ASN A CA 1
ATOM 2650 C C . ASN A 1 331 ? -28.143 3.198 31.378 1.00 70.38 331 ASN A C 1
ATOM 2652 O O . ASN A 1 331 ? -27.932 3.361 30.176 1.00 70.38 331 ASN A O 1
ATOM 2656 N N . ASP A 1 332 ? -27.509 2.254 32.083 1.00 76.06 332 ASP A N 1
ATOM 2657 C CA . ASP A 1 332 ? -26.606 1.244 31.493 1.00 76.06 332 ASP A CA 1
ATOM 2658 C C . ASP A 1 332 ? -25.465 1.836 30.647 1.00 76.06 332 ASP A C 1
ATOM 2660 O O . ASP A 1 332 ? -25.101 1.318 29.587 1.00 76.06 332 ASP A O 1
ATOM 2664 N N . TRP A 1 333 ? -24.896 2.941 31.132 1.00 93.12 333 TRP A N 1
ATOM 2665 C CA . TRP A 1 333 ? -23.743 3.594 30.525 1.00 93.12 333 TRP A CA 1
ATOM 2666 C C . TRP A 1 333 ? -22.533 3.582 31.456 1.00 93.12 333 TRP A C 1
ATOM 2668 O O . TRP A 1 333 ? -22.665 3.343 32.656 1.00 93.12 333 TRP A O 1
ATOM 2678 N N . TYR A 1 334 ? -21.348 3.850 30.914 1.00 92.62 334 TYR A N 1
ATOM 2679 C CA . TYR A 1 334 ? -20.093 3.794 31.662 1.00 92.62 334 TYR A CA 1
ATOM 2680 C C . TYR A 1 334 ? -19.351 5.128 31.619 1.00 92.62 334 TYR A C 1
ATOM 2682 O O . TYR A 1 334 ? -19.488 5.917 30.684 1.00 92.62 334 TYR A O 1
ATOM 2690 N N . LYS A 1 335 ? -18.542 5.381 32.647 1.00 92.06 335 LYS A N 1
ATOM 2691 C CA . LYS A 1 335 ? -17.556 6.461 32.689 1.00 92.06 335 LYS A CA 1
ATOM 2692 C C . LYS A 1 335 ? -16.188 5.861 32.958 1.00 92.06 335 LYS A C 1
ATOM 2694 O O . LYS A 1 335 ? -16.023 5.217 33.987 1.00 92.06 335 LYS A O 1
ATOM 2699 N N . VAL A 1 336 ? -15.207 6.117 32.098 1.00 92.75 336 VAL A N 1
ATOM 2700 C CA . VAL A 1 336 ? -13.816 5.757 32.405 1.00 92.75 336 VAL A CA 1
ATOM 2701 C C . VAL A 1 336 ? -13.308 6.648 33.537 1.00 92.75 336 VAL A C 1
ATOM 2703 O O . VAL A 1 336 ? -13.392 7.876 33.453 1.00 92.75 336 VAL A O 1
ATOM 2706 N N . THR A 1 337 ? -12.798 6.034 34.599 1.00 92.50 337 THR A N 1
ATOM 2707 C CA . THR A 1 337 ? -12.245 6.724 35.774 1.00 92.50 337 THR A CA 1
ATOM 2708 C C . THR A 1 337 ? -10.739 6.557 35.917 1.00 92.50 337 THR A C 1
ATOM 2710 O O . THR A 1 337 ? -10.115 7.305 36.668 1.00 92.50 337 THR A O 1
ATOM 2713 N N . GLY A 1 338 ? -10.132 5.654 35.145 1.00 88.62 338 GLY A N 1
ATOM 2714 C CA . GLY A 1 338 ? -8.684 5.524 35.038 1.00 88.62 338 GLY A CA 1
ATOM 2715 C C . GLY A 1 338 ? -8.254 4.288 34.256 1.00 88.62 338 GLY A C 1
ATOM 2716 O O . GLY A 1 338 ? -9.083 3.543 33.734 1.00 88.62 338 GLY A O 1
ATOM 2717 N N . ASP A 1 339 ? -6.945 4.054 34.233 1.00 86.12 339 ASP A N 1
ATOM 2718 C CA . ASP A 1 339 ? -6.326 2.878 33.623 1.00 86.12 339 ASP A CA 1
ATOM 2719 C C . ASP A 1 339 ? -5.838 1.944 34.742 1.00 86.12 339 ASP A C 1
ATOM 2721 O O . ASP A 1 339 ? -5.136 2.381 35.656 1.00 86.12 339 ASP A O 1
ATOM 2725 N N . LYS A 1 340 ? -6.199 0.657 34.690 1.00 76.88 340 LYS A N 1
ATOM 2726 C CA . LYS A 1 340 ? -5.794 -0.332 35.704 1.00 76.88 340 LYS A CA 1
ATOM 2727 C C . LYS A 1 340 ? -4.444 -0.960 35.382 1.00 76.88 340 LYS A C 1
ATOM 2729 O O . LYS A 1 340 ? -3.661 -1.230 36.288 1.00 76.88 340 LYS A O 1
ATOM 2734 N N . GLN A 1 341 ? -4.205 -1.270 34.105 1.00 90.50 341 GLN A N 1
ATOM 2735 C CA . GLN A 1 341 ? -2.999 -1.964 33.650 1.00 90.50 341 GLN A CA 1
ATOM 2736 C C . GLN A 1 341 ? -2.578 -1.499 32.256 1.00 90.50 341 GLN A C 1
ATOM 2738 O O . GLN A 1 341 ? -3.411 -1.299 31.363 1.00 90.50 341 GLN A O 1
ATOM 2743 N N . THR A 1 342 ? -1.264 -1.390 32.077 1.00 93.50 342 THR A N 1
ATOM 2744 C CA . THR A 1 342 ? -0.612 -1.134 30.795 1.00 93.50 342 THR A CA 1
ATOM 2745 C C . THR A 1 342 ? 0.103 -2.386 30.300 1.00 93.50 342 THR A C 1
ATOM 2747 O O . THR A 1 342 ? 0.487 -3.262 31.076 1.00 93.50 342 THR A O 1
ATOM 2750 N N . GLY A 1 343 ? 0.236 -2.491 28.984 1.00 93.81 343 GLY A N 1
ATOM 2751 C CA . GLY A 1 343 ? 1.032 -3.503 28.307 1.00 93.81 343 GLY A CA 1
ATOM 2752 C C . GLY A 1 343 ? 1.904 -2.871 27.228 1.00 93.81 343 GLY A C 1
ATOM 2753 O O . GLY A 1 343 ? 1.805 -1.677 26.944 1.00 93.81 343 GLY A O 1
ATOM 2754 N N . LYS A 1 344 ? 2.749 -3.686 26.597 1.00 96.31 344 LYS A N 1
ATOM 2755 C CA . LYS A 1 344 ? 3.591 -3.248 25.479 1.00 96.31 344 LYS A CA 1
ATOM 2756 C C . LYS A 1 344 ? 2.763 -3.039 24.208 1.00 96.31 344 LYS A C 1
ATOM 2758 O O . LYS A 1 344 ? 1.929 -3.879 23.867 1.00 96.31 344 LYS A O 1
ATOM 2763 N N . GLY A 1 345 ? 3.010 -1.931 23.514 1.00 95.62 345 GLY A N 1
ATOM 2764 C CA . GLY A 1 345 ? 2.306 -1.502 22.305 1.00 95.62 345 GLY A CA 1
ATOM 2765 C C . GLY A 1 345 ? 2.909 -0.226 21.710 1.00 95.62 345 GLY A C 1
ATOM 2766 O O . GLY A 1 345 ? 4.110 0.015 21.828 1.00 95.62 345 GLY A O 1
ATOM 2767 N N . ASP A 1 346 ? 2.074 0.608 21.096 1.00 95.50 346 ASP A N 1
ATOM 2768 C CA . ASP A 1 346 ? 2.458 1.873 20.440 1.00 95.50 346 ASP A CA 1
ATOM 2769 C C . ASP A 1 346 ? 1.759 3.111 21.051 1.00 95.50 346 ASP A C 1
ATOM 2771 O O . ASP A 1 346 ? 1.705 4.193 20.452 1.00 95.50 346 ASP A O 1
ATOM 2775 N N . GLY A 1 347 ? 1.217 2.962 22.260 1.00 93.19 347 GLY A N 1
ATOM 2776 C CA . GLY A 1 347 ? 0.458 3.988 22.968 1.00 93.19 347 GLY A CA 1
ATOM 2777 C C . GLY A 1 347 ? -1.025 4.055 22.594 1.00 93.19 347 GLY A C 1
ATOM 2778 O O . GLY A 1 347 ? -1.743 4.822 23.232 1.00 93.19 347 GLY A O 1
ATOM 2779 N N . ASN A 1 348 ? -1.497 3.268 21.618 1.00 93.94 348 ASN A N 1
ATOM 2780 C CA . ASN A 1 348 ? -2.918 3.132 21.285 1.00 93.94 348 ASN A CA 1
ATOM 2781 C C . ASN A 1 348 ? -3.491 1.753 21.648 1.00 93.94 348 ASN A C 1
ATOM 2783 O O . ASN A 1 348 ? -4.486 1.675 22.364 1.00 93.94 348 ASN A O 1
ATOM 2787 N N . SER A 1 349 ? -2.873 0.681 21.154 1.00 94.69 349 SER A N 1
ATOM 2788 C CA . SER A 1 349 ? -3.272 -0.700 21.446 1.00 94.69 349 SER A CA 1
ATOM 2789 C C . SER A 1 349 ? -2.063 -1.578 21.764 1.00 94.69 349 SER A C 1
ATOM 2791 O O . SER A 1 349 ? -0.918 -1.248 21.444 1.00 94.69 349 SER A O 1
ATOM 2793 N N . VAL A 1 350 ? -2.311 -2.678 22.470 1.00 95.31 350 VAL A N 1
ATOM 2794 C CA . VAL A 1 350 ? -1.267 -3.639 22.841 1.00 95.31 350 VAL A CA 1
ATOM 2795 C C . VAL A 1 350 ? -0.873 -4.513 21.656 1.00 95.31 350 VAL A C 1
ATOM 2797 O O . VAL A 1 350 ? -1.679 -4.754 20.759 1.00 95.31 350 VAL A O 1
ATOM 2800 N N . VAL A 1 351 ? 0.353 -5.044 21.690 1.00 95.81 351 VAL A N 1
ATOM 2801 C CA . VAL A 1 351 ? 0.950 -5.886 20.633 1.00 95.81 351 VAL A CA 1
ATOM 2802 C C . VAL A 1 351 ? 0.019 -6.983 20.127 1.00 95.81 351 VAL A C 1
ATOM 2804 O O . VAL A 1 351 ? 0.013 -7.268 18.934 1.00 95.81 351 VAL A O 1
ATOM 2807 N N . GLN A 1 352 ? -0.752 -7.607 21.018 1.00 94.75 352 GLN A N 1
ATOM 2808 C CA . GLN A 1 352 ? -1.642 -8.697 20.638 1.00 94.75 352 GLN A CA 1
ATOM 2809 C C . GLN A 1 352 ? -2.699 -8.251 19.615 1.00 94.75 352 GLN A C 1
ATOM 2811 O O . GLN A 1 352 ? -2.877 -8.941 18.618 1.00 94.75 352 GLN A O 1
ATOM 2816 N N . SER A 1 353 ? -3.254 -7.043 19.765 1.00 96.44 353 SER A N 1
ATOM 2817 C CA . SER A 1 353 ? -4.227 -6.484 18.817 1.00 96.44 353 SER A CA 1
ATOM 2818 C C . SER A 1 353 ? -3.624 -6.205 17.436 1.00 96.44 353 SER A C 1
ATOM 2820 O O . SER A 1 353 ? -4.342 -6.195 16.442 1.00 96.44 353 SER A O 1
ATOM 2822 N N . TYR A 1 354 ? -2.303 -6.038 17.324 1.00 97.25 354 TYR A N 1
ATOM 2823 C CA . TYR A 1 354 ? -1.654 -5.812 16.031 1.00 97.25 354 TYR A CA 1
ATOM 2824 C C . TYR A 1 354 ? -1.404 -7.079 15.230 1.00 97.25 354 TYR A C 1
ATOM 2826 O O . TYR A 1 354 ? -1.200 -7.001 14.016 1.00 97.25 354 TYR A O 1
ATOM 2834 N N . LYS A 1 355 ? -1.407 -8.252 15.863 1.00 96.44 355 LYS A N 1
ATOM 2835 C CA . LYS A 1 355 ? -1.058 -9.483 15.159 1.00 96.44 355 LYS A CA 1
ATOM 2836 C C . LYS A 1 355 ? -2.113 -9.862 14.122 1.00 96.44 355 LYS A C 1
ATOM 2838 O O . LYS A 1 355 ? -3.287 -9.538 14.250 1.00 96.44 355 LYS A O 1
ATOM 2843 N N . THR A 1 356 ? -1.669 -10.549 13.078 1.00 94.00 356 THR A N 1
ATOM 2844 C CA . THR A 1 356 ? -2.507 -11.072 11.994 1.00 94.00 356 THR A CA 1
ATOM 2845 C C . THR A 1 356 ? -2.107 -12.507 11.643 1.00 94.00 356 THR A C 1
ATOM 2847 O O . THR A 1 356 ? -1.078 -12.999 12.110 1.00 94.00 356 THR A O 1
ATOM 2850 N N . PHE A 1 357 ? -2.890 -13.163 10.783 1.00 93.06 357 PHE A N 1
ATOM 2851 C CA . PHE A 1 357 ? -2.636 -14.521 10.280 1.00 93.06 357 PHE A CA 1
ATOM 2852 C C . PHE A 1 357 ? -1.375 -14.648 9.405 1.00 93.06 357 PHE A C 1
ATOM 2854 O O . PHE A 1 357 ? -0.920 -15.758 9.150 1.00 93.06 357 PHE A O 1
ATOM 2861 N N . GLY A 1 358 ? -0.844 -13.529 8.908 1.00 93.56 358 GLY A N 1
ATOM 2862 C CA . GLY A 1 358 ? 0.354 -13.468 8.069 1.00 93.56 358 GLY A CA 1
ATOM 2863 C C . GLY A 1 358 ? 1.636 -13.162 8.848 1.00 93.56 358 GLY A C 1
ATOM 2864 O O . GLY A 1 358 ? 1.796 -13.535 10.011 1.00 93.56 358 GLY A O 1
ATOM 2865 N N . HIS A 1 359 ? 2.560 -12.449 8.207 1.00 96.81 359 HIS A N 1
ATOM 2866 C CA . HIS A 1 359 ? 3.832 -12.079 8.824 1.00 96.81 359 HIS A CA 1
ATOM 2867 C C . HIS A 1 359 ? 3.619 -10.965 9.850 1.00 96.81 359 HIS A C 1
ATOM 2869 O O . HIS A 1 359 ? 2.946 -9.975 9.573 1.00 96.81 359 HIS A O 1
ATOM 2875 N N . ASN A 1 360 ? 4.221 -11.101 11.029 1.00 97.69 360 ASN A N 1
ATOM 2876 C CA . ASN A 1 360 ? 4.120 -10.132 12.116 1.00 97.69 360 ASN A CA 1
ATOM 2877 C C . ASN A 1 360 ? 5.503 -9.526 12.377 1.00 97.69 360 ASN A C 1
ATOM 2879 O O . ASN A 1 360 ? 6.388 -10.186 12.918 1.00 97.69 360 ASN A O 1
ATOM 2883 N N . ILE A 1 361 ? 5.691 -8.277 11.963 1.00 97.94 361 ILE A N 1
ATOM 2884 C CA . ILE A 1 361 ? 6.966 -7.565 11.948 1.00 97.94 361 ILE A CA 1
ATOM 2885 C C . ILE A 1 361 ? 6.932 -6.468 13.011 1.00 97.94 361 ILE A C 1
ATOM 2887 O O . ILE A 1 361 ? 6.325 -5.408 12.844 1.00 97.94 361 ILE A O 1
ATOM 2891 N N . MET A 1 362 ? 7.634 -6.723 14.107 1.00 97.94 362 MET A N 1
ATOM 2892 C CA . MET A 1 362 ? 7.819 -5.751 15.174 1.00 97.94 362 MET A CA 1
ATOM 2893 C C . MET A 1 362 ? 8.991 -4.820 14.843 1.00 97.94 362 MET A C 1
ATOM 2895 O O . MET A 1 362 ? 10.119 -5.268 14.634 1.00 97.94 362 MET A O 1
ATOM 2899 N N . VAL A 1 363 ? 8.725 -3.518 14.804 1.00 98.12 363 VAL A N 1
ATOM 2900 C CA . VAL A 1 363 ? 9.702 -2.464 14.523 1.00 98.12 363 VAL A CA 1
ATOM 2901 C C . VAL A 1 363 ? 10.115 -1.803 15.843 1.00 98.12 363 VAL A C 1
ATOM 2903 O O . VAL A 1 363 ? 9.247 -1.295 16.553 1.00 98.12 363 VAL A O 1
ATOM 2906 N N . PRO A 1 364 ? 11.419 -1.749 16.178 1.00 96.94 364 PRO A N 1
ATOM 2907 C CA . PRO A 1 364 ? 11.898 -1.175 17.435 1.00 96.94 364 PRO A CA 1
ATOM 2908 C C . PRO A 1 364 ? 11.889 0.361 17.370 1.00 96.94 364 PRO A C 1
ATOM 2910 O O . PRO A 1 364 ? 12.919 1.012 17.133 1.00 96.94 364 PRO A O 1
ATOM 2913 N N . THR A 1 365 ? 10.705 0.954 17.530 1.00 97.06 365 THR A N 1
ATOM 2914 C CA . THR A 1 365 ? 10.495 2.407 17.568 1.00 97.06 365 THR A CA 1
ATOM 2915 C C . THR A 1 365 ? 9.546 2.830 18.686 1.00 97.06 365 THR A C 1
ATOM 2917 O O . THR A 1 365 ? 8.510 2.215 18.893 1.00 97.06 365 THR A O 1
ATOM 2920 N N . ASN A 1 366 ? 9.846 3.939 19.362 1.00 96.31 366 ASN A N 1
ATOM 2921 C CA . ASN A 1 366 ? 8.980 4.532 20.385 1.00 96.31 366 ASN A CA 1
ATOM 2922 C C . ASN A 1 366 ? 7.942 5.522 19.801 1.00 96.31 366 ASN A C 1
ATOM 2924 O O . ASN A 1 366 ? 7.341 6.327 20.525 1.00 96.31 366 ASN A O 1
ATOM 2928 N N . THR A 1 367 ? 7.753 5.517 18.479 1.00 96.81 367 THR A N 1
ATOM 2929 C CA . THR A 1 367 ? 6.786 6.378 17.789 1.00 96.81 367 THR A CA 1
ATOM 2930 C C . THR A 1 367 ? 5.353 6.015 18.192 1.00 96.81 367 THR A C 1
ATOM 2932 O O . THR A 1 367 ? 5.007 4.851 18.364 1.00 96.81 367 THR A O 1
ATOM 2935 N N . HIS A 1 368 ? 4.520 7.034 18.414 1.00 95.88 368 HIS A N 1
ATOM 2936 C CA . HIS A 1 368 ? 3.112 6.840 18.767 1.00 95.88 368 HIS A CA 1
ATOM 2937 C C . HIS A 1 368 ? 2.308 6.377 17.546 1.00 95.88 368 HIS A C 1
ATOM 2939 O O . HIS A 1 368 ? 2.554 6.883 16.452 1.00 95.88 368 HIS A O 1
ATOM 2945 N N . HIS A 1 369 ? 1.295 5.534 17.760 1.00 95.56 369 HIS A N 1
ATOM 2946 C CA . HIS A 1 369 ? 0.352 5.011 16.757 1.00 95.56 369 HIS A CA 1
ATOM 2947 C C . HIS A 1 369 ? 0.065 5.958 15.578 1.00 95.56 369 HIS A C 1
ATOM 2949 O O . HIS A 1 369 ? 0.361 5.655 14.426 1.00 95.56 369 HIS A O 1
ATOM 2955 N N . ALA A 1 370 ? -0.448 7.157 15.876 1.00 92.12 370 ALA A N 1
ATOM 2956 C CA . ALA A 1 370 ? -0.867 8.139 14.873 1.00 92.12 370 ALA A CA 1
ATOM 2957 C C . ALA A 1 370 ? 0.267 8.668 13.968 1.00 92.12 370 ALA A C 1
ATOM 2959 O O . ALA A 1 370 ? -0.007 9.222 12.909 1.00 92.12 370 ALA A O 1
ATOM 2960 N N . PHE A 1 371 ? 1.532 8.511 14.367 1.00 95.25 371 PHE A N 1
ATOM 2961 C CA . PHE A 1 371 ? 2.699 9.051 13.665 1.00 95.25 371 PHE A CA 1
ATOM 2962 C C . PHE A 1 371 ? 3.609 7.967 13.076 1.00 95.25 371 PHE A C 1
ATOM 2964 O O . PHE A 1 371 ? 4.660 8.296 12.531 1.00 95.25 371 PHE A O 1
ATOM 2971 N N . MET A 1 372 ? 3.214 6.690 13.143 1.00 96.44 372 MET A N 1
ATOM 2972 C CA . MET A 1 372 ? 4.048 5.555 12.725 1.00 96.44 372 MET A CA 1
ATOM 2973 C C . MET A 1 372 ? 4.521 5.641 11.273 1.00 96.44 372 MET A C 1
ATOM 2975 O O . MET A 1 372 ? 5.654 5.279 10.983 1.00 96.44 372 MET A O 1
ATOM 2979 N N . LEU A 1 373 ? 3.710 6.190 10.366 1.00 97.12 373 LEU A N 1
ATOM 2980 C CA . LEU A 1 373 ? 4.120 6.369 8.969 1.00 97.12 373 LEU A CA 1
ATOM 2981 C C . LEU A 1 373 ? 5.217 7.417 8.757 1.00 97.12 373 LEU A C 1
ATOM 2983 O O . LEU A 1 373 ? 5.866 7.394 7.716 1.00 97.12 373 LEU A O 1
ATOM 2987 N N . GLY A 1 374 ? 5.424 8.327 9.710 1.00 96.81 374 GLY A N 1
ATOM 2988 C CA . GLY A 1 374 ? 6.513 9.306 9.670 1.00 96.81 374 GLY A CA 1
ATOM 2989 C C . GLY A 1 374 ? 7.834 8.774 10.232 1.00 96.81 374 GLY A C 1
ATOM 2990 O O . GLY A 1 374 ? 8.844 9.470 10.170 1.00 96.81 374 GLY A O 1
ATOM 2991 N N . ASP A 1 375 ? 7.841 7.568 10.802 1.00 98.31 375 ASP A N 1
ATOM 2992 C CA . ASP A 1 375 ? 9.036 6.954 11.370 1.00 98.31 375 ASP A CA 1
ATOM 2993 C C . ASP A 1 375 ? 9.874 6.268 10.287 1.00 98.31 375 ASP A C 1
ATOM 2995 O O . ASP A 1 375 ? 9.393 5.402 9.555 1.00 98.31 375 ASP A O 1
ATOM 2999 N N . THR A 1 376 ? 11.159 6.606 10.204 1.00 98.06 376 THR A N 1
ATOM 3000 C CA . THR A 1 376 ? 12.043 6.101 9.145 1.00 98.06 376 THR A CA 1
ATOM 3001 C C . THR A 1 376 ? 12.302 4.596 9.233 1.00 98.06 376 THR A C 1
ATOM 3003 O O . THR A 1 376 ? 12.513 3.960 8.196 1.00 98.06 376 THR A O 1
ATOM 3006 N N . LYS A 1 377 ? 12.254 3.983 10.426 1.00 98.44 377 LYS A N 1
ATOM 3007 C CA . LYS A 1 377 ? 12.382 2.522 10.579 1.00 98.44 377 LYS A CA 1
ATOM 3008 C C . LYS A 1 377 ? 11.128 1.819 10.077 1.00 98.44 377 LYS A C 1
ATOM 3010 O O . LYS A 1 377 ? 11.230 0.783 9.417 1.00 98.44 377 LYS A O 1
ATOM 3015 N N . VAL A 1 378 ? 9.956 2.391 10.348 1.00 98.62 378 VAL A N 1
ATOM 3016 C CA . VAL A 1 378 ? 8.676 1.885 9.831 1.00 98.62 378 VAL A CA 1
ATOM 3017 C C . VAL A 1 378 ? 8.634 2.026 8.311 1.00 98.62 378 VAL A C 1
ATOM 3019 O O . VAL A 1 378 ? 8.385 1.040 7.626 1.00 98.62 378 VAL A O 1
ATOM 3022 N N . GLN A 1 379 ? 8.979 3.196 7.770 1.00 98.62 379 GLN A N 1
ATOM 3023 C CA . GLN A 1 379 ? 9.074 3.443 6.326 1.00 98.62 379 GLN A CA 1
ATOM 3024 C C . GLN A 1 379 ? 10.039 2.471 5.630 1.00 98.62 379 GLN A C 1
ATOM 3026 O O . GLN A 1 379 ? 9.693 1.870 4.614 1.00 98.62 379 GLN A O 1
ATOM 3031 N N . SER A 1 380 ? 11.223 2.250 6.208 1.00 98.38 380 SER A N 1
ATOM 3032 C CA . SER A 1 380 ? 12.201 1.286 5.683 1.00 98.38 380 SER A CA 1
ATOM 3033 C C . SER A 1 380 ? 11.671 -0.148 5.720 1.00 98.38 380 SER A C 1
ATOM 3035 O O . SER A 1 380 ? 11.906 -0.919 4.793 1.00 98.38 380 SER A O 1
ATOM 3037 N N . THR A 1 381 ? 10.919 -0.506 6.765 1.00 98.50 381 THR A N 1
ATOM 3038 C CA . THR A 1 381 ? 10.271 -1.819 6.878 1.00 98.50 381 THR A CA 1
ATOM 3039 C C . THR A 1 381 ? 9.188 -1.990 5.815 1.00 98.50 381 THR A C 1
ATOM 3041 O O . THR A 1 381 ? 9.167 -3.013 5.139 1.00 98.50 381 THR A O 1
ATOM 3044 N N . ILE A 1 382 ? 8.339 -0.978 5.609 1.00 98.50 382 ILE A N 1
ATOM 3045 C CA . ILE A 1 382 ? 7.321 -0.961 4.549 1.00 98.50 382 ILE A CA 1
ATOM 3046 C C . ILE A 1 382 ? 7.981 -1.151 3.183 1.00 98.50 382 ILE A C 1
ATOM 3048 O O . ILE A 1 382 ? 7.561 -2.019 2.425 1.00 98.50 382 ILE A O 1
ATOM 3052 N N . LEU A 1 383 ? 9.037 -0.393 2.876 1.00 97.56 383 LEU A N 1
ATOM 3053 C CA . LEU A 1 383 ? 9.755 -0.523 1.608 1.00 97.56 383 LEU A CA 1
ATOM 3054 C C . LEU A 1 383 ? 10.376 -1.910 1.446 1.00 97.56 383 LEU A C 1
ATOM 3056 O O . LEU A 1 383 ? 10.265 -2.494 0.373 1.00 97.56 383 LEU A O 1
ATOM 3060 N N . LYS A 1 384 ? 10.975 -2.471 2.501 1.00 97.19 384 LYS A N 1
ATOM 3061 C CA . LYS A 1 384 ? 11.513 -3.835 2.463 1.00 97.19 384 LYS A CA 1
ATOM 3062 C C . LYS A 1 384 ? 10.416 -4.856 2.146 1.00 97.19 384 LYS A C 1
ATOM 3064 O O . LYS A 1 384 ? 10.623 -5.689 1.271 1.00 97.19 384 LYS A O 1
ATOM 3069 N N . VAL A 1 385 ? 9.250 -4.751 2.790 1.00 97.31 385 VAL A N 1
ATOM 3070 C CA . VAL A 1 385 ? 8.091 -5.628 2.538 1.00 97.31 385 VAL A CA 1
ATOM 3071 C C . VAL A 1 385 ? 7.532 -5.440 1.132 1.00 97.31 385 VAL A C 1
ATOM 3073 O O . VAL A 1 385 ? 7.196 -6.415 0.467 1.00 97.31 385 VAL A O 1
ATOM 3076 N N . LEU A 1 386 ? 7.436 -4.204 0.644 1.00 96.75 386 LEU A N 1
ATOM 3077 C CA . LEU A 1 386 ? 7.047 -3.938 -0.738 1.00 96.75 386 LEU A CA 1
ATOM 3078 C C . LEU A 1 386 ? 8.010 -4.635 -1.701 1.00 96.75 386 LEU A C 1
ATOM 3080 O O . LEU A 1 386 ? 7.562 -5.280 -2.649 1.00 96.75 386 LEU A O 1
ATOM 3084 N N . CYS A 1 387 ? 9.309 -4.576 -1.397 1.00 93.12 387 CYS A N 1
ATOM 3085 C CA . CYS A 1 387 ? 10.346 -5.006 -2.309 1.00 93.12 387 CYS A CA 1
ATOM 3086 C C . CYS A 1 387 ? 10.654 -6.499 -2.333 1.00 93.12 387 CYS A C 1
ATOM 3088 O O . CYS A 1 387 ? 11.174 -6.966 -3.344 1.00 93.12 387 CYS A O 1
ATOM 3090 N N . CYS A 1 388 ? 10.400 -7.208 -1.239 1.00 89.44 388 CYS A N 1
ATOM 3091 C CA . CYS A 1 388 ? 10.738 -8.616 -1.100 1.00 89.44 388 CYS A CA 1
ATOM 3092 C C . CYS A 1 388 ? 9.716 -9.521 -1.788 1.00 89.44 388 CYS A C 1
ATOM 3094 O O . CYS A 1 388 ? 8.545 -9.161 -1.968 1.00 89.44 388 CYS A O 1
ATOM 3096 N N . LYS A 1 389 ? 10.124 -10.744 -2.105 1.00 86.44 389 LYS A N 1
ATOM 3097 C CA . LYS A 1 389 ? 9.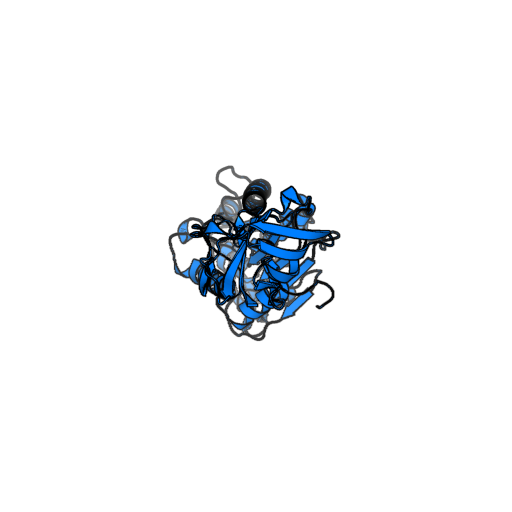160 -11.811 -2.384 1.00 86.44 389 LYS A CA 1
ATOM 3098 C C . LYS A 1 389 ? 8.538 -12.310 -1.075 1.00 86.44 389 LYS A C 1
ATOM 3100 O O . LYS A 1 389 ? 9.159 -12.174 -0.020 1.00 86.44 389 LYS A O 1
ATOM 3105 N N . PRO A 1 390 ? 7.320 -12.872 -1.107 1.00 81.62 390 PRO A N 1
ATOM 3106 C CA . PRO A 1 390 ? 6.691 -13.409 0.092 1.00 81.62 390 PRO A CA 1
ATOM 3107 C C . PRO A 1 390 ? 7.522 -14.468 0.812 1.00 81.62 390 PRO A C 1
ATOM 3109 O O . PRO A 1 390 ? 7.605 -14.432 2.033 1.00 81.62 390 PRO A O 1
ATOM 3112 N N . ASP A 1 391 ? 8.216 -15.317 0.056 1.00 79.56 391 ASP A N 1
ATOM 3113 C CA . ASP A 1 391 ? 9.046 -16.403 0.590 1.00 79.56 391 ASP A CA 1
ATOM 3114 C C . ASP A 1 391 ? 10.358 -15.920 1.247 1.00 79.56 391 ASP A C 1
ATOM 3116 O O . ASP A 1 391 ? 11.121 -16.721 1.782 1.00 79.56 391 ASP A O 1
ATOM 3120 N N . GLU A 1 392 ? 10.651 -14.617 1.198 1.00 76.75 392 GLU A N 1
ATOM 3121 C CA . GLU A 1 392 ? 11.854 -14.009 1.784 1.00 76.75 392 GLU A CA 1
ATOM 3122 C C . GLU A 1 392 ? 11.623 -13.478 3.218 1.00 76.75 392 GLU A C 1
ATOM 3124 O O . GLU A 1 392 ? 12.510 -12.811 3.765 1.00 76.75 392 GLU A O 1
ATOM 3129 N N . TYR A 1 393 ? 10.452 -13.741 3.823 1.00 67.00 393 TYR A N 1
ATOM 3130 C CA . TYR A 1 393 ? 10.027 -13.202 5.126 1.00 67.00 393 TYR A CA 1
ATOM 3131 C C . TYR A 1 393 ? 9.508 -14.217 6.141 1.00 67.00 393 TYR A C 1
ATOM 3133 O O . TYR A 1 393 ? 8.918 -15.242 5.743 1.00 67.00 393 TYR A O 1
#

Sequence (393 aa):
MSAILIRKARMVLPTVLGIDAEVGFFHSEPKEGPRYVELKATINGQPVEEKIPVTDMVSPGEIALLEWPLQDRLKIDLTKWGIKRFTEDQVFALTAVASSPASGSSRESTVEVRIPLPVIIVHGTIIKEWWDQDLYWKPYYSLHEFLAKNGYYIDDTSGYRSVWGPRDILFSPQDATSEDIVKQMDNWIDNALKNTYAAKVNIIGVSLGGLVGRYYITEYDASKVYKLIMVTVVNEGSSLFEGKYILGIPTRMTAEAILRNTEGKVNILNWLFPTYQSLYTSDGEEVPHPFKNLFHENGYDKPAPPGVHYYSVFSAERETPYRLVVEKKDNDWYKVTGDKQTGKGDGNSVVQSYKTFGHNIMVPTNTHHAFMLGDTKVQSTILKVLCCKPDEY

Radius of gyration: 26.54 Å; chains: 1; bounding box: 66×38×87 Å

pLDDT: mean 92.99, std 7.25, range [52.66, 98.75]

Secondary structure (DSSP, 8-state):
-EEEEEEEEEEEETTEEEEEEEEEE--SS------EEEEEEEETTEEEEEEEE-TTTS-TT-EEEE-TTT---SEEETTTTTPPPBSS-EEEEEEEEEEETTTEEPPPEEEEEEEPPPEEEE--S--GGGTT-HHHHHHHHHHHHHHHHTT--B-TTTS-B-EE-TTT----TTT--HHHHHHHHHHHHHHHHHTSSBS-EEEEEETHHHHHHHHHHHHT-GGGEEEEEEES--TT--HHIIIIIITTSS-HHHHHHHTB-TTSPBPGGGGGS-SS--EE-SS--EE--SS--HHHHTT---PPPTT-EEEEEE---EEEEEEEEEEEETTTEEEEEEEEEEEEESSSSBHHHH--SSEEEE------GGGGGG-HHHHHHHHHHHHS-GGG-

Foldseek 3Di:
DKDKAWPDWDDLFQFKIATKMKIAFEDPDQDQFWKWKWKWKQKQNATDIDIFTCSVPYGYRDIGTQDPPVHRGRMDGCVVRVNAQALAKIKIKMWMWMATPRRGIYDIHIDIDIDFAAEEEFEAADAPVCPPPCVLCVLVVLLVVLVCVVRQDPDPPSLAGRYHYDVQHDDHLQADALVRLLVSVVVSLVVSVVRHSHQAYEYEAAALRLLSVLSNQQPNDVRRYQEYEYEQHQQQAWLCCQAVPQLVDPDPVVSQNSQAHPVRHGGSSLQRDGPDQAEAAPVGHTDDRSGHNPCVVVPSQDAGDPNYAYEQEFEFQDWEARHFHWDADPPRGIHTPGGDGTGTGQHTHHLVSRDGPHHYHYFHDNHHSSNLSNDPSSSVVVVCVSPDDSVVD